Protein AF-A0A534K656-F1 (afdb_monomer)

Secondary structure (DSSP, 8-state):
--THHHHHHHHHHHHHHHHHHHHHHHHHHHHHHSPBPHHHHHH--PPPTT-EEEEEEEEEEEEEEEETTEEEEEEEETT--TT--SSTT---SEEE-TT----TT-EEEEEEE-EEEEETTEEEEEBTTB-TTTTHHHHHHHHHHHHHHHHHBEEEEEEEE-TTS-EEEEEEESS---B-GGG--EEEEEPPPSTTT-HHHHHHSSB-SHHHHHHHHHHHHHIIIIIGGGSPEEEEESSGGG-B-TTSSEEEE-SS-SSSB-BTBEEEE-PPP-SSTTEEEEEEEEEE-SSSSS-SS-EEEEEEEEETTEEE---GGG---S-SEEEEEEEEEESSSEEEEEEEEEE-SSS-EEGGGEEEEEEETTPSSPEEEEGGG-SEE-TTS-EEEEE-SS--SEE-TT-EEEEEEEPTT-EEEEEEEETTEEEEEEEEETTTBPPPSPPPPPEEEEE-SSSEEEEEE-SS--GGGBTTTS-EEEEEETTEEEEEEEEP-SEEEEEETTEEEEEE-SS-SSB--TT-EEEEE--TTSEEEEEEEETTTTEEEEEEEE-

Sequence (551 aa):
MDPGRWSNRKRAAVVLLAIALILASGWFAWELLRPRTIREVMQTDPWAAGATVDLEGEITGISRVNTSLGREVYLELDHYSTCGPIVPGAAWDVRADPNGTYRIGDRFRTTVHFVAHTFNGDPAVVAPELPCPFPVLPWAIGAVWDTVSAVAGFALLYRETDTNGWARYEVLTTSGDSYRPAVLPLTLRRSPAVLAQDPGLRARGSINSASAWEGAMALQYLLVSGNFRNAPIVDEMASLLDGTSRNGTVRYADADGNGWLDDGDWIDLRPSDPGTPTAYDTYMVQVGEAGGQMVAYAYGGAYALNGRGGPRDLPADSFVTSGLVHLRHVGDQIAAKVASTLEVTRVRWGVPQPLSELTFRLSVNQTFPEATGNLVDLPITLPSGVSLSFADSGAAGLFDAGDRFLVANLDNRTPVVLTVSGAQATLGEARWFAGYGHIIGRLPQLTLTATGSGPYLIDTGVPFWHPELEMNRTPRAALRENGITVLRDRPLVNGTIGTFANGSVTFVDADGDGFLSQGDAFVVQGAPAARYELEVSVVFGTVSQRVTFGA

Mean predicted aligned error: 10.52 Å

Solvent-accessible surface area (backbone atoms only — not comparable to full-atom values): 28912 Å² total; per-residue (Å²): 135,73,77,68,65,61,54,54,53,54,52,50,49,53,52,51,51,51,49,50,49,51,51,50,50,52,49,51,52,44,70,72,69,52,62,35,41,61,42,58,60,50,71,44,76,76,57,54,62,77,42,72,45,48,34,40,39,38,26,70,35,71,25,78,46,64,36,66,87,44,70,43,23,21,31,21,37,50,86,54,64,94,76,53,52,83,51,89,85,42,30,54,50,32,53,51,64,63,89,59,89,85,54,73,74,39,78,47,75,54,73,40,48,28,36,67,32,29,48,33,84,32,49,28,40,47,29,85,40,29,33,52,55,55,58,47,51,64,51,44,50,24,52,55,41,30,41,53,13,29,78,40,36,18,20,37,32,39,66,52,65,49,98,87,55,38,36,33,20,36,33,38,38,57,47,67,46,67,39,66,30,75,79,24,22,34,40,34,28,42,53,68,48,53,47,85,75,35,73,73,46,38,74,62,68,43,36,25,28,45,66,44,41,51,53,49,47,54,51,51,47,52,26,70,76,66,44,41,80,75,31,54,74,76,37,40,30,81,18,44,70,63,35,49,23,80,75,66,42,38,32,48,43,64,66,87,68,83,79,47,46,30,69,71,20,36,40,35,36,40,78,80,70,58,82,39,90,49,22,36,35,42,34,36,43,37,38,26,69,93,69,75,64,96,68,34,45,37,30,26,25,36,56,41,44,28,28,66,90,43,55,58,46,58,32,51,70,77,51,83,48,90,41,39,30,37,32,22,74,77,50,56,51,76,64,101,39,15,32,37,35,33,32,28,70,40,59,47,62,92,63,65,49,51,33,88,60,28,33,40,38,42,28,56,65,79,40,81,83,58,50,69,50,50,49,76,66,45,63,47,69,47,97,88,58,34,29,43,36,64,44,66,69,80,72,73,65,43,50,44,60,62,21,34,40,40,42,29,60,34,57,72,70,33,44,34,36,43,37,35,31,38,95,92,43,64,28,24,52,36,64,34,24,31,67,76,45,62,75,67,50,49,81,65,70,71,45,63,48,74,46,79,82,61,62,30,40,31,37,31,42,38,81,50,77,51,84,62,32,28,50,60,69,33,30,27,35,30,33,24,51,73,86,41,79,63,41,70,79,26,52,39,47,76,39,77,50,47,70,44,99,65,37,37,37,29,32,43,61,68,85,68,83,61,45,72,43,61,67,20,35,38,42,38,41,54,57,68,82,40,30,36,37,44,35,45,25,29,64,86,58,77,45,68,43,72,39,75,45,69,90

Structure (mmCIF, N/CA/C/O backbone):
data_AF-A0A534K656-F1
#
_entry.id   AF-A0A534K656-F1
#
loop_
_atom_site.group_PDB
_atom_site.id
_atom_site.type_symbol
_atom_site.label_atom_id
_atom_site.label_alt_id
_atom_site.label_comp_id
_atom_site.label_asym_id
_atom_site.label_entity_id
_atom_site.label_seq_id
_atom_site.pdbx_PDB_ins_code
_atom_site.Cartn_x
_atom_site.Cartn_y
_atom_site.Cartn_z
_atom_site.occupancy
_atom_site.B_iso_or_equiv
_atom_site.auth_seq_id
_atom_site.auth_comp_id
_atom_site.auth_asym_id
_atom_site.auth_atom_id
_atom_site.pdbx_PDB_model_num
ATOM 1 N N . MET A 1 1 ? 31.557 49.781 -72.753 1.00 46.06 1 MET A N 1
ATOM 2 C CA . MET A 1 1 ? 30.953 48.695 -71.949 1.00 46.06 1 MET A CA 1
ATOM 3 C C . MET A 1 1 ? 31.805 47.456 -72.163 1.00 46.06 1 MET A C 1
ATOM 5 O O . MET A 1 1 ? 31.836 46.957 -73.276 1.00 46.06 1 MET A O 1
ATOM 9 N N . ASP A 1 2 ? 32.574 47.045 -71.153 1.00 45.47 2 ASP A N 1
ATOM 10 C CA . ASP A 1 2 ? 33.600 46.001 -71.298 1.00 45.47 2 ASP A CA 1
ATOM 11 C C . ASP A 1 2 ? 33.009 44.575 -71.343 1.00 45.47 2 ASP A C 1
ATOM 13 O O . ASP A 1 2 ? 32.372 44.163 -70.364 1.00 45.47 2 ASP A O 1
ATOM 17 N N . PRO A 1 3 ? 33.272 43.772 -72.395 1.00 45.44 3 PRO A N 1
ATOM 18 C CA . PRO A 1 3 ? 32.767 42.398 -72.511 1.00 45.44 3 PRO A CA 1
ATOM 19 C C . PRO A 1 3 ? 33.442 41.405 -71.542 1.00 45.44 3 PRO A C 1
ATOM 21 O O . PRO A 1 3 ? 32.884 40.352 -71.234 1.00 45.44 3 PRO A O 1
ATOM 24 N N . GLY A 1 4 ? 34.630 41.730 -71.014 1.00 48.53 4 GLY A N 1
ATOM 25 C CA . GLY A 1 4 ? 35.413 40.839 -70.142 1.00 48.53 4 GLY A CA 1
ATOM 26 C C . GLY A 1 4 ? 34.914 40.745 -68.694 1.00 48.53 4 GLY A C 1
ATOM 27 O O . GLY A 1 4 ? 35.137 39.742 -68.013 1.00 48.53 4 GLY A O 1
ATOM 28 N N . ARG A 1 5 ? 34.175 41.752 -68.211 1.00 47.06 5 ARG A N 1
ATOM 29 C CA . ARG A 1 5 ? 33.704 41.814 -66.812 1.00 47.06 5 ARG A CA 1
ATOM 30 C C . ARG A 1 5 ? 32.484 40.921 -66.546 1.00 47.06 5 ARG A C 1
ATOM 32 O O . ARG A 1 5 ? 32.266 40.503 -65.410 1.00 47.06 5 ARG A O 1
ATOM 39 N N . TRP A 1 6 ? 31.714 40.593 -67.587 1.00 44.06 6 TRP A N 1
ATOM 40 C CA . TRP A 1 6 ? 30.537 39.713 -67.511 1.00 44.06 6 TRP A CA 1
ATOM 41 C C . TRP A 1 6 ? 30.907 38.215 -67.484 1.00 44.06 6 TRP A C 1
ATOM 43 O O . TRP A 1 6 ? 30.212 37.424 -66.849 1.00 44.06 6 TRP A O 1
ATOM 53 N N . SER A 1 7 ? 32.038 37.837 -68.095 1.00 58.22 7 SER A N 1
ATOM 54 C CA . SER A 1 7 ? 32.586 36.467 -68.093 1.00 58.22 7 SER A CA 1
ATOM 55 C C . SER A 1 7 ? 33.086 36.038 -66.705 1.00 58.22 7 SER A C 1
ATOM 57 O O . SER A 1 7 ? 32.709 34.978 -66.200 1.00 58.22 7 SER A O 1
ATOM 59 N N . ASN A 1 8 ? 33.848 36.905 -66.028 1.00 57.03 8 ASN A N 1
ATOM 60 C CA . ASN A 1 8 ? 34.391 36.606 -64.699 1.00 57.03 8 ASN A CA 1
ATOM 61 C C . ASN A 1 8 ? 33.312 36.561 -63.609 1.00 57.03 8 ASN A C 1
ATOM 63 O O . ASN A 1 8 ? 33.410 35.741 -62.704 1.00 57.03 8 ASN A O 1
ATOM 67 N N . ARG A 1 9 ? 32.248 37.373 -63.713 1.00 57.00 9 ARG A N 1
ATOM 68 C CA . ARG A 1 9 ? 31.108 37.318 -62.779 1.00 57.00 9 ARG A CA 1
ATOM 69 C C . ARG A 1 9 ? 30.318 36.014 -62.893 1.00 57.00 9 ARG A C 1
ATOM 71 O O . ARG A 1 9 ? 29.955 35.454 -61.867 1.00 57.00 9 ARG A O 1
ATOM 78 N N . LYS A 1 10 ? 30.096 35.500 -64.110 1.00 56.75 10 LYS A N 1
ATOM 79 C CA . LYS A 1 10 ? 29.439 34.197 -64.323 1.00 56.75 10 LYS A CA 1
ATOM 80 C C . LYS A 1 10 ? 30.300 33.036 -63.824 1.00 56.75 10 LYS A C 1
ATOM 82 O O . LYS A 1 10 ? 29.783 32.155 -63.151 1.00 56.75 10 LYS A O 1
ATOM 87 N N . ARG A 1 11 ? 31.614 33.060 -64.081 1.00 57.00 11 ARG A N 1
ATOM 88 C CA . ARG A 1 11 ? 32.555 32.058 -63.546 1.00 57.00 11 ARG A CA 1
ATOM 89 C C . ARG A 1 11 ? 32.628 32.095 -62.018 1.00 57.00 11 ARG A C 1
ATOM 91 O O . ARG A 1 11 ? 32.548 31.047 -61.394 1.00 57.00 11 ARG A O 1
ATOM 98 N N . ALA A 1 12 ? 32.696 33.284 -61.419 1.00 57.06 12 ALA A N 1
ATOM 99 C CA . ALA A 1 12 ? 32.665 33.448 -59.966 1.00 57.06 12 ALA A CA 1
ATOM 100 C C . ALA A 1 12 ? 31.338 32.966 -59.359 1.00 57.06 12 ALA A C 1
ATOM 102 O O . ALA A 1 12 ? 31.353 32.280 -58.346 1.00 57.06 12 ALA A O 1
ATOM 103 N N . ALA A 1 13 ? 30.201 33.256 -60.001 1.00 58.81 13 ALA A N 1
ATOM 104 C CA . ALA A 1 13 ? 28.896 32.768 -59.560 1.00 58.81 13 ALA A CA 1
ATOM 105 C C . ALA A 1 13 ? 28.798 31.234 -59.619 1.00 58.81 13 ALA A C 1
ATOM 107 O O . ALA A 1 13 ? 28.304 30.630 -58.677 1.00 58.81 13 ALA A O 1
ATOM 108 N N . VAL A 1 14 ? 29.318 30.597 -60.676 1.00 65.56 14 VAL A N 1
ATOM 109 C CA . VAL A 1 14 ? 29.363 29.127 -60.793 1.00 65.56 14 VAL A CA 1
ATOM 110 C C . VAL A 1 14 ? 30.264 28.507 -59.722 1.00 65.56 14 VAL A C 1
ATOM 112 O O . VAL A 1 14 ? 29.883 27.514 -59.113 1.00 65.56 14 VAL A O 1
ATOM 115 N N . VAL A 1 15 ? 31.425 29.107 -59.443 1.00 67.88 15 VAL A N 1
ATOM 116 C CA . VAL A 1 15 ? 32.332 28.642 -58.379 1.00 67.88 15 VAL A CA 1
ATOM 117 C C . VAL A 1 15 ? 31.696 28.801 -56.996 1.00 67.88 15 VAL A C 1
ATOM 119 O O . VAL A 1 15 ? 31.754 27.873 -56.198 1.00 67.88 15 VAL A O 1
ATOM 122 N N . LEU A 1 16 ? 31.033 29.926 -56.718 1.00 68.06 16 LEU A N 1
ATOM 123 C CA . LEU A 1 16 ? 30.318 30.139 -55.455 1.00 68.06 16 LEU A CA 1
ATOM 124 C C . LEU A 1 16 ? 29.144 29.169 -55.286 1.00 68.06 16 LEU A C 1
ATOM 126 O O . LEU A 1 16 ? 28.945 28.654 -54.191 1.00 68.06 16 LEU A O 1
ATOM 130 N N . LEU A 1 17 ? 28.406 28.875 -56.361 1.00 66.19 17 LEU A N 1
ATOM 131 C CA . LEU A 1 17 ? 27.325 27.889 -56.339 1.00 66.19 17 LEU A CA 1
ATOM 132 C C . LEU A 1 17 ? 27.865 26.474 -56.085 1.00 66.19 17 LEU A C 1
ATOM 134 O O . LEU A 1 17 ? 27.281 25.728 -55.307 1.00 66.19 17 LEU A O 1
ATOM 138 N N . ALA A 1 18 ? 28.997 26.119 -56.700 1.00 63.06 18 ALA A N 1
ATOM 139 C CA . ALA A 1 18 ? 29.664 24.840 -56.477 1.00 63.06 18 ALA A CA 1
ATOM 140 C C . ALA A 1 18 ? 30.188 24.710 -55.038 1.00 63.06 18 ALA A C 1
ATOM 142 O O . ALA A 1 18 ? 29.989 23.674 -54.414 1.00 63.06 18 ALA A O 1
ATOM 143 N N . ILE A 1 19 ? 30.787 25.767 -54.478 1.00 71.38 19 ILE A N 1
ATOM 144 C CA . ILE A 1 19 ? 31.216 25.802 -53.072 1.00 71.38 19 ILE A CA 1
ATOM 145 C C . ILE A 1 19 ? 30.005 25.680 -52.142 1.00 71.38 19 ILE A C 1
ATOM 147 O O . ILE A 1 19 ? 30.040 24.879 -51.216 1.00 71.38 19 ILE A O 1
ATOM 151 N N . ALA A 1 20 ? 28.921 26.415 -52.402 1.00 67.81 20 ALA A N 1
ATOM 152 C CA . ALA A 1 20 ? 27.696 26.324 -51.612 1.00 67.81 20 ALA A CA 1
ATOM 153 C C . ALA A 1 20 ? 27.085 24.916 -51.664 1.00 67.81 20 ALA A C 1
ATOM 155 O O . ALA A 1 20 ? 26.680 24.398 -50.630 1.00 67.81 20 ALA A O 1
ATOM 156 N N . LEU A 1 21 ? 27.077 24.271 -52.835 1.00 68.75 21 LEU A N 1
ATOM 157 C CA . LEU A 1 21 ? 2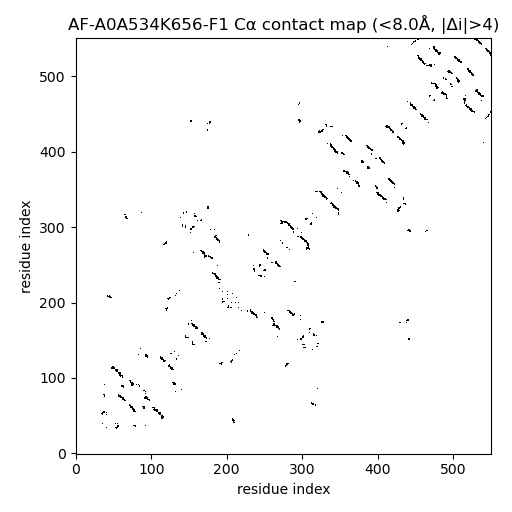6.632 22.886 -52.988 1.00 68.75 21 LEU A CA 1
ATOM 158 C C . LEU A 1 21 ? 27.534 21.913 -52.230 1.00 68.75 21 LEU A C 1
ATOM 160 O O . LEU A 1 21 ? 27.014 21.053 -51.532 1.00 68.75 21 LEU A O 1
ATOM 164 N N . ILE A 1 22 ? 28.859 22.052 -52.305 1.00 75.06 22 ILE A N 1
ATOM 165 C CA . ILE A 1 22 ? 29.802 21.197 -51.564 1.00 75.06 22 ILE A CA 1
ATOM 166 C C . ILE A 1 22 ? 29.630 21.383 -50.054 1.00 75.06 22 ILE A C 1
ATOM 168 O O . ILE A 1 22 ? 29.577 20.395 -49.328 1.00 75.06 22 ILE A O 1
ATOM 172 N N . LEU A 1 23 ? 29.490 22.623 -49.581 1.00 72.75 23 LEU A N 1
ATOM 173 C CA . LEU A 1 23 ? 29.261 22.919 -48.166 1.00 72.75 23 LEU A CA 1
ATOM 174 C C . LEU A 1 23 ? 27.902 22.397 -47.696 1.00 72.75 23 LEU A C 1
ATOM 176 O O . LEU A 1 23 ? 27.834 21.795 -46.633 1.00 72.75 23 LEU A O 1
ATOM 180 N N . ALA A 1 24 ? 26.843 22.551 -48.493 1.00 66.88 24 ALA A N 1
ATOM 181 C CA . ALA A 1 24 ? 25.527 21.996 -48.189 1.00 66.88 24 ALA A CA 1
ATOM 182 C C . ALA A 1 24 ? 25.541 20.460 -48.188 1.00 66.88 24 ALA A C 1
ATOM 184 O O . ALA A 1 24 ? 24.946 19.850 -47.310 1.00 66.88 24 ALA A O 1
ATOM 185 N N . SER A 1 25 ? 26.262 19.833 -49.123 1.00 69.44 25 SER A N 1
ATOM 186 C CA . SER A 1 25 ? 26.428 18.373 -49.194 1.00 69.44 25 SER A CA 1
ATOM 187 C C . SER A 1 25 ? 27.223 17.842 -48.006 1.00 69.44 25 SER A C 1
ATOM 189 O O . SER A 1 25 ? 26.844 16.843 -47.408 1.00 69.44 25 SER A O 1
ATOM 191 N N . GLY A 1 26 ? 28.319 18.520 -47.653 1.00 70.81 26 GLY A N 1
ATOM 192 C CA . GLY A 1 26 ? 29.161 18.175 -46.512 1.00 70.81 26 GLY A CA 1
ATOM 193 C C . GLY A 1 26 ? 28.432 18.377 -45.189 1.00 70.81 26 GLY A C 1
ATOM 194 O O . GLY A 1 26 ? 28.497 17.508 -44.329 1.00 70.81 26 GLY A O 1
ATOM 195 N N . TRP A 1 27 ? 27.676 19.468 -45.056 1.00 76.19 27 TRP A N 1
ATOM 196 C CA . TRP A 1 27 ? 26.791 19.703 -43.918 1.00 76.19 27 TRP A CA 1
ATOM 197 C C . TRP A 1 27 ? 25.708 18.629 -43.822 1.00 76.19 27 TRP A C 1
ATOM 199 O O . TRP A 1 27 ? 25.502 18.072 -42.755 1.00 76.19 27 TRP A O 1
ATOM 209 N N . PHE A 1 28 ? 25.055 18.286 -44.934 1.00 72.31 28 PHE A N 1
ATOM 210 C CA . PHE A 1 28 ? 24.020 17.254 -44.968 1.00 72.31 28 PHE A CA 1
ATOM 211 C C . PHE A 1 28 ? 24.579 15.869 -44.618 1.00 72.31 28 PHE A C 1
ATOM 213 O O . PHE A 1 28 ? 23.988 15.151 -43.819 1.00 72.31 28 PHE A O 1
ATOM 220 N N . ALA A 1 29 ? 25.750 15.512 -45.154 1.00 72.75 29 ALA A N 1
ATOM 221 C CA . ALA A 1 29 ? 26.442 14.272 -44.815 1.00 72.75 29 ALA A CA 1
ATOM 222 C C . ALA A 1 29 ? 26.880 14.243 -43.343 1.00 72.75 29 ALA A C 1
ATOM 224 O O . ALA A 1 29 ? 26.719 13.223 -42.679 1.00 72.75 29 ALA A O 1
ATOM 225 N N . TRP A 1 30 ? 27.391 15.358 -42.816 1.00 77.69 30 TRP A N 1
ATOM 226 C CA . TRP A 1 30 ? 27.737 15.483 -41.402 1.00 77.69 30 TRP A CA 1
ATOM 227 C C . TRP A 1 30 ? 26.500 15.366 -40.506 1.00 77.69 30 TRP A C 1
ATOM 229 O O . TRP A 1 30 ? 26.528 14.622 -39.535 1.00 77.69 30 TRP A O 1
ATOM 239 N N . GLU A 1 31 ? 25.393 16.013 -40.864 1.00 78.19 31 GLU A N 1
ATOM 240 C CA . GLU A 1 31 ? 24.140 15.952 -40.109 1.00 78.19 31 GLU A CA 1
ATOM 241 C C . GLU A 1 31 ? 23.540 14.537 -40.092 1.00 78.19 31 GLU A C 1
ATOM 243 O O . GLU A 1 31 ? 22.908 14.149 -39.115 1.00 78.19 31 GLU A O 1
ATOM 248 N N . LEU A 1 32 ? 23.759 13.744 -41.144 1.00 71.81 32 LEU A N 1
ATOM 249 C CA . LEU A 1 32 ? 23.344 12.339 -41.220 1.00 71.81 32 LEU A CA 1
ATOM 250 C C . LEU A 1 32 ? 24.240 11.385 -40.422 1.00 71.81 32 LEU A C 1
ATOM 252 O O . LEU A 1 32 ? 23.749 10.364 -39.949 1.00 71.81 32 LEU A O 1
ATOM 256 N N . LEU A 1 33 ? 25.535 11.688 -40.306 1.00 78.25 33 LEU A N 1
ATOM 257 C CA . LEU A 1 33 ? 26.541 10.78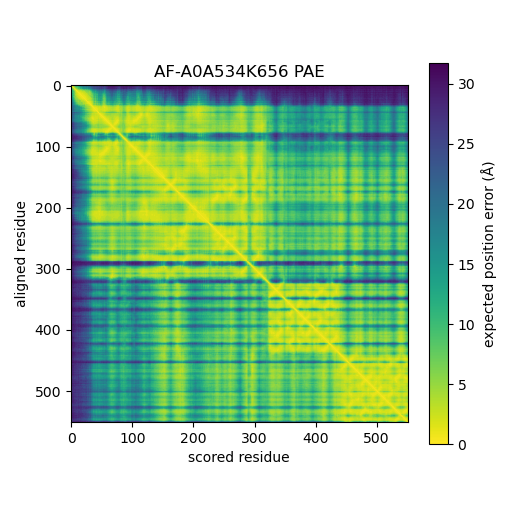2 -39.735 1.00 78.25 33 LEU A CA 1
ATOM 258 C C . LEU A 1 33 ? 26.994 11.171 -38.324 1.00 78.25 33 LEU A C 1
ATOM 260 O O . LEU A 1 33 ? 27.686 10.385 -37.674 1.00 78.25 33 LEU A O 1
ATOM 264 N N . ARG A 1 34 ? 26.671 12.380 -37.851 1.00 87.31 34 ARG A N 1
ATOM 265 C CA . ARG A 1 34 ? 27.060 12.811 -36.507 1.00 87.31 34 ARG A CA 1
ATOM 266 C C . ARG A 1 34 ? 26.299 12.011 -35.447 1.00 87.31 34 ARG A C 1
ATOM 268 O O . ARG A 1 34 ? 25.101 11.775 -35.620 1.00 87.31 34 ARG A O 1
ATOM 275 N N . PRO A 1 35 ? 26.958 11.662 -34.329 1.00 88.88 35 PRO A N 1
ATOM 276 C CA . PRO A 1 35 ? 26.254 11.176 -33.157 1.00 88.88 35 PRO A CA 1
ATOM 277 C C . PRO A 1 35 ? 25.190 12.183 -32.717 1.00 88.88 35 PRO A C 1
ATOM 279 O O . PRO A 1 35 ? 25.408 13.401 -32.742 1.00 88.88 35 PRO A O 1
ATOM 282 N N . ARG A 1 36 ? 24.023 11.662 -32.354 1.00 90.81 36 ARG A N 1
ATOM 283 C CA . ARG A 1 36 ? 22.898 12.429 -31.834 1.00 90.81 36 ARG A CA 1
ATOM 284 C C . ARG A 1 36 ? 23.032 12.583 -30.328 1.00 90.81 36 ARG A C 1
ATOM 286 O O . ARG A 1 36 ? 23.511 11.688 -29.636 1.00 90.81 36 ARG A O 1
ATOM 293 N N . THR A 1 37 ? 22.552 13.709 -29.824 1.00 90.00 37 THR A N 1
ATOM 294 C CA . THR A 1 37 ? 22.321 13.870 -28.384 1.00 90.00 37 THR A CA 1
ATOM 295 C C . THR A 1 37 ? 21.089 13.071 -27.969 1.00 90.00 37 THR A C 1
ATOM 297 O O . THR A 1 37 ? 20.174 12.859 -28.772 1.00 90.00 37 THR A O 1
ATOM 300 N N . ILE A 1 38 ? 21.010 12.682 -26.697 1.00 88.00 38 ILE A N 1
ATOM 301 C CA . ILE A 1 38 ? 19.833 11.989 -26.153 1.00 88.00 38 ILE A CA 1
ATOM 302 C C . ILE A 1 38 ? 18.536 12.796 -26.378 1.00 88.00 38 ILE A C 1
ATOM 304 O O . ILE A 1 38 ? 17.511 12.231 -26.754 1.00 88.00 38 ILE A O 1
ATOM 308 N N . ARG A 1 39 ? 18.594 14.134 -26.301 1.00 86.94 39 ARG A N 1
ATOM 309 C CA . ARG A 1 39 ? 17.458 15.017 -26.617 1.00 86.94 39 ARG A CA 1
ATOM 310 C C . ARG A 1 39 ? 16.947 14.845 -28.041 1.00 86.94 39 ARG A C 1
ATOM 312 O O . ARG A 1 39 ? 15.739 14.767 -28.240 1.00 86.94 39 ARG A O 1
ATOM 319 N N . GLU A 1 40 ? 17.844 14.812 -29.021 1.00 88.94 40 GLU A N 1
ATOM 320 C CA . GLU A 1 40 ? 17.471 14.647 -30.431 1.00 88.94 40 GLU A CA 1
ATOM 321 C C . GLU A 1 40 ? 16.835 13.274 -30.672 1.00 88.94 40 GLU A C 1
ATOM 323 O O . GLU A 1 40 ? 15.831 13.176 -31.378 1.00 88.94 40 GLU A O 1
ATOM 328 N N . VAL A 1 41 ? 17.373 12.224 -30.043 1.00 89.25 41 VAL A N 1
ATOM 329 C CA . VAL A 1 41 ? 16.810 10.870 -30.141 1.00 89.25 41 VAL A CA 1
ATOM 330 C C . VAL A 1 41 ? 15.393 10.824 -29.568 1.00 89.25 41 VAL A C 1
ATOM 332 O O . VAL A 1 41 ? 14.485 10.280 -30.194 1.00 89.25 41 VAL A O 1
ATOM 335 N N . MET A 1 42 ? 15.171 11.459 -28.420 1.00 86.25 42 MET A N 1
ATOM 336 C CA . MET A 1 42 ? 13.877 11.435 -27.738 1.00 86.25 42 MET A CA 1
ATOM 337 C C . MET A 1 42 ? 12.824 12.358 -28.370 1.00 86.25 42 MET A C 1
ATOM 339 O O . MET A 1 42 ? 11.630 12.100 -28.250 1.00 86.25 42 MET A O 1
ATOM 343 N N . GLN A 1 43 ? 13.243 13.417 -29.070 1.00 87.25 43 GLN A N 1
ATOM 344 C CA . GLN A 1 43 ? 12.349 14.294 -29.841 1.00 87.25 43 GLN A CA 1
ATOM 345 C C . GLN A 1 43 ? 12.011 13.745 -31.232 1.00 87.25 43 GLN A C 1
ATOM 347 O O . GLN A 1 43 ? 11.147 14.296 -31.916 1.00 87.25 43 GLN A O 1
ATOM 352 N N . THR A 1 44 ? 12.679 12.675 -31.663 1.00 87.44 44 THR A N 1
ATOM 353 C CA . THR A 1 44 ? 12.363 12.016 -32.928 1.00 87.44 44 THR A CA 1
ATOM 354 C C . THR A 1 44 ? 11.092 11.180 -32.777 1.00 87.44 44 THR A C 1
ATOM 356 O O . THR A 1 44 ? 10.972 10.348 -31.878 1.00 87.44 44 THR A O 1
ATOM 359 N N . ASP A 1 45 ? 10.135 11.405 -33.675 1.00 85.56 45 ASP A N 1
ATOM 360 C CA . ASP A 1 45 ? 8.834 10.740 -33.683 1.00 85.56 45 ASP A CA 1
ATOM 361 C C . ASP A 1 45 ? 8.367 10.538 -35.138 1.00 85.56 45 ASP A C 1
ATOM 363 O O . ASP A 1 45 ? 8.257 11.532 -35.866 1.00 85.56 45 ASP A O 1
ATOM 367 N N . PRO A 1 46 ? 8.068 9.305 -35.595 1.00 90.50 46 PRO A N 1
ATOM 368 C CA . PRO A 1 46 ? 8.183 8.011 -34.908 1.00 90.50 46 PRO A CA 1
ATOM 369 C C . PRO A 1 46 ? 9.505 7.267 -35.180 1.00 90.50 46 PRO A C 1
ATOM 371 O O . PRO A 1 46 ? 10.175 7.507 -36.186 1.00 90.50 46 PRO A O 1
ATOM 374 N N . TRP A 1 47 ? 9.823 6.272 -34.348 1.00 92.94 47 TRP A N 1
ATOM 375 C CA . TRP A 1 47 ? 10.873 5.286 -34.619 1.00 92.94 47 TRP A CA 1
ATOM 376 C C . TRP A 1 47 ? 10.333 4.044 -35.333 1.00 92.94 47 TRP A C 1
ATOM 378 O O . TRP A 1 47 ? 9.238 3.554 -35.054 1.00 92.94 47 TRP A O 1
ATOM 388 N N . ALA A 1 48 ? 11.137 3.499 -36.246 1.00 92.94 48 ALA A N 1
ATOM 389 C CA . ALA A 1 48 ? 10.874 2.222 -36.899 1.00 92.94 48 ALA A CA 1
ATOM 390 C C . ALA A 1 48 ? 11.708 1.107 -36.257 1.00 92.94 48 ALA A C 1
ATOM 392 O O . ALA A 1 48 ? 12.872 1.311 -35.911 1.00 92.94 48 ALA A O 1
ATOM 393 N N . ALA A 1 49 ? 11.137 -0.094 -36.151 1.00 93.88 49 ALA A N 1
ATOM 394 C CA . ALA A 1 49 ? 11.909 -1.271 -35.772 1.00 93.88 49 ALA A CA 1
ATOM 395 C C . ALA A 1 49 ? 13.021 -1.539 -36.804 1.00 93.88 49 ALA A C 1
ATOM 397 O O . ALA A 1 49 ? 12.791 -1.475 -38.012 1.00 93.88 49 ALA A O 1
ATOM 398 N N . GLY A 1 50 ? 14.223 -1.840 -36.320 1.00 94.31 50 GLY A N 1
ATOM 399 C CA . GLY A 1 50 ? 15.440 -1.983 -37.117 1.00 94.31 50 GLY A CA 1
ATOM 400 C C . GLY A 1 50 ? 16.208 -0.677 -37.340 1.00 94.31 50 GLY A C 1
ATOM 401 O O . GLY A 1 50 ? 17.292 -0.723 -37.916 1.00 94.31 50 GLY A O 1
ATOM 402 N N . ALA A 1 51 ? 15.690 0.475 -36.896 1.00 93.88 51 ALA A N 1
ATOM 403 C CA . ALA A 1 51 ? 16.443 1.725 -36.929 1.00 93.88 51 ALA A CA 1
ATOM 404 C C . ALA A 1 51 ? 17.597 1.704 -35.914 1.00 93.88 51 ALA A C 1
ATOM 406 O O . ALA A 1 51 ? 17.483 1.131 -34.829 1.00 93.88 51 ALA A O 1
ATOM 407 N N . THR A 1 52 ? 18.695 2.373 -36.261 1.00 94.44 52 THR A N 1
ATOM 408 C CA . THR A 1 52 ? 19.876 2.517 -35.403 1.00 94.44 52 THR A CA 1
ATOM 409 C C . THR A 1 52 ? 20.344 3.959 -35.374 1.00 94.44 52 THR A C 1
ATOM 411 O O . THR A 1 52 ? 20.344 4.622 -36.415 1.00 94.44 52 THR A O 1
ATOM 414 N N . VAL A 1 53 ? 20.785 4.430 -34.210 1.00 92.81 53 VAL A N 1
ATOM 415 C CA . VAL A 1 53 ? 21.311 5.788 -34.041 1.00 92.81 53 VAL A CA 1
ATOM 416 C C . VAL A 1 53 ? 22.542 5.765 -33.154 1.00 92.81 53 VAL A C 1
ATOM 418 O O . VAL A 1 53 ? 22.498 5.244 -32.044 1.00 92.81 53 VAL A O 1
ATOM 421 N N . ASP A 1 54 ? 23.627 6.375 -33.619 1.00 94.19 54 ASP A N 1
ATOM 422 C CA . ASP A 1 54 ? 24.771 6.657 -32.759 1.00 94.19 54 ASP A CA 1
ATOM 423 C C . ASP A 1 54 ? 24.414 7.787 -31.797 1.00 94.19 54 ASP A C 1
ATOM 425 O O . ASP A 1 54 ? 24.014 8.871 -32.224 1.00 94.19 54 ASP A O 1
ATOM 429 N N . LEU A 1 55 ? 24.581 7.533 -30.505 1.00 93.06 55 LEU A N 1
ATOM 430 C CA . LEU A 1 55 ? 24.295 8.458 -29.423 1.00 93.06 55 LEU A CA 1
ATOM 431 C C . LEU A 1 55 ? 25.584 8.824 -28.694 1.00 93.06 55 LEU A C 1
ATOM 433 O O . LEU A 1 55 ? 26.420 7.961 -28.417 1.00 93.06 55 LEU A O 1
ATOM 437 N N . GLU A 1 56 ? 25.734 10.101 -28.362 1.00 93.38 56 GLU A N 1
ATOM 438 C CA . GLU A 1 56 ? 26.885 10.611 -27.624 1.00 93.38 56 GLU A CA 1
ATOM 439 C C . GLU A 1 56 ? 26.491 11.758 -26.685 1.00 93.38 56 GLU A C 1
ATOM 441 O O . GLU A 1 56 ? 25.656 12.591 -27.041 1.00 93.38 56 GLU A O 1
ATOM 446 N N . GLY A 1 57 ? 27.112 11.799 -25.505 1.00 92.44 57 GLY A N 1
ATOM 447 C CA . GLY A 1 57 ? 26.915 12.839 -24.491 1.00 92.44 57 GLY A CA 1
ATOM 448 C C . GLY A 1 57 ? 27.956 12.769 -23.370 1.00 92.44 57 GLY A C 1
ATOM 449 O O . GLY A 1 57 ? 28.746 11.824 -23.299 1.00 92.44 57 GLY A O 1
ATOM 450 N N . GLU A 1 58 ? 27.983 13.778 -22.510 1.00 93.25 58 GLU A N 1
ATOM 451 C CA . GLU A 1 58 ? 28.782 13.821 -21.280 1.00 93.25 58 GLU A CA 1
ATOM 452 C C . GLU A 1 58 ? 27.986 13.229 -20.111 1.00 93.25 58 GLU A C 1
ATOM 454 O O . GLU A 1 58 ? 26.813 13.544 -19.938 1.00 93.25 58 GLU A O 1
ATOM 459 N N . ILE A 1 59 ? 28.611 12.376 -19.297 1.00 90.06 59 ILE A N 1
ATOM 460 C CA . ILE A 1 59 ? 27.966 11.764 -18.130 1.00 90.06 59 ILE A CA 1
ATOM 461 C C . ILE A 1 59 ? 27.785 12.817 -17.033 1.00 90.06 59 ILE A C 1
ATOM 463 O O . ILE A 1 59 ? 28.766 13.298 -16.466 1.00 90.06 59 ILE A O 1
ATOM 467 N N . THR A 1 60 ? 26.544 13.114 -16.665 1.00 86.62 60 THR A N 1
ATOM 468 C CA . THR A 1 60 ? 26.195 14.037 -15.569 1.00 86.62 60 THR A CA 1
ATOM 469 C C . THR A 1 60 ? 25.766 13.308 -14.296 1.00 86.62 60 THR A C 1
ATOM 471 O O . THR A 1 60 ? 25.887 13.861 -13.203 1.00 86.62 60 THR A O 1
ATOM 474 N N . GLY A 1 61 ? 25.351 12.045 -14.412 1.00 82.44 61 GLY A N 1
ATOM 475 C CA . GLY A 1 61 ? 24.879 11.219 -13.302 1.00 82.44 61 GLY A CA 1
ATOM 476 C C . GLY A 1 61 ? 25.099 9.729 -13.558 1.00 82.44 61 GLY A C 1
ATOM 477 O O . GLY A 1 61 ? 25.175 9.280 -14.701 1.00 82.44 61 GLY A O 1
ATOM 478 N N . ILE A 1 62 ? 25.240 8.948 -12.485 1.00 82.75 62 ILE A N 1
ATOM 479 C CA . ILE A 1 62 ? 25.459 7.497 -12.552 1.00 82.75 62 ILE A CA 1
ATOM 480 C C . ILE A 1 62 ? 24.584 6.833 -11.493 1.00 82.75 62 ILE A C 1
ATOM 482 O O . ILE A 1 62 ? 24.683 7.152 -10.309 1.00 82.75 62 ILE A O 1
ATOM 486 N N . SER A 1 63 ? 23.790 5.850 -11.902 1.00 81.00 63 SER A N 1
ATOM 487 C CA . SER A 1 63 ? 23.008 5.007 -11.003 1.00 81.00 63 SER A CA 1
ATOM 488 C C . SER A 1 63 ? 23.316 3.539 -11.214 1.00 81.00 63 SER A C 1
ATOM 490 O O . SER A 1 63 ? 23.492 3.065 -12.333 1.00 81.00 63 SER A O 1
ATOM 492 N N . ARG A 1 64 ? 23.413 2.809 -10.106 1.00 82.12 64 ARG A N 1
ATOM 493 C CA . ARG A 1 64 ? 23.656 1.369 -10.090 1.00 82.12 64 ARG A CA 1
ATOM 494 C C . ARG A 1 64 ? 22.531 0.737 -9.300 1.00 82.12 64 ARG A C 1
ATOM 496 O O . ARG A 1 64 ? 22.368 1.060 -8.128 1.00 82.12 64 ARG A O 1
ATOM 503 N N . VAL A 1 65 ? 21.768 -0.132 -9.944 1.00 77.06 65 VAL A N 1
ATOM 504 C CA . VAL A 1 65 ? 20.585 -0.746 -9.343 1.00 77.06 65 VAL A CA 1
ATOM 505 C C . VAL A 1 65 ? 20.631 -2.252 -9.527 1.00 77.06 65 VAL A C 1
ATOM 507 O O . VAL A 1 65 ? 21.140 -2.765 -10.527 1.00 77.06 65 VAL A O 1
ATOM 510 N N . ASN A 1 66 ? 20.100 -2.966 -8.545 1.00 80.25 66 ASN A N 1
ATOM 511 C CA . ASN A 1 66 ? 19.798 -4.377 -8.695 1.00 80.25 66 ASN A CA 1
ATOM 512 C C . ASN A 1 66 ? 18.331 -4.482 -9.107 1.00 80.25 66 ASN A C 1
ATOM 514 O O . ASN A 1 66 ? 17.479 -3.812 -8.537 1.00 80.25 66 ASN A O 1
ATOM 518 N N . THR A 1 67 ? 18.049 -5.301 -10.108 1.00 82.50 67 THR A N 1
ATOM 519 C CA . THR A 1 67 ? 16.690 -5.591 -10.567 1.00 82.50 67 THR A CA 1
ATOM 520 C C . THR A 1 67 ? 16.449 -7.088 -10.474 1.00 82.50 67 THR A C 1
ATOM 522 O O . THR A 1 67 ? 17.399 -7.871 -10.368 1.00 82.50 67 THR A O 1
ATOM 525 N N . SER A 1 68 ? 15.196 -7.506 -10.599 1.00 84.00 68 SER A N 1
ATOM 526 C CA . SER A 1 68 ? 14.835 -8.919 -10.751 1.00 84.00 68 SER A CA 1
ATOM 527 C C . SER A 1 68 ? 15.555 -9.625 -11.912 1.00 84.00 68 SER A C 1
ATOM 529 O O . SER A 1 68 ? 15.724 -10.840 -11.876 1.00 84.00 68 SER A O 1
ATOM 531 N N . LEU A 1 69 ? 16.014 -8.874 -12.921 1.00 84.00 69 LEU A N 1
ATOM 532 C CA . LEU A 1 69 ? 16.721 -9.387 -14.099 1.00 84.00 69 LEU A CA 1
ATOM 533 C C . LEU A 1 69 ? 18.252 -9.275 -13.988 1.00 84.00 69 LEU A C 1
ATOM 535 O O . LEU A 1 69 ? 18.965 -9.636 -14.925 1.00 84.00 69 LEU A O 1
ATOM 539 N N . GLY A 1 70 ? 18.770 -8.788 -12.857 1.00 86.06 70 GLY A N 1
ATOM 540 C CA . GLY A 1 70 ? 20.198 -8.635 -12.591 1.00 86.06 70 GLY A CA 1
ATOM 541 C C . GLY A 1 70 ? 20.631 -7.192 -12.330 1.00 86.06 70 GLY A C 1
ATOM 542 O O . GLY A 1 70 ? 19.815 -6.280 -12.176 1.00 86.06 70 GLY A O 1
ATOM 543 N N . ARG A 1 71 ? 21.951 -6.998 -12.239 1.00 86.50 71 ARG A N 1
ATOM 544 C CA . ARG A 1 71 ? 22.571 -5.692 -11.969 1.00 86.50 71 ARG A CA 1
ATOM 545 C C . ARG A 1 71 ? 22.547 -4.842 -13.230 1.00 86.50 71 ARG A C 1
ATOM 547 O O . ARG A 1 71 ? 22.975 -5.297 -14.289 1.00 86.50 71 ARG A O 1
ATOM 554 N N . GLU A 1 72 ? 22.117 -3.598 -13.097 1.00 86.69 72 GLU A N 1
ATOM 555 C CA . GLU A 1 72 ? 22.046 -2.645 -14.197 1.00 86.69 72 GLU A CA 1
ATOM 556 C C . GLU A 1 72 ? 22.732 -1.332 -13.800 1.00 86.69 72 GLU A C 1
ATOM 558 O O . GLU A 1 72 ? 22.754 -0.935 -12.631 1.00 86.69 72 GLU A O 1
ATOM 563 N N . VAL A 1 73 ? 23.341 -0.676 -14.787 1.00 87.06 73 VAL A N 1
ATOM 564 C CA . VAL A 1 73 ? 23.974 0.635 -14.628 1.00 87.06 73 VAL A CA 1
ATOM 565 C C . VAL A 1 73 ? 23.332 1.593 -15.605 1.00 87.06 73 VAL A C 1
ATOM 567 O O . VAL A 1 73 ? 23.153 1.268 -16.779 1.00 87.06 73 VAL A O 1
ATOM 570 N N . TYR A 1 74 ? 23.012 2.771 -15.101 1.00 87.44 74 TYR A N 1
ATOM 571 C CA . TYR A 1 74 ? 22.342 3.824 -15.829 1.00 87.44 74 TYR A CA 1
ATOM 572 C C . TYR A 1 74 ? 23.142 5.109 -15.745 1.00 87.44 74 TYR A C 1
ATOM 574 O O . TYR A 1 74 ? 23.691 5.442 -14.693 1.00 87.44 74 TYR A O 1
ATOM 582 N N . LEU A 1 75 ? 23.237 5.800 -16.871 1.00 86.81 75 LEU A N 1
ATOM 583 C CA . LEU A 1 75 ? 23.951 7.057 -17.013 1.00 86.81 75 LEU A CA 1
ATOM 584 C C . LEU A 1 75 ? 22.933 8.139 -17.353 1.00 86.81 75 LEU A C 1
ATOM 586 O O . LEU A 1 75 ? 22.096 7.931 -18.231 1.00 86.81 75 LEU A O 1
ATOM 590 N N . GLU A 1 76 ? 23.008 9.264 -16.651 1.00 87.50 76 GLU A N 1
ATOM 591 C CA . GLU A 1 76 ? 22.391 10.517 -17.086 1.00 87.50 76 GLU A CA 1
ATOM 592 C C . GLU A 1 76 ? 23.393 11.206 -17.997 1.00 87.50 76 GLU A C 1
ATOM 594 O O . GLU A 1 76 ? 24.588 11.268 -17.674 1.00 87.50 76 GLU A O 1
ATOM 599 N N . LEU A 1 77 ? 22.911 11.664 -19.145 1.00 88.25 77 LEU A N 1
ATOM 600 C CA . LEU A 1 77 ? 23.731 12.373 -20.109 1.00 88.25 77 LEU A CA 1
ATOM 601 C C . LEU A 1 77 ? 23.297 13.830 -20.186 1.00 88.25 77 LEU A C 1
ATOM 603 O O . LEU A 1 77 ? 22.132 14.180 -20.001 1.00 88.25 77 LEU A O 1
ATOM 607 N N . ASP A 1 78 ? 24.250 14.693 -20.501 1.00 85.38 78 ASP A N 1
ATOM 608 C CA . ASP A 1 78 ? 23.981 16.093 -20.750 1.00 85.38 78 ASP A CA 1
ATOM 609 C C . ASP A 1 78 ? 22.872 16.312 -21.798 1.00 85.38 78 ASP A C 1
ATOM 611 O O . ASP A 1 78 ? 22.564 15.501 -22.674 1.00 85.38 78 ASP A O 1
ATOM 615 N N . HIS A 1 79 ? 22.241 17.480 -21.695 1.00 71.88 79 HIS A N 1
ATOM 616 C CA . HIS A 1 79 ? 21.206 17.947 -22.613 1.00 71.88 79 HIS A CA 1
ATOM 617 C C . HIS A 1 79 ? 19.843 17.235 -22.557 1.00 71.88 79 HIS A C 1
ATOM 619 O O . HIS A 1 79 ? 18.957 17.645 -23.311 1.00 71.88 79 HIS A O 1
ATOM 625 N N . TYR A 1 80 ? 19.561 16.300 -21.650 1.00 67.38 80 TYR A N 1
ATOM 626 C CA . TYR A 1 80 ? 18.206 15.745 -21.500 1.00 67.38 80 TYR A CA 1
ATOM 627 C C . TYR A 1 80 ? 17.911 15.305 -20.064 1.00 67.38 80 TYR A C 1
ATOM 629 O O . TYR A 1 80 ? 18.821 14.938 -19.345 1.00 67.38 80 TYR A O 1
ATOM 637 N N . SER A 1 81 ? 16.655 15.429 -19.622 1.00 60.03 81 SER A N 1
ATOM 638 C CA . SER A 1 81 ? 16.275 15.118 -18.233 1.00 60.03 81 SER A CA 1
ATOM 639 C C . SER A 1 81 ? 14.782 14.821 -18.042 1.00 60.03 81 SER A C 1
ATOM 641 O O . SER A 1 81 ? 14.279 14.896 -16.921 1.00 60.03 81 SER A O 1
ATOM 643 N N . THR A 1 82 ? 14.026 14.527 -19.109 1.00 58.34 82 THR A N 1
ATOM 644 C CA . THR A 1 82 ? 12.547 14.425 -19.027 1.00 58.34 82 THR A CA 1
ATOM 645 C C . THR A 1 82 ? 12.065 13.346 -18.069 1.00 58.34 82 THR A C 1
ATOM 647 O O . THR A 1 82 ? 10.960 13.451 -17.547 1.00 58.34 82 THR A O 1
ATOM 650 N N . CYS A 1 83 ? 12.890 12.337 -17.813 1.00 59.91 83 CYS A N 1
ATOM 651 C CA . CYS A 1 83 ? 12.527 11.222 -16.956 1.00 59.91 83 CYS A CA 1
ATOM 652 C C . CYS A 1 83 ? 12.742 11.521 -15.475 1.00 59.91 83 CYS A C 1
ATOM 654 O O . CYS A 1 83 ? 12.076 10.894 -14.660 1.00 59.91 83 CYS A O 1
ATOM 656 N N . GLY A 1 84 ? 13.594 12.506 -15.150 1.00 51.62 84 GLY A N 1
ATOM 657 C CA . GLY A 1 84 ? 13.898 12.961 -13.794 1.00 51.62 84 GLY A CA 1
ATOM 658 C C . GLY A 1 84 ? 14.263 11.845 -12.797 1.00 51.62 84 GLY A C 1
ATOM 659 O O . GLY A 1 84 ? 14.182 10.650 -13.084 1.00 51.62 84 GLY A O 1
ATOM 660 N N . PRO A 1 85 ? 14.659 12.198 -11.570 1.00 50.22 85 PRO A N 1
ATOM 661 C CA . PRO A 1 85 ? 14.738 11.225 -10.495 1.00 50.22 85 PRO A CA 1
ATOM 662 C C . PRO A 1 85 ? 13.313 10.874 -10.038 1.00 50.22 85 PRO A C 1
ATOM 664 O O . PRO A 1 85 ? 12.745 11.537 -9.175 1.00 50.22 85 PRO A O 1
ATOM 667 N N . ILE A 1 86 ? 12.723 9.826 -10.621 1.00 52.78 86 ILE A N 1
ATOM 668 C CA . ILE A 1 86 ? 11.502 9.176 -10.095 1.00 52.78 86 ILE A CA 1
ATOM 669 C C . ILE A 1 86 ? 11.784 8.610 -8.693 1.00 52.78 86 ILE A C 1
ATOM 671 O O . ILE A 1 86 ? 10.933 8.629 -7.808 1.00 52.78 86 ILE A O 1
ATOM 675 N N . VAL A 1 87 ? 13.029 8.174 -8.490 1.00 52.38 87 VAL A N 1
ATOM 676 C CA . VAL A 1 87 ? 13.645 7.898 -7.194 1.00 52.38 87 VAL A CA 1
ATOM 677 C C . VAL A 1 87 ? 14.672 9.005 -6.934 1.00 52.38 87 VAL A C 1
ATOM 679 O O . VAL A 1 87 ? 15.512 9.228 -7.813 1.00 52.38 87 VAL A O 1
ATOM 682 N N . PRO A 1 88 ? 14.647 9.701 -5.778 1.00 45.16 88 PRO A N 1
ATOM 683 C CA . PRO A 1 88 ? 15.629 10.734 -5.461 1.00 45.16 88 PRO A CA 1
ATOM 684 C C . PRO A 1 88 ? 17.066 10.236 -5.673 1.00 45.16 88 PRO A C 1
ATOM 686 O O . PRO A 1 88 ? 17.477 9.244 -5.078 1.00 45.16 88 PRO A O 1
ATOM 689 N N . GLY A 1 89 ? 17.824 10.925 -6.533 1.00 49.38 89 GLY A N 1
ATOM 690 C CA . GLY A 1 89 ? 19.224 10.594 -6.825 1.00 49.38 89 GLY A CA 1
ATOM 691 C C . GLY A 1 89 ? 19.456 9.526 -7.903 1.00 49.38 89 GLY A C 1
ATOM 692 O O . GLY A 1 89 ? 20.594 9.082 -8.049 1.00 49.38 89 GLY A O 1
ATOM 693 N N . ALA A 1 90 ? 18.426 9.117 -8.655 1.00 59.81 90 ALA A N 1
ATOM 694 C CA . ALA A 1 90 ? 18.561 8.120 -9.715 1.00 59.81 90 ALA A CA 1
ATOM 695 C C . ALA A 1 90 ? 18.522 8.720 -11.142 1.00 59.81 90 ALA A C 1
ATOM 697 O O . ALA A 1 90 ? 17.630 9.495 -11.481 1.00 59.81 90 ALA A O 1
ATOM 698 N N . ALA A 1 91 ? 19.486 8.313 -11.967 1.00 68.69 91 ALA A N 1
ATOM 699 C CA . ALA A 1 91 ? 19.728 8.664 -13.363 1.00 68.69 91 ALA A CA 1
ATOM 700 C C . ALA A 1 91 ? 19.273 7.522 -14.287 1.00 68.69 91 ALA A C 1
ATOM 702 O O . ALA A 1 91 ? 19.625 6.373 -14.024 1.00 68.69 91 ALA A O 1
ATOM 703 N N . TRP A 1 92 ? 18.533 7.808 -15.370 1.00 76.69 92 TRP A N 1
ATOM 704 C CA . TRP A 1 92 ? 17.893 6.767 -16.198 1.00 76.69 92 TRP A CA 1
ATOM 705 C C . TRP A 1 92 ? 17.874 7.051 -17.713 1.00 76.69 92 TRP A C 1
ATOM 707 O O . TRP A 1 92 ? 16.958 6.600 -18.398 1.00 76.69 92 TRP A O 1
ATOM 717 N N . ASP A 1 93 ? 18.851 7.772 -18.271 1.00 85.00 93 ASP A N 1
ATOM 718 C CA . ASP A 1 93 ? 18.819 8.080 -19.713 1.00 85.00 93 ASP A CA 1
ATOM 719 C C . ASP A 1 93 ? 19.323 6.921 -20.573 1.00 85.00 93 ASP A C 1
ATOM 721 O O . ASP A 1 93 ? 18.675 6.544 -21.550 1.00 85.00 93 ASP A O 1
ATOM 725 N N . VAL A 1 94 ? 20.480 6.349 -20.221 1.00 90.00 94 VAL A N 1
ATOM 726 C CA . VAL A 1 94 ? 21.137 5.308 -21.022 1.00 90.00 94 VAL A CA 1
ATOM 727 C C . VAL A 1 94 ? 21.610 4.155 -20.151 1.00 90.00 94 VAL A C 1
ATOM 729 O O . VAL A 1 94 ? 22.220 4.351 -19.102 1.00 90.00 94 VAL A O 1
ATOM 732 N N . ARG A 1 95 ? 21.356 2.928 -20.602 1.00 90.88 95 ARG A N 1
ATOM 733 C CA . ARG A 1 95 ? 21.872 1.701 -19.994 1.00 90.88 95 ARG A CA 1
ATOM 734 C C . ARG A 1 95 ? 23.327 1.476 -20.401 1.00 90.88 95 ARG A C 1
ATOM 736 O O . ARG A 1 95 ? 23.652 1.438 -21.586 1.00 90.88 95 ARG A O 1
ATOM 743 N N . ALA A 1 96 ? 24.180 1.255 -19.411 1.00 91.62 96 ALA A N 1
ATOM 744 C CA . ALA A 1 96 ? 25.598 0.956 -19.570 1.00 91.62 96 ALA A CA 1
ATOM 745 C C . ALA A 1 96 ? 25.921 -0.505 -19.207 1.00 91.62 96 ALA A C 1
ATOM 747 O O . ALA A 1 96 ? 25.098 -1.218 -18.628 1.00 91.62 96 ALA A O 1
ATOM 748 N N . ASP A 1 97 ? 27.141 -0.946 -19.523 1.00 92.44 97 ASP A N 1
ATOM 749 C CA . ASP A 1 97 ? 27.659 -2.244 -19.083 1.00 92.44 97 ASP A CA 1
ATOM 750 C C . ASP A 1 97 ? 27.811 -2.240 -17.551 1.00 92.44 97 ASP A C 1
ATOM 752 O O . ASP A 1 97 ? 28.546 -1.408 -17.009 1.00 92.44 97 ASP A O 1
ATOM 756 N N . PRO A 1 98 ? 27.167 -3.164 -16.815 1.00 89.94 98 PRO A N 1
ATOM 757 C CA . PRO A 1 98 ? 27.266 -3.201 -15.363 1.00 89.94 98 PRO A CA 1
ATOM 758 C C . PRO A 1 98 ? 28.691 -3.401 -14.828 1.00 89.94 98 PRO A C 1
ATOM 760 O O . PRO A 1 98 ? 28.988 -2.965 -13.711 1.00 89.94 98 PRO A O 1
ATOM 763 N N . ASN A 1 99 ? 29.583 -4.000 -15.622 1.00 91.56 99 ASN A N 1
ATOM 764 C CA . ASN A 1 99 ? 30.990 -4.210 -15.274 1.00 91.56 99 ASN A CA 1
ATOM 765 C C . ASN A 1 99 ? 31.901 -3.050 -15.715 1.00 91.56 99 ASN A C 1
ATOM 767 O O . ASN A 1 99 ? 33.105 -3.069 -15.448 1.00 91.56 99 ASN A O 1
ATOM 771 N N . GLY A 1 100 ? 31.339 -2.030 -16.368 1.00 89.25 100 GLY A N 1
ATOM 772 C CA . GLY A 1 100 ? 32.054 -0.843 -16.809 1.00 89.25 100 GLY A CA 1
ATOM 773 C C . GLY A 1 100 ? 32.450 0.098 -15.665 1.00 89.25 100 GLY A C 1
ATOM 774 O O . GLY A 1 100 ? 31.790 0.208 -14.620 1.00 89.25 100 GLY A O 1
ATOM 775 N N . THR A 1 101 ? 33.545 0.826 -15.890 1.00 91.31 101 THR A N 1
ATOM 776 C CA . THR A 1 101 ? 33.977 1.941 -15.038 1.00 91.31 101 THR A CA 1
ATOM 777 C C . THR A 1 101 ? 33.568 3.251 -15.701 1.00 91.31 101 THR A C 1
ATOM 779 O O . THR A 1 101 ? 33.985 3.519 -16.822 1.00 91.31 101 THR A O 1
ATOM 782 N N . TYR A 1 102 ? 32.776 4.058 -14.996 1.00 89.44 102 TYR A N 1
ATOM 783 C CA . TYR A 1 102 ? 32.222 5.323 -15.484 1.00 89.44 102 TYR A CA 1
ATOM 784 C C . TYR A 1 102 ? 32.490 6.431 -14.472 1.00 89.44 102 TYR A C 1
ATOM 786 O O . TYR A 1 102 ? 32.466 6.166 -13.263 1.00 89.44 102 TYR A O 1
ATOM 794 N N . ARG A 1 103 ? 32.719 7.660 -14.943 1.00 89.12 103 ARG A N 1
ATOM 795 C CA . ARG A 1 103 ? 32.836 8.850 -14.093 1.00 89.12 103 ARG A CA 1
ATOM 796 C C . ARG A 1 103 ? 32.000 9.994 -14.650 1.00 89.12 103 ARG A C 1
ATOM 798 O O . ARG A 1 103 ? 31.846 10.133 -15.857 1.00 89.12 103 ARG A O 1
ATOM 805 N N . ILE A 1 104 ? 31.482 10.816 -13.743 1.00 86.25 104 ILE A N 1
ATOM 806 C CA . ILE A 1 104 ? 30.836 12.080 -14.101 1.00 86.25 104 ILE A CA 1
ATOM 807 C C . ILE A 1 104 ? 31.881 12.977 -14.781 1.00 86.25 104 ILE A C 1
ATOM 809 O O . ILE A 1 104 ? 33.013 13.075 -14.300 1.00 86.25 104 ILE A O 1
ATOM 813 N N . GLY A 1 105 ? 31.502 13.594 -15.898 1.00 86.75 105 GLY A N 1
ATOM 814 C CA . GLY A 1 105 ? 32.370 14.369 -16.785 1.00 86.75 105 GLY A CA 1
ATOM 815 C C . GLY A 1 105 ? 33.036 13.553 -17.899 1.00 86.75 105 GLY A C 1
ATOM 816 O O . GLY A 1 105 ? 33.628 14.138 -18.806 1.00 86.75 105 GLY A O 1
ATOM 817 N N . ASP A 1 106 ? 32.953 12.216 -17.873 1.00 90.56 106 ASP A N 1
ATOM 818 C CA . ASP A 1 106 ? 33.439 11.398 -18.987 1.00 90.56 106 ASP A CA 1
ATOM 819 C C . ASP A 1 106 ? 32.475 11.494 -20.178 1.00 90.56 106 ASP A C 1
ATOM 821 O O . ASP A 1 106 ? 31.255 11.565 -20.028 1.00 90.56 106 ASP A O 1
ATOM 825 N N . ARG A 1 107 ? 33.027 11.429 -21.392 1.00 94.06 107 ARG A N 1
ATOM 826 C CA . ARG A 1 107 ? 32.241 11.335 -22.626 1.00 94.06 107 ARG A CA 1
ATOM 827 C C . ARG A 1 107 ? 31.823 9.886 -22.865 1.00 94.06 107 ARG A C 1
ATOM 829 O O . ARG A 1 107 ? 32.673 8.995 -22.906 1.00 94.06 107 ARG A O 1
ATOM 836 N N . PHE A 1 108 ? 30.532 9.660 -23.070 1.00 93.75 108 PHE A N 1
ATOM 837 C CA . PHE A 1 108 ? 29.947 8.354 -23.346 1.00 93.75 108 PHE A CA 1
ATOM 838 C C . PHE A 1 108 ? 29.405 8.292 -24.773 1.00 93.75 108 PHE A C 1
ATOM 840 O O . PHE A 1 108 ? 28.765 9.230 -25.248 1.00 93.75 108 PHE A O 1
ATOM 847 N N . ARG A 1 109 ? 29.642 7.169 -25.458 1.00 94.06 109 ARG A N 1
ATOM 848 C CA . ARG A 1 109 ? 29.121 6.906 -26.801 1.00 94.06 109 ARG A CA 1
ATOM 849 C C . ARG A 1 109 ? 28.594 5.481 -26.889 1.00 94.06 109 ARG A C 1
ATOM 851 O O . ARG A 1 109 ? 29.259 4.549 -26.445 1.00 94.06 109 ARG A O 1
ATOM 858 N N . THR A 1 110 ? 27.429 5.322 -27.504 1.00 94.06 110 THR A N 1
ATOM 859 C CA . THR A 1 110 ? 26.814 4.020 -27.780 1.00 94.06 110 THR A CA 1
ATOM 860 C C . THR A 1 110 ? 26.018 4.066 -29.084 1.00 94.06 110 THR A C 1
ATOM 862 O O . THR A 1 110 ? 25.789 5.141 -29.636 1.00 94.06 110 THR A O 1
ATOM 865 N N . THR A 1 111 ? 25.581 2.911 -29.572 1.00 94.88 111 THR A N 1
ATOM 866 C CA . THR A 1 111 ? 24.614 2.812 -30.669 1.00 94.88 111 THR A CA 1
ATOM 867 C C . THR A 1 111 ? 23.298 2.310 -30.090 1.00 94.88 111 THR A C 1
ATOM 869 O O . THR A 1 111 ? 23.254 1.267 -29.442 1.00 94.88 111 THR A O 1
ATOM 872 N N . VAL A 1 112 ? 22.233 3.074 -30.304 1.00 94.06 112 VAL A N 1
ATOM 873 C CA . VAL A 1 112 ? 20.869 2.767 -29.874 1.00 94.06 112 VAL A CA 1
ATOM 874 C C . VAL A 1 112 ? 20.184 1.942 -30.956 1.00 94.06 112 VAL A C 1
ATOM 876 O O . VAL A 1 112 ? 20.168 2.356 -32.120 1.00 94.06 112 VAL A O 1
ATOM 879 N N . HIS A 1 113 ? 19.589 0.810 -30.578 1.00 95.56 113 HIS A N 1
ATOM 880 C CA . HIS A 1 113 ? 18.905 -0.094 -31.501 1.00 95.56 113 HIS A CA 1
ATOM 881 C C . HIS A 1 113 ? 17.409 -0.123 -31.207 1.00 95.56 113 HIS A C 1
ATOM 883 O O . HIS A 1 113 ? 16.971 -0.594 -30.160 1.00 95.56 113 HIS A O 1
ATOM 889 N N . PHE A 1 114 ? 16.601 0.321 -32.164 1.00 95.19 114 PHE A N 1
ATOM 890 C CA . PHE A 1 114 ? 15.150 0.282 -32.036 1.00 95.19 114 PHE A CA 1
ATOM 891 C C . PHE A 1 114 ? 14.623 -1.080 -32.477 1.00 95.19 114 PHE A C 1
ATOM 893 O O . PHE A 1 114 ? 14.780 -1.482 -33.630 1.00 95.19 114 PHE A O 1
ATOM 900 N N . VAL A 1 115 ? 13.976 -1.802 -31.567 1.00 95.12 115 VAL A N 1
ATOM 901 C CA . VAL A 1 115 ? 13.494 -3.169 -31.787 1.00 95.12 115 VAL A CA 1
ATOM 902 C C . VAL A 1 115 ? 11.980 -3.250 -31.661 1.00 95.12 115 VAL A C 1
ATOM 904 O O . VAL A 1 115 ? 11.362 -2.542 -30.865 1.00 95.12 115 VAL A O 1
ATOM 907 N N . ALA A 1 116 ? 11.378 -4.134 -32.459 1.00 94.88 116 ALA A N 1
ATOM 908 C CA . ALA A 1 116 ? 9.956 -4.431 -32.360 1.00 94.88 116 ALA A CA 1
ATOM 909 C C . ALA A 1 116 ? 9.641 -5.106 -31.018 1.00 94.88 116 ALA A C 1
ATOM 911 O O . ALA A 1 116 ? 10.353 -6.009 -30.568 1.00 94.88 116 ALA A O 1
ATOM 912 N N . HIS A 1 117 ? 8.548 -4.676 -30.404 1.00 93.88 117 HIS A N 1
ATOM 913 C CA . HIS A 1 117 ? 8.129 -5.088 -29.076 1.00 93.88 117 HIS A CA 1
ATOM 914 C C . HIS A 1 117 ? 6.604 -5.200 -28.997 1.00 93.88 117 HIS A C 1
ATOM 916 O O . HIS A 1 117 ? 5.890 -4.702 -29.868 1.00 93.88 117 HIS A O 1
ATOM 922 N N . THR A 1 118 ? 6.102 -5.860 -27.957 1.00 94.06 118 THR A N 1
ATOM 923 C CA . THR A 1 118 ? 4.672 -5.890 -27.631 1.00 94.06 118 THR A CA 1
ATOM 924 C C . THR A 1 118 ? 4.474 -5.502 -26.170 1.00 94.06 118 THR A C 1
ATOM 926 O O . THR A 1 118 ? 5.135 -6.051 -25.292 1.00 94.06 118 THR A O 1
ATOM 929 N N . PHE A 1 119 ? 3.561 -4.573 -25.902 1.00 93.75 119 PHE A N 1
ATOM 930 C CA . PHE A 1 119 ? 3.237 -4.113 -24.553 1.00 93.75 119 PHE A CA 1
ATOM 931 C C . PHE A 1 119 ? 1.734 -4.250 -24.313 1.00 93.75 119 PHE A C 1
ATOM 933 O O . PHE A 1 119 ? 0.944 -3.603 -24.996 1.00 93.75 119 PHE A O 1
ATOM 940 N N . ASN A 1 120 ? 1.323 -5.117 -23.385 1.00 92.31 120 ASN A N 1
ATOM 941 C CA . ASN A 1 120 ? -0.087 -5.460 -23.139 1.00 92.31 120 ASN A CA 1
ATOM 942 C C . ASN A 1 120 ? -0.845 -5.892 -24.409 1.00 92.31 120 ASN A C 1
ATOM 944 O O . ASN A 1 120 ? -2.024 -5.588 -24.589 1.00 92.31 120 ASN A O 1
ATOM 948 N N . GLY A 1 121 ? -0.151 -6.582 -25.319 1.00 91.00 121 GLY A N 1
ATOM 949 C CA . GLY A 1 121 ? -0.684 -6.996 -26.620 1.00 91.00 121 GLY A CA 1
ATOM 950 C C . GLY A 1 121 ? -0.614 -5.938 -27.730 1.00 91.00 121 GLY A C 1
ATOM 951 O O . GLY A 1 121 ? -0.833 -6.289 -28.888 1.00 91.00 121 GLY A O 1
ATOM 952 N N . ASP A 1 122 ? -0.266 -4.683 -27.425 1.00 94.56 122 ASP A N 1
ATOM 953 C CA . ASP A 1 122 ? -0.115 -3.632 -28.435 1.00 94.56 122 ASP A CA 1
ATOM 954 C C . ASP A 1 122 ? 1.281 -3.625 -29.070 1.00 94.56 122 ASP A C 1
ATOM 956 O O . ASP A 1 122 ? 2.280 -3.775 -28.360 1.00 94.56 122 ASP A O 1
ATOM 960 N N . PRO A 1 123 ? 1.391 -3.386 -30.390 1.00 95.19 123 PRO A N 1
ATOM 961 C CA . PRO A 1 123 ? 2.676 -3.217 -31.053 1.00 95.19 123 PRO A CA 1
ATOM 962 C C . PRO A 1 123 ? 3.406 -1.977 -30.530 1.00 95.19 123 PRO A C 1
ATOM 964 O O . PRO A 1 123 ? 2.855 -0.875 -30.459 1.00 95.19 123 PRO A O 1
ATOM 967 N N . ALA A 1 124 ? 4.684 -2.147 -30.221 1.00 95.56 124 ALA A N 1
ATOM 968 C CA . ALA A 1 124 ? 5.542 -1.096 -29.711 1.00 95.56 124 ALA A CA 1
ATOM 969 C C . ALA A 1 124 ? 6.954 -1.179 -30.304 1.00 95.56 124 ALA A C 1
ATOM 971 O O . ALA A 1 124 ? 7.359 -2.192 -30.877 1.00 95.56 124 ALA A O 1
ATOM 972 N N . VAL A 1 125 ? 7.713 -0.099 -30.160 1.00 95.00 125 VAL A N 1
ATOM 973 C CA . VAL A 1 125 ? 9.139 -0.036 -30.483 1.00 95.00 125 VAL A CA 1
ATOM 974 C C . VAL A 1 125 ? 9.870 0.476 -29.250 1.00 95.00 125 VAL A C 1
ATOM 976 O O . VAL A 1 125 ? 9.509 1.514 -28.691 1.00 95.00 125 VAL A O 1
ATOM 979 N N . VAL A 1 126 ? 10.883 -0.268 -28.816 1.00 93.31 126 VAL A N 1
ATOM 980 C CA . VAL A 1 126 ? 11.731 0.072 -27.664 1.00 93.31 126 VAL A CA 1
ATOM 981 C C . VAL A 1 126 ? 13.187 0.107 -28.089 1.00 93.31 126 VAL A C 1
ATOM 983 O O . VAL A 1 126 ? 13.549 -0.479 -29.107 1.00 93.31 126 VAL A O 1
ATOM 986 N N . ALA A 1 127 ? 14.021 0.746 -27.282 1.00 93.12 127 ALA A N 1
ATOM 987 C CA . ALA A 1 127 ? 15.464 0.652 -27.396 1.00 93.12 127 ALA A CA 1
ATOM 988 C C . ALA A 1 127 ? 16.023 0.071 -26.089 1.00 93.12 127 ALA A C 1
ATOM 990 O O . ALA A 1 127 ? 15.891 0.716 -25.053 1.00 93.12 127 ALA A O 1
ATOM 991 N N . PRO A 1 128 ? 16.623 -1.134 -26.083 1.00 90.25 128 PRO A N 1
ATOM 992 C CA . PRO A 1 128 ? 17.182 -1.733 -24.867 1.00 90.25 128 PRO A CA 1
ATOM 993 C C . PRO A 1 128 ? 18.250 -0.862 -24.189 1.00 90.25 128 PRO A C 1
ATOM 995 O O . PRO A 1 128 ? 18.433 -0.938 -22.972 1.00 90.25 128 PRO A O 1
ATOM 998 N N . GLU A 1 129 ? 18.943 -0.033 -24.971 1.00 93.06 129 GLU A N 1
ATOM 999 C CA . GLU A 1 129 ? 19.934 0.927 -24.492 1.00 93.06 129 GLU A CA 1
ATOM 1000 C C . GLU A 1 129 ? 19.298 2.157 -23.834 1.00 93.06 129 GLU A C 1
ATOM 1002 O O . GLU A 1 129 ? 19.966 2.818 -23.045 1.00 93.06 129 GLU A O 1
ATOM 1007 N N . LEU A 1 130 ? 18.026 2.456 -24.121 1.00 90.44 130 LEU A N 1
ATOM 1008 C CA . LEU A 1 130 ? 17.292 3.600 -23.578 1.00 90.44 130 LEU A CA 1
ATOM 1009 C C . LEU A 1 130 ? 16.165 3.110 -22.658 1.00 90.44 130 LEU A C 1
ATOM 1011 O O . LEU A 1 130 ? 15.055 2.837 -23.116 1.00 90.44 130 LEU A O 1
ATOM 1015 N N . PRO A 1 131 ? 16.426 2.988 -21.348 1.00 86.69 131 PRO A N 1
ATOM 1016 C CA . PRO A 1 131 ? 15.437 2.516 -20.382 1.00 86.69 131 PRO A CA 1
ATOM 1017 C C . PRO A 1 131 ? 14.317 3.535 -20.125 1.00 86.69 131 PRO A C 1
ATOM 1019 O O . PRO A 1 131 ? 13.305 3.191 -19.515 1.00 86.69 131 PRO A O 1
ATOM 1022 N N . CYS A 1 132 ? 14.477 4.786 -20.552 1.00 83.94 132 CYS A N 1
ATOM 1023 C CA . CYS A 1 132 ? 13.412 5.767 -20.514 1.00 83.94 132 CYS A CA 1
ATOM 1024 C C . CYS A 1 132 ? 12.934 6.077 -21.939 1.00 83.94 132 CYS A C 1
ATOM 1026 O O . CYS A 1 132 ? 13.756 6.389 -22.800 1.00 83.94 132 CYS A O 1
ATOM 1028 N N . PRO A 1 133 ? 11.622 5.981 -22.219 1.00 79.94 133 PRO A N 1
ATOM 1029 C CA . PRO A 1 133 ? 10.513 5.803 -21.268 1.00 79.94 133 PRO A CA 1
ATOM 1030 C C . PRO A 1 133 ? 10.254 4.358 -20.816 1.00 79.94 133 PRO A C 1
ATOM 1032 O O . PRO A 1 133 ? 9.578 4.154 -19.807 1.00 79.94 133 PRO A O 1
ATOM 1035 N N . PHE A 1 134 ? 10.785 3.356 -21.522 1.00 87.38 134 PHE A N 1
ATOM 1036 C CA . PHE A 1 134 ? 10.537 1.944 -21.229 1.00 87.38 134 PHE A CA 1
ATOM 1037 C C . PHE A 1 134 ? 11.808 1.212 -20.766 1.00 87.38 134 PHE A C 1
ATOM 1039 O O . PHE A 1 134 ? 12.775 1.162 -21.523 1.00 87.38 134 PHE A O 1
ATOM 1046 N N . PRO A 1 135 ? 11.823 0.582 -19.574 1.00 84.06 135 PRO A N 1
ATOM 1047 C CA . PRO A 1 135 ? 10.695 0.313 -18.670 1.00 84.06 135 PRO A CA 1
ATOM 1048 C C . PRO A 1 135 ? 10.517 1.342 -17.535 1.00 84.06 135 PRO A C 1
ATOM 1050 O O . PRO A 1 135 ? 9.780 1.060 -16.591 1.00 84.06 135 PRO A O 1
ATOM 1053 N N . VAL A 1 136 ? 11.261 2.451 -17.527 1.00 82.12 136 VAL A N 1
ATOM 1054 C CA . VAL A 1 136 ? 11.406 3.292 -16.323 1.00 82.12 136 VAL A CA 1
ATOM 1055 C C . VAL A 1 136 ? 10.071 3.873 -15.865 1.00 82.12 136 VAL A C 1
ATOM 1057 O O . VAL A 1 136 ? 9.779 3.865 -14.673 1.00 82.12 136 VAL A O 1
ATOM 1060 N N . LEU A 1 137 ? 9.217 4.305 -16.794 1.00 82.69 137 LEU A N 1
ATOM 1061 C CA . LEU A 1 137 ? 7.883 4.793 -16.450 1.00 82.69 137 LEU A CA 1
ATOM 1062 C C . LEU A 1 137 ? 6.971 3.691 -15.865 1.00 82.69 137 LEU A C 1
ATOM 1064 O O . LEU A 1 137 ? 6.340 3.947 -14.842 1.00 82.69 137 LEU A O 1
ATOM 1068 N N . PRO A 1 138 ? 6.903 2.459 -16.415 1.00 85.44 138 PRO A N 1
ATOM 1069 C CA . PRO A 1 138 ? 6.240 1.345 -15.732 1.00 85.44 138 PRO A CA 1
ATOM 1070 C C . PRO A 1 138 ? 6.735 1.094 -14.300 1.00 85.44 138 PRO A C 1
ATOM 1072 O O . PRO A 1 138 ? 5.918 0.889 -13.405 1.00 85.44 138 PRO A O 1
ATOM 1075 N N . TRP A 1 139 ? 8.048 1.130 -14.064 1.00 81.88 139 TRP A N 1
ATOM 1076 C CA . TRP A 1 139 ? 8.609 0.983 -12.717 1.00 81.88 139 TRP A CA 1
ATOM 1077 C C . TRP A 1 139 ? 8.193 2.109 -11.781 1.00 81.88 139 TRP A C 1
ATOM 1079 O O . TRP A 1 139 ? 7.862 1.855 -10.628 1.00 81.88 139 TRP A O 1
ATOM 1089 N N . ALA A 1 140 ? 8.141 3.339 -12.287 1.00 78.00 140 ALA A N 1
ATOM 1090 C CA . ALA A 1 140 ? 7.641 4.488 -11.545 1.00 78.00 140 ALA A CA 1
ATOM 1091 C C . ALA A 1 140 ? 6.217 4.276 -11.031 1.00 78.00 140 ALA A C 1
ATOM 1093 O O . ALA A 1 140 ? 5.914 4.613 -9.890 1.00 78.00 140 ALA A O 1
ATOM 1094 N N . ILE A 1 141 ? 5.351 3.704 -11.873 1.00 81.62 141 ILE A N 1
ATOM 1095 C CA . ILE A 1 141 ? 3.970 3.389 -11.502 1.00 81.62 141 ILE A CA 1
ATOM 1096 C C . ILE A 1 141 ? 3.958 2.374 -10.359 1.00 81.62 141 ILE A C 1
ATOM 1098 O O . ILE A 1 141 ? 3.256 2.604 -9.377 1.00 81.62 141 ILE A O 1
ATOM 1102 N N . GLY A 1 142 ? 4.763 1.309 -10.453 1.00 81.44 142 GLY A N 1
ATOM 1103 C CA . GLY A 1 142 ? 4.933 0.346 -9.361 1.00 81.44 142 GLY A CA 1
ATOM 1104 C C . GLY A 1 142 ? 5.405 1.009 -8.075 1.00 81.44 142 GLY A C 1
ATOM 1105 O O . GLY A 1 142 ? 4.793 0.824 -7.031 1.00 81.44 142 GLY A O 1
ATOM 1106 N N . ALA A 1 143 ? 6.376 1.914 -8.170 1.00 76.88 143 ALA A N 1
ATOM 1107 C CA . ALA A 1 143 ? 6.892 2.587 -6.995 1.00 76.88 143 ALA A CA 1
ATOM 1108 C C . ALA A 1 143 ? 5.866 3.507 -6.301 1.00 76.88 143 ALA A C 1
ATOM 1110 O O . ALA A 1 143 ? 5.687 3.507 -5.076 1.00 76.88 143 ALA A O 1
ATOM 1111 N N . VAL A 1 144 ? 5.139 4.298 -7.086 1.00 77.06 144 VAL A N 1
ATOM 1112 C CA . VAL A 1 144 ? 4.041 5.105 -6.545 1.00 77.06 144 VAL A CA 1
ATOM 1113 C C . VAL A 1 144 ? 2.991 4.196 -5.905 1.00 77.06 144 VAL A C 1
ATOM 1115 O O . VAL A 1 144 ? 2.473 4.510 -4.834 1.00 77.06 144 VAL A O 1
ATOM 1118 N N . TRP A 1 145 ? 2.708 3.054 -6.526 1.00 79.94 145 TRP A N 1
ATOM 1119 C CA . TRP A 1 145 ? 1.717 2.108 -6.042 1.00 79.94 145 TRP A CA 1
ATOM 1120 C C . TRP A 1 145 ? 2.095 1.426 -4.732 1.00 79.94 145 TRP A C 1
ATOM 1122 O O . TRP A 1 145 ? 1.252 1.333 -3.841 1.00 79.94 145 TRP A O 1
ATOM 1132 N N . ASP A 1 146 ? 3.347 1.015 -4.574 1.00 76.81 146 ASP A N 1
ATOM 1133 C CA . ASP A 1 146 ? 3.853 0.442 -3.328 1.00 76.81 146 ASP A CA 1
ATOM 1134 C C . ASP A 1 146 ? 3.752 1.463 -2.189 1.00 76.81 146 ASP A C 1
ATOM 1136 O O . ASP A 1 146 ? 3.344 1.132 -1.078 1.00 76.81 146 ASP A O 1
ATOM 1140 N N . THR A 1 147 ? 4.027 2.740 -2.481 1.00 73.06 147 THR A N 1
ATOM 1141 C CA . THR A 1 147 ? 3.873 3.840 -1.516 1.00 73.06 147 THR A CA 1
ATOM 1142 C C . THR A 1 147 ? 2.412 4.050 -1.118 1.00 73.06 147 THR A C 1
ATOM 1144 O O . THR A 1 147 ? 2.105 4.197 0.065 1.00 73.06 147 THR A O 1
ATOM 1147 N N . VAL A 1 148 ? 1.491 4.047 -2.086 1.00 75.88 148 VAL A N 1
ATOM 1148 C CA . VAL A 1 148 ? 0.046 4.157 -1.823 1.00 75.88 148 VAL A CA 1
ATOM 1149 C C . VAL A 1 148 ? -0.458 2.954 -1.023 1.00 75.88 148 VAL A C 1
ATOM 1151 O O . VAL A 1 148 ? -1.223 3.131 -0.078 1.00 75.88 148 VAL A O 1
ATOM 1154 N N . SER A 1 149 ? -0.003 1.751 -1.371 1.00 79.81 149 SER A N 1
ATOM 1155 C CA . SER A 1 149 ? -0.336 0.501 -0.683 1.00 79.81 149 SER A CA 1
ATOM 1156 C C . SER A 1 149 ? 0.151 0.526 0.766 1.00 79.81 149 SER A C 1
ATOM 1158 O O . SER A 1 149 ? -0.628 0.263 1.677 1.00 79.81 149 SER A O 1
ATOM 1160 N N . ALA A 1 150 ? 1.385 0.977 1.006 1.00 73.69 150 ALA A N 1
ATOM 1161 C CA . ALA A 1 150 ? 1.928 1.156 2.351 1.00 73.69 150 ALA A CA 1
ATOM 1162 C C . ALA A 1 150 ? 1.065 2.096 3.212 1.00 73.69 150 ALA A C 1
ATOM 1164 O O . ALA A 1 150 ? 0.769 1.775 4.357 1.00 73.69 150 ALA A O 1
ATOM 1165 N N . VAL A 1 151 ? 0.598 3.225 2.661 1.00 72.25 151 VAL A N 1
ATOM 1166 C CA . VAL A 1 151 ? -0.303 4.155 3.376 1.00 72.25 151 VAL A CA 1
ATOM 1167 C C . VAL A 1 151 ? -1.673 3.529 3.674 1.00 72.25 151 VAL A C 1
ATOM 1169 O O . VAL A 1 151 ? -2.334 3.922 4.635 1.00 72.25 151 VAL A O 1
ATOM 1172 N N . ALA A 1 152 ? -2.119 2.580 2.853 1.00 73.31 152 ALA A N 1
ATOM 1173 C CA . ALA A 1 152 ? -3.437 1.962 2.959 1.00 73.31 152 ALA A CA 1
ATOM 1174 C C . ALA A 1 152 ? -3.459 0.661 3.790 1.00 73.31 152 ALA A C 1
ATOM 1176 O O . ALA A 1 152 ? -4.537 0.147 4.095 1.00 73.31 152 ALA A O 1
ATOM 1177 N N . GLY A 1 153 ? -2.292 0.154 4.184 1.00 78.38 153 GLY A N 1
ATOM 1178 C CA . GLY A 1 153 ? -2.150 -0.916 5.165 1.00 78.38 153 GLY A CA 1
ATOM 1179 C C . GLY A 1 153 ? -0.809 -1.637 5.065 1.00 78.38 153 GLY A C 1
ATOM 1180 O O . GLY A 1 153 ? -0.105 -1.783 6.066 1.00 78.38 153 GLY A O 1
ATOM 1181 N N . PHE A 1 154 ? -0.447 -2.079 3.861 1.00 83.06 154 PHE A N 1
ATOM 1182 C CA . PHE A 1 154 ? 0.829 -2.743 3.597 1.00 83.06 154 PHE A CA 1
ATOM 1183 C C . PHE A 1 154 ? 1.205 -2.669 2.113 1.00 83.06 154 PHE A C 1
ATOM 1185 O O . PHE A 1 154 ? 0.351 -2.607 1.232 1.00 83.06 154 PHE A O 1
ATOM 1192 N N . ALA A 1 155 ? 2.501 -2.703 1.826 1.00 84.19 155 ALA A N 1
ATOM 1193 C CA . ALA A 1 155 ? 3.042 -2.870 0.485 1.00 84.19 155 ALA A CA 1
ATOM 1194 C C . ALA A 1 155 ? 3.352 -4.344 0.198 1.00 84.19 155 ALA A C 1
ATOM 1196 O O . ALA A 1 155 ? 3.574 -5.141 1.112 1.00 84.19 155 ALA A O 1
ATOM 1197 N N . LEU A 1 156 ? 3.396 -4.685 -1.087 1.00 88.12 156 LEU A N 1
ATOM 1198 C CA . LEU A 1 156 ? 3.845 -5.980 -1.581 1.00 88.12 156 LEU A CA 1
ATOM 1199 C C . LEU A 1 156 ? 5.117 -5.752 -2.388 1.00 88.12 156 LEU A C 1
ATOM 1201 O O . LEU A 1 156 ? 5.057 -5.208 -3.484 1.00 88.12 156 LEU A O 1
ATOM 1205 N N . LEU A 1 157 ? 6.270 -6.142 -1.854 1.00 86.12 157 LEU A N 1
ATOM 1206 C CA . LEU A 1 157 ? 7.557 -5.814 -2.468 1.00 86.12 157 LEU A CA 1
ATOM 1207 C C . LEU A 1 157 ? 8.228 -7.050 -3.053 1.00 86.12 157 LEU A C 1
ATOM 1209 O O . LEU A 1 157 ? 8.372 -8.068 -2.374 1.00 86.12 157 LEU A O 1
ATOM 1213 N N . TYR A 1 158 ? 8.692 -6.953 -4.297 1.00 88.12 158 TYR A N 1
ATOM 1214 C CA . TYR A 1 158 ? 9.369 -8.059 -4.966 1.00 88.12 158 TYR A CA 1
ATOM 1215 C C . TYR A 1 158 ? 10.627 -8.491 -4.197 1.00 88.12 158 TYR A C 1
ATOM 1217 O O . TYR A 1 158 ? 11.474 -7.673 -3.838 1.00 88.12 158 TYR A O 1
ATOM 1225 N N . ARG A 1 159 ? 10.782 -9.792 -3.956 1.00 86.88 159 ARG A N 1
ATOM 1226 C CA . ARG A 1 159 ? 11.976 -10.370 -3.324 1.00 86.88 159 ARG A CA 1
ATOM 1227 C C . ARG A 1 159 ? 12.817 -11.139 -4.319 1.00 86.88 159 ARG A C 1
ATOM 1229 O O . ARG A 1 159 ? 13.994 -10.839 -4.500 1.00 86.88 159 ARG A O 1
ATOM 1236 N N . GLU A 1 160 ? 12.216 -12.133 -4.948 1.00 88.94 160 GLU A N 1
ATOM 1237 C CA . GLU A 1 160 ? 12.914 -13.062 -5.823 1.00 88.94 160 GLU A CA 1
ATOM 1238 C C . GLU A 1 160 ? 11.937 -13.750 -6.773 1.00 88.94 160 GLU A C 1
ATOM 1240 O O . GLU A 1 160 ? 10.725 -13.720 -6.571 1.00 88.94 160 GLU A O 1
ATOM 1245 N N . THR A 1 161 ? 12.479 -14.390 -7.805 1.00 88.56 161 THR A N 1
ATOM 1246 C CA . THR A 1 161 ? 11.742 -15.345 -8.629 1.00 88.56 161 THR A CA 1
ATOM 1247 C C . THR A 1 161 ? 12.399 -16.700 -8.438 1.00 88.56 161 THR A C 1
ATOM 1249 O O . THR A 1 161 ? 13.603 -16.840 -8.667 1.00 88.56 161 THR A O 1
ATOM 1252 N N . ASP A 1 162 ? 11.630 -17.685 -7.985 1.00 87.25 162 ASP A N 1
ATOM 1253 C CA . ASP A 1 162 ? 12.140 -19.030 -7.753 1.00 87.25 162 ASP A CA 1
ATOM 1254 C C . ASP A 1 162 ? 12.433 -19.768 -9.074 1.00 87.25 162 ASP A C 1
ATOM 1256 O O . ASP A 1 162 ? 12.087 -19.338 -10.178 1.00 87.25 162 ASP A O 1
ATOM 1260 N N . THR A 1 163 ? 13.066 -20.936 -8.970 1.00 86.06 163 THR A N 1
ATOM 1261 C CA . THR A 1 163 ? 13.406 -21.763 -10.143 1.00 86.06 163 THR A CA 1
ATOM 1262 C C . THR A 1 163 ? 12.189 -22.325 -10.889 1.00 86.06 163 THR A C 1
ATOM 1264 O O . THR A 1 163 ? 12.328 -22.773 -12.026 1.00 86.06 163 THR A O 1
ATOM 1267 N N . ASN A 1 164 ? 11.000 -22.285 -10.282 1.00 86.06 164 ASN A N 1
ATOM 1268 C CA . ASN A 1 164 ? 9.736 -22.709 -10.879 1.00 86.06 164 ASN A CA 1
ATOM 1269 C C . ASN A 1 164 ? 8.952 -21.535 -11.500 1.00 86.06 164 ASN A C 1
ATOM 1271 O O . ASN A 1 164 ? 7.829 -21.740 -11.975 1.00 86.06 164 ASN A O 1
ATOM 1275 N N . GLY A 1 165 ? 9.525 -20.325 -11.501 1.00 86.75 165 GLY A N 1
ATOM 1276 C CA . GLY A 1 165 ? 8.932 -19.115 -12.066 1.00 86.75 165 GLY A CA 1
ATOM 1277 C C . GLY A 1 165 ? 7.920 -18.412 -11.158 1.00 86.75 165 GLY A C 1
ATOM 1278 O O . GLY A 1 165 ? 7.128 -17.617 -11.659 1.00 86.75 165 GLY A O 1
ATOM 1279 N N . TRP A 1 166 ? 7.900 -18.708 -9.857 1.00 91.69 166 TRP A N 1
ATOM 1280 C CA . TRP A 1 166 ? 7.106 -17.963 -8.879 1.00 91.69 166 TRP A CA 1
ATOM 1281 C C . TRP A 1 166 ? 7.850 -16.713 -8.441 1.00 91.69 166 TRP A C 1
ATOM 1283 O O . TRP A 1 166 ? 8.915 -16.798 -7.836 1.00 91.69 166 TRP A O 1
ATOM 1293 N N . ALA A 1 167 ? 7.268 -15.559 -8.734 1.00 92.31 167 ALA A N 1
ATOM 1294 C CA . ALA A 1 167 ? 7.700 -14.278 -8.217 1.00 92.31 167 ALA A CA 1
ATOM 1295 C C . ALA A 1 167 ? 7.150 -14.074 -6.808 1.00 92.31 167 ALA A C 1
ATOM 1297 O O . ALA A 1 167 ? 5.938 -13.973 -6.620 1.00 92.31 167 ALA A O 1
ATOM 1298 N N . ARG A 1 168 ? 8.041 -13.993 -5.830 1.00 93.00 168 ARG A N 1
ATOM 1299 C CA . ARG A 1 168 ? 7.701 -13.782 -4.430 1.00 93.00 168 ARG A CA 1
ATOM 1300 C C . ARG A 1 168 ? 7.635 -12.297 -4.117 1.00 93.00 168 ARG A C 1
ATOM 1302 O O . ARG A 1 168 ? 8.643 -11.599 -4.239 1.00 93.00 168 ARG A O 1
ATOM 1309 N N . TYR A 1 169 ? 6.475 -11.845 -3.663 1.00 92.50 169 TYR A N 1
ATOM 1310 C CA . TYR A 1 169 ? 6.270 -10.512 -3.112 1.00 92.50 169 TYR A CA 1
ATOM 1311 C C . TYR A 1 169 ? 6.107 -10.623 -1.601 1.00 92.50 169 TYR A C 1
ATOM 1313 O O . TYR A 1 169 ? 5.197 -11.289 -1.120 1.00 92.50 169 TYR A O 1
ATOM 1321 N N . GLU A 1 170 ? 6.997 -9.995 -0.846 1.00 90.06 170 GLU A N 1
ATOM 1322 C CA . GLU A 1 170 ? 6.903 -9.956 0.609 1.00 90.06 170 GLU A CA 1
ATOM 1323 C C . GLU A 1 170 ? 5.879 -8.909 1.048 1.00 90.06 170 GLU A C 1
ATOM 1325 O O . GLU A 1 170 ? 5.848 -7.792 0.522 1.00 90.06 170 GLU A O 1
ATOM 1330 N N . VAL A 1 171 ? 5.074 -9.281 2.036 1.00 89.25 171 VAL A N 1
ATOM 1331 C CA . VAL A 1 171 ? 4.134 -8.405 2.721 1.00 89.25 171 VAL A CA 1
ATOM 1332 C C . VAL A 1 171 ? 4.890 -7.519 3.688 1.00 89.25 171 VAL A C 1
ATOM 1334 O O . VAL A 1 171 ? 5.764 -7.955 4.442 1.00 89.25 171 VAL A O 1
ATOM 1337 N N . LEU A 1 172 ? 4.550 -6.240 3.635 1.00 82.50 172 LEU A N 1
ATOM 1338 C CA . LEU A 1 172 ? 5.249 -5.249 4.403 1.00 82.50 172 LEU A CA 1
ATOM 1339 C C . LEU A 1 172 ? 4.332 -4.150 4.910 1.00 82.50 172 LEU A C 1
ATOM 1341 O O . LEU A 1 172 ? 3.866 -3.289 4.168 1.00 82.50 172 LEU A O 1
ATOM 1345 N N . THR A 1 173 ? 4.180 -4.129 6.212 1.00 79.94 173 THR A N 1
ATOM 1346 C CA . THR A 1 173 ? 3.356 -3.197 6.957 1.00 79.94 173 THR A CA 1
ATOM 1347 C C . THR A 1 173 ? 4.185 -1.962 7.330 1.00 79.94 173 THR A C 1
ATOM 1349 O O . THR A 1 173 ? 5.419 -1.993 7.382 1.00 79.94 173 THR A O 1
ATOM 1352 N N . THR A 1 174 ? 3.526 -0.823 7.534 1.00 69.56 174 THR A N 1
ATOM 1353 C CA . THR A 1 174 ? 4.210 0.422 7.936 1.00 69.56 174 THR A CA 1
ATOM 1354 C C . THR A 1 174 ? 4.418 0.551 9.440 1.00 69.56 174 THR A C 1
ATOM 1356 O O . THR A 1 174 ? 5.237 1.365 9.864 1.00 69.56 174 THR A O 1
ATOM 1359 N N . SER A 1 175 ? 3.662 -0.207 10.231 1.00 67.81 175 SER A N 1
ATOM 1360 C CA . SER A 1 175 ? 3.605 -0.120 11.697 1.00 67.81 175 SER A CA 1
ATOM 1361 C C . SER A 1 175 ? 3.683 -1.479 12.401 1.00 67.81 175 SER A C 1
ATOM 1363 O O . SER A 1 175 ? 3.547 -1.544 13.623 1.00 67.81 175 SER A O 1
ATOM 1365 N N . GLY A 1 176 ? 3.927 -2.564 11.662 1.00 71.31 176 GLY A N 1
ATOM 1366 C CA . GLY A 1 176 ? 3.868 -3.930 12.181 1.00 71.31 176 GLY A CA 1
ATOM 1367 C C . GLY A 1 176 ? 2.439 -4.409 12.408 1.00 71.31 176 GLY A C 1
ATOM 1368 O O . GLY A 1 176 ? 2.210 -5.192 13.325 1.00 71.31 176 GLY A O 1
ATOM 1369 N N . ASP A 1 177 ? 1.487 -3.878 11.638 1.00 77.50 177 ASP A N 1
ATOM 1370 C CA . ASP A 1 177 ? 0.065 -4.200 11.746 1.00 77.50 177 ASP A CA 1
ATOM 1371 C C . ASP A 1 177 ? -0.204 -5.628 11.267 1.00 77.50 177 ASP A C 1
ATOM 1373 O O . ASP A 1 177 ? 0.163 -5.988 10.155 1.00 77.50 177 ASP A O 1
ATOM 1377 N N . SER A 1 178 ? -0.932 -6.410 12.061 1.00 83.56 178 SER A N 1
ATOM 1378 C CA . SER A 1 178 ? -1.350 -7.758 11.670 1.00 83.56 178 SER A CA 1
ATOM 1379 C C . SER A 1 178 ? -2.811 -7.783 11.240 1.00 83.56 178 SER A C 1
ATOM 1381 O O . SER A 1 178 ? -3.707 -7.359 11.978 1.00 83.56 178 SER A O 1
ATOM 1383 N N . TYR A 1 179 ? -3.074 -8.309 10.043 1.00 86.56 179 TYR A N 1
ATOM 1384 C CA . TYR A 1 179 ? -4.406 -8.316 9.440 1.00 86.56 179 TYR A CA 1
ATOM 1385 C C . TYR A 1 179 ? -5.030 -9.709 9.411 1.00 86.56 179 TYR A C 1
ATOM 1387 O O . TYR A 1 179 ? -4.344 -10.701 9.197 1.00 86.56 179 TYR A O 1
ATOM 1395 N N . ARG A 1 180 ? -6.354 -9.807 9.602 1.00 86.62 180 ARG A N 1
ATOM 1396 C CA . ARG A 1 180 ? -7.075 -11.093 9.510 1.00 86.62 180 ARG A CA 1
ATOM 1397 C C . ARG A 1 180 ? -7.133 -11.590 8.057 1.00 86.62 180 ARG A C 1
ATOM 1399 O O . ARG A 1 180 ? -7.877 -10.995 7.275 1.00 86.62 180 ARG A O 1
ATOM 1406 N N . PRO A 1 181 ? -6.502 -12.723 7.695 1.00 89.56 181 PRO A N 1
ATOM 1407 C CA . PRO A 1 181 ? -6.529 -13.218 6.314 1.00 89.56 181 PRO A CA 1
ATOM 1408 C C . PRO A 1 181 ? -7.945 -13.631 5.862 1.00 89.56 181 PRO A C 1
ATOM 1410 O O . PRO A 1 181 ? -8.300 -13.504 4.690 1.00 89.56 181 PRO A O 1
ATOM 1413 N N . ALA A 1 182 ? -8.792 -14.059 6.810 1.00 87.00 182 ALA A N 1
ATOM 1414 C CA . ALA A 1 182 ? -10.163 -14.538 6.583 1.00 87.00 182 ALA A CA 1
ATOM 1415 C C . ALA A 1 182 ? -11.088 -13.535 5.869 1.00 87.00 182 ALA A C 1
ATOM 1417 O O . ALA A 1 182 ? -12.040 -13.938 5.209 1.00 87.00 182 ALA A O 1
ATOM 1418 N N . VAL A 1 183 ? -10.827 -12.235 6.021 1.00 81.94 183 VAL A N 1
ATOM 1419 C CA . VAL A 1 183 ? -11.675 -11.150 5.491 1.00 81.94 183 VAL A CA 1
ATOM 1420 C C . VAL A 1 183 ? -11.000 -10.371 4.362 1.00 81.94 183 VAL A C 1
ATOM 1422 O O . VAL A 1 183 ? -11.540 -9.371 3.894 1.00 81.94 183 VAL A O 1
ATOM 1425 N N . LEU A 1 184 ? -9.808 -10.802 3.939 1.00 87.88 184 LEU A N 1
ATOM 1426 C CA . LEU A 1 184 ? -9.035 -10.155 2.888 1.00 87.88 184 LEU A CA 1
ATOM 1427 C C . LEU A 1 184 ? -9.125 -10.977 1.600 1.00 87.88 184 LEU A C 1
ATOM 1429 O O . LEU A 1 184 ? -8.463 -12.010 1.503 1.00 87.88 184 LEU A O 1
ATOM 1433 N N . PRO A 1 185 ? -9.922 -10.553 0.605 1.00 89.44 185 PRO A N 1
ATOM 1434 C CA . PRO A 1 185 ? -9.872 -11.158 -0.716 1.00 89.44 185 PRO A CA 1
ATOM 1435 C C . PRO A 1 185 ? -8.584 -10.754 -1.438 1.00 89.44 185 PRO A C 1
ATOM 1437 O O . PRO A 1 185 ? -7.927 -9.774 -1.079 1.00 89.44 185 PRO A O 1
ATOM 1440 N N . LEU A 1 186 ? -8.248 -11.490 -2.493 1.00 91.62 186 LEU A N 1
ATOM 1441 C CA . LEU A 1 186 ? -7.145 -11.163 -3.390 1.00 91.62 186 LEU A CA 1
ATOM 1442 C C . LEU A 1 186 ? -7.634 -11.214 -4.832 1.00 91.62 186 LEU A C 1
ATOM 1444 O O . LEU A 1 186 ? -8.304 -12.162 -5.232 1.00 91.62 186 LEU A O 1
ATOM 1448 N N . THR A 1 187 ? -7.243 -10.237 -5.645 1.00 90.38 187 THR A N 1
ATOM 1449 C CA . THR A 1 187 ? -7.456 -10.275 -7.097 1.00 90.38 187 THR A CA 1
ATOM 1450 C C . THR A 1 187 ? -6.143 -10.081 -7.843 1.00 90.38 187 THR A C 1
ATOM 1452 O O . THR A 1 187 ? -5.328 -9.232 -7.485 1.00 90.38 187 THR A O 1
ATOM 1455 N N . LEU A 1 188 ? -5.949 -10.866 -8.901 1.00 92.12 188 LEU A N 1
ATOM 1456 C CA . LEU A 1 188 ? -4.922 -10.657 -9.910 1.00 92.12 188 LEU A CA 1
ATOM 1457 C C . LEU A 1 188 ? -5.598 -10.156 -11.179 1.00 92.12 188 LEU A C 1
ATOM 1459 O O . LEU A 1 188 ? -6.480 -10.806 -11.748 1.00 92.12 188 LEU A O 1
ATOM 1463 N N . ARG A 1 189 ? -5.165 -8.993 -11.644 1.00 90.69 189 ARG A N 1
ATOM 1464 C CA . ARG A 1 189 ? -5.733 -8.315 -12.806 1.00 90.69 189 ARG A CA 1
ATOM 1465 C C . ARG A 1 189 ? -4.658 -8.070 -13.846 1.00 90.69 189 ARG A C 1
ATOM 1467 O O . ARG A 1 189 ? -3.525 -7.748 -13.497 1.00 90.69 189 ARG A O 1
ATOM 1474 N N . ARG A 1 190 ? -5.020 -8.196 -15.120 1.00 91.62 190 ARG A N 1
ATOM 1475 C CA . ARG A 1 190 ? -4.129 -7.903 -16.251 1.00 91.62 190 ARG A CA 1
ATOM 1476 C C . 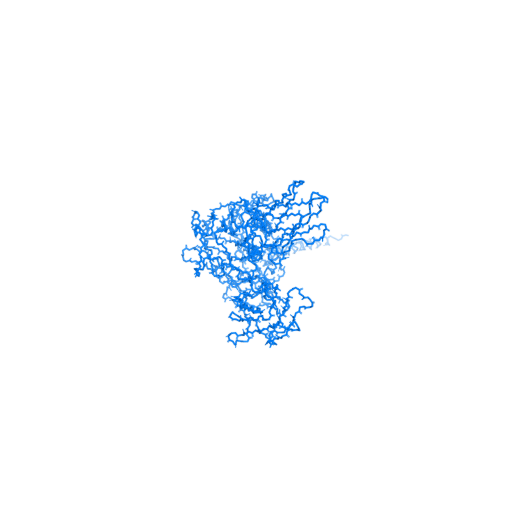ARG A 1 190 ? -4.568 -6.616 -16.927 1.00 91.62 190 ARG A C 1
ATOM 1478 O O . ARG A 1 190 ? -5.750 -6.452 -17.228 1.00 91.62 190 ARG A O 1
ATOM 1485 N N . SER A 1 191 ? -3.622 -5.725 -17.189 1.00 89.75 191 SER A N 1
ATOM 1486 C CA . SER A 1 191 ? -3.923 -4.472 -17.865 1.00 89.75 191 SER A CA 1
ATOM 1487 C C . SER A 1 191 ? -4.346 -4.714 -19.322 1.00 89.75 191 SER A C 1
ATOM 1489 O O . SER A 1 191 ? -3.721 -5.517 -20.023 1.00 89.75 191 SER A O 1
ATOM 1491 N N . PRO A 1 192 ? -5.411 -4.051 -19.801 1.00 89.19 192 PRO A N 1
ATOM 1492 C CA . PRO A 1 192 ? -5.811 -4.119 -21.200 1.00 89.19 192 PRO A CA 1
ATOM 1493 C C . PRO A 1 192 ? -4.849 -3.354 -22.127 1.00 89.19 192 PRO A C 1
ATOM 1495 O O . PRO A 1 192 ? -4.093 -2.479 -21.700 1.00 89.19 192 PRO A O 1
ATOM 1498 N N . ALA A 1 193 ? -4.952 -3.639 -23.428 1.00 90.44 193 ALA A N 1
ATOM 1499 C CA . ALA A 1 193 ? -4.302 -2.882 -24.497 1.00 90.44 193 ALA A CA 1
ATOM 1500 C C . ALA A 1 193 ? -4.635 -1.375 -24.412 1.00 90.44 193 ALA A C 1
ATOM 1502 O O . ALA A 1 193 ? -5.796 -0.988 -24.233 1.00 90.44 193 ALA A O 1
ATOM 1503 N N . VAL A 1 194 ? -3.623 -0.520 -24.552 1.00 89.38 194 VAL A N 1
ATOM 1504 C CA . VAL A 1 194 ? -3.694 0.945 -24.436 1.00 89.38 194 VAL A CA 1
ATOM 1505 C C . VAL A 1 194 ? -4.074 1.639 -25.744 1.00 89.38 194 VAL A C 1
ATOM 1507 O O . VAL A 1 194 ? -4.789 2.640 -25.706 1.00 89.38 194 VAL A O 1
ATOM 1510 N N . LEU A 1 195 ? -3.683 1.110 -26.910 1.00 90.38 195 LEU A N 1
ATOM 1511 C CA . LEU A 1 195 ? -4.028 1.709 -28.211 1.00 90.38 195 LEU A CA 1
ATOM 1512 C C . LEU A 1 195 ? -5.546 1.717 -28.428 1.00 90.38 195 LEU A C 1
ATOM 1514 O O . LEU A 1 195 ? -6.108 2.620 -29.046 1.00 90.38 195 LEU A O 1
ATOM 1518 N N . ALA A 1 196 ? -6.245 0.719 -27.888 1.00 85.56 196 ALA A N 1
ATOM 1519 C CA . ALA A 1 196 ? -7.698 0.657 -27.933 1.00 85.56 196 ALA A CA 1
ATOM 1520 C C . ALA A 1 196 ? -8.376 1.732 -27.067 1.00 85.56 196 ALA A C 1
ATOM 1522 O O . ALA A 1 196 ? -9.563 1.979 -27.264 1.00 85.56 196 ALA A O 1
ATOM 1523 N N . GLN A 1 197 ? -7.666 2.395 -26.155 1.00 84.12 197 GLN A N 1
ATOM 1524 C CA . GLN A 1 197 ? -8.246 3.340 -25.194 1.00 84.12 197 GLN A CA 1
ATOM 1525 C C . GLN A 1 197 ? -8.003 4.806 -25.562 1.00 84.12 197 GLN A C 1
ATOM 1527 O O . GLN A 1 197 ? -8.833 5.648 -25.228 1.00 84.12 197 GLN A O 1
ATOM 1532 N N . ASP A 1 198 ? -6.942 5.111 -26.312 1.00 87.06 198 ASP A N 1
ATOM 1533 C CA . ASP A 1 198 ? -6.608 6.482 -26.709 1.00 87.06 198 ASP A CA 1
ATOM 1534 C C . ASP A 1 198 ? -6.693 6.688 -28.230 1.00 87.06 198 ASP A C 1
ATOM 1536 O O . ASP A 1 198 ? -5.994 6.008 -28.983 1.00 87.06 198 ASP A O 1
ATOM 1540 N N . PRO A 1 199 ? -7.532 7.620 -28.725 1.00 87.50 199 PRO A N 1
ATOM 1541 C CA . PRO A 1 199 ? -7.675 7.868 -30.159 1.00 87.50 199 PRO A CA 1
ATOM 1542 C C . PRO A 1 199 ? -6.384 8.308 -30.865 1.00 87.50 199 PRO A C 1
ATOM 1544 O O . PRO A 1 199 ? -6.192 7.964 -32.032 1.00 87.50 199 PRO A O 1
ATOM 1547 N N . GLY A 1 200 ? -5.515 9.064 -30.188 1.00 86.00 200 GLY A N 1
ATOM 1548 C CA . GLY A 1 200 ? -4.259 9.565 -30.745 1.00 86.00 200 GLY A CA 1
ATOM 1549 C C . GLY A 1 200 ? -3.230 8.451 -30.924 1.00 86.00 200 GLY A C 1
ATOM 1550 O O . GLY A 1 200 ? -2.639 8.321 -31.996 1.00 86.00 200 GLY A O 1
ATOM 1551 N N . LEU A 1 201 ? -3.073 7.592 -29.918 1.00 88.00 201 LEU A N 1
ATOM 1552 C CA . LEU A 1 201 ? -2.263 6.380 -29.997 1.00 88.00 201 LEU A CA 1
ATOM 1553 C C . LEU A 1 201 ? -2.850 5.385 -31.002 1.00 88.00 201 LEU A C 1
ATOM 1555 O O . LEU A 1 201 ? -2.117 4.826 -31.818 1.00 88.00 201 LEU A O 1
ATOM 1559 N N . ARG A 1 202 ? -4.177 5.216 -31.030 1.00 90.25 202 ARG A N 1
ATOM 1560 C CA . ARG A 1 202 ? -4.853 4.350 -32.006 1.00 90.25 202 ARG A CA 1
ATOM 1561 C C . ARG A 1 202 ? -4.547 4.753 -33.443 1.00 90.25 202 ARG A C 1
ATOM 1563 O O . ARG A 1 202 ? -4.284 3.885 -34.268 1.00 90.25 202 ARG A O 1
ATOM 1570 N N . ALA A 1 203 ? -4.565 6.053 -33.740 1.00 89.62 203 ALA A N 1
ATOM 1571 C CA . ALA A 1 203 ? -4.254 6.570 -35.071 1.00 89.62 203 ALA A CA 1
ATOM 1572 C C . ALA A 1 203 ? -2.801 6.283 -35.495 1.00 89.62 203 ALA A C 1
ATOM 1574 O O . ALA A 1 203 ? -2.536 6.133 -36.686 1.00 89.62 203 ALA A O 1
ATOM 1575 N N . ARG A 1 204 ? -1.873 6.171 -34.534 1.00 88.06 204 ARG A N 1
ATOM 1576 C CA . ARG A 1 204 ? -0.472 5.784 -34.778 1.00 88.06 204 ARG A CA 1
ATOM 1577 C C . ARG A 1 204 ? -0.314 4.289 -35.054 1.00 88.06 204 ARG A C 1
ATOM 1579 O O . ARG A 1 204 ? 0.642 3.889 -35.712 1.00 88.06 204 ARG A O 1
ATOM 1586 N N . GLY A 1 205 ? -1.208 3.462 -34.515 1.00 90.62 205 GLY A N 1
ATOM 1587 C CA . GLY A 1 205 ? -1.180 2.006 -34.658 1.00 90.62 205 GLY A CA 1
ATOM 1588 C C . GLY A 1 205 ? -0.027 1.304 -33.931 1.00 90.62 205 GLY A C 1
ATOM 1589 O O . GLY A 1 205 ? 0.051 0.085 -34.011 1.00 90.62 205 GLY A O 1
ATOM 1590 N N . SER A 1 206 ? 0.857 2.038 -33.242 1.00 94.00 206 SER A N 1
ATOM 1591 C CA . SER A 1 206 ? 1.932 1.494 -32.401 1.00 94.00 206 SER A CA 1
ATOM 1592 C C . SER A 1 206 ? 2.464 2.527 -31.400 1.00 94.00 206 SER A C 1
ATOM 1594 O O . SER A 1 206 ? 2.323 3.735 -31.604 1.00 94.00 206 SER A O 1
ATOM 1596 N N . ILE A 1 207 ? 3.095 2.043 -30.327 1.00 95.44 207 ILE A N 1
ATOM 1597 C CA . ILE A 1 207 ? 3.790 2.853 -29.315 1.00 95.44 207 ILE A CA 1
ATOM 1598 C C . ILE A 1 207 ? 5.274 2.935 -29.699 1.00 95.44 207 ILE A C 1
ATOM 1600 O O . ILE A 1 207 ? 6.053 2.042 -29.377 1.00 95.44 207 ILE A O 1
ATOM 1604 N N . ASN A 1 208 ? 5.670 3.955 -30.460 1.00 93.25 208 ASN A N 1
ATOM 1605 C CA . ASN A 1 208 ? 6.961 3.960 -31.164 1.00 93.25 208 ASN A CA 1
ATOM 1606 C C . ASN A 1 208 ? 7.759 5.269 -31.057 1.00 93.25 208 ASN A C 1
ATOM 1608 O O . ASN A 1 208 ? 8.643 5.533 -31.868 1.00 93.25 208 ASN A O 1
ATOM 1612 N N . SER A 1 209 ? 7.464 6.093 -30.061 1.00 90.88 209 SER A N 1
ATOM 1613 C CA . SER A 1 209 ? 8.204 7.319 -29.761 1.00 90.88 209 SER A CA 1
ATOM 1614 C C . SER A 1 209 ? 8.155 7.602 -28.267 1.00 90.88 209 SER A C 1
ATOM 1616 O O . SER A 1 209 ? 7.325 7.025 -27.558 1.00 90.88 209 SER A O 1
ATOM 1618 N N . ALA A 1 210 ? 9.025 8.490 -27.780 1.00 87.81 210 ALA A N 1
ATOM 1619 C CA . ALA A 1 210 ? 9.025 8.863 -26.369 1.00 87.81 210 ALA A CA 1
ATOM 1620 C C . ALA A 1 210 ? 7.655 9.415 -25.934 1.00 87.81 210 ALA A C 1
ATOM 1622 O O . ALA A 1 210 ? 7.087 8.952 -24.950 1.00 87.81 210 ALA A O 1
ATOM 1623 N N . SER A 1 211 ? 7.065 10.300 -26.746 1.00 86.56 211 SER A N 1
ATOM 1624 C CA . SER A 1 211 ? 5.738 10.878 -26.501 1.00 86.56 211 SER A CA 1
ATOM 1625 C C . SER A 1 211 ? 4.608 9.842 -26.536 1.00 86.56 211 SER A C 1
ATOM 1627 O O . SER A 1 211 ? 3.667 9.922 -25.746 1.00 86.56 211 SER A O 1
ATOM 1629 N N . ALA A 1 212 ? 4.684 8.842 -27.422 1.00 91.38 212 ALA A N 1
ATOM 1630 C CA . ALA A 1 212 ? 3.698 7.764 -27.468 1.00 91.38 212 ALA A CA 1
ATOM 1631 C C . ALA A 1 212 ? 3.778 6.873 -26.219 1.00 91.38 212 ALA A C 1
ATOM 1633 O O . ALA A 1 212 ? 2.747 6.489 -25.669 1.00 91.38 212 ALA A O 1
ATOM 1634 N N . TRP A 1 213 ? 4.990 6.572 -25.753 1.00 91.19 213 TRP A N 1
ATOM 1635 C CA . TRP A 1 213 ? 5.209 5.844 -24.506 1.00 91.19 213 TRP A CA 1
ATOM 1636 C C . TRP A 1 213 ? 4.758 6.643 -23.283 1.00 91.19 213 TRP A C 1
ATOM 1638 O O . TRP A 1 213 ? 4.080 6.083 -22.430 1.00 91.19 213 TRP A O 1
ATOM 1648 N N . GLU A 1 214 ? 5.053 7.941 -23.205 1.00 87.50 214 GLU A N 1
ATOM 1649 C CA . GLU A 1 214 ? 4.536 8.822 -22.148 1.00 87.50 214 GLU A CA 1
ATOM 1650 C C . GLU A 1 214 ? 3.001 8.821 -22.124 1.00 87.50 214 GLU A C 1
ATOM 1652 O O . GLU A 1 214 ? 2.402 8.637 -21.065 1.00 87.50 214 GLU A O 1
ATOM 1657 N N . GLY A 1 215 ? 2.353 8.934 -23.289 1.00 87.81 215 GLY A N 1
ATOM 1658 C CA . GLY A 1 215 ? 0.896 8.833 -23.408 1.00 87.81 215 GLY A CA 1
ATOM 1659 C C . GLY A 1 215 ? 0.357 7.471 -22.958 1.00 87.81 215 GLY A C 1
ATOM 1660 O O . GLY A 1 215 ? -0.601 7.405 -22.186 1.00 87.81 215 GLY A O 1
ATOM 1661 N N . ALA A 1 216 ? 1.000 6.377 -23.373 1.00 91.12 216 ALA A N 1
ATOM 1662 C CA . ALA A 1 216 ? 0.647 5.029 -22.933 1.00 91.12 216 ALA A CA 1
ATOM 1663 C C . ALA A 1 216 ? 0.788 4.871 -21.410 1.00 91.12 216 ALA A C 1
ATOM 1665 O O . ALA A 1 216 ? -0.052 4.234 -20.774 1.00 91.12 216 ALA A O 1
ATOM 1666 N N . MET A 1 217 ? 1.823 5.466 -20.814 1.00 88.50 217 MET A N 1
ATOM 1667 C CA . MET A 1 217 ? 2.086 5.388 -19.377 1.00 88.50 217 MET A CA 1
ATOM 1668 C C . MET A 1 217 ? 1.163 6.278 -18.558 1.00 88.50 217 MET A C 1
ATOM 1670 O O . MET A 1 217 ? 0.721 5.858 -17.494 1.00 88.50 217 MET A O 1
ATOM 1674 N N . ALA A 1 218 ? 0.776 7.445 -19.072 1.00 85.25 218 ALA A N 1
ATOM 1675 C CA . ALA A 1 218 ? -0.270 8.261 -18.467 1.00 85.25 218 ALA A CA 1
ATOM 1676 C C . ALA A 1 218 ? -1.599 7.489 -18.388 1.00 85.25 218 ALA A C 1
ATOM 1678 O O . ALA A 1 218 ? -2.258 7.497 -17.349 1.00 85.25 218 ALA A O 1
ATOM 1679 N N . LEU A 1 219 ? -1.966 6.753 -19.444 1.00 87.06 219 LEU A N 1
ATOM 1680 C CA . LEU A 1 219 ? -3.148 5.884 -19.433 1.00 87.06 219 LEU A CA 1
ATOM 1681 C C . LEU A 1 219 ? -2.997 4.719 -18.452 1.00 87.06 219 LEU A C 1
ATOM 1683 O O . LEU A 1 219 ? -3.926 4.453 -17.696 1.00 87.06 219 LEU A O 1
ATOM 1687 N N . GLN A 1 220 ? -1.839 4.049 -18.422 1.00 86.94 220 GLN A N 1
ATOM 1688 C CA . GLN A 1 220 ? -1.575 2.989 -17.440 1.00 86.94 220 GLN A CA 1
ATOM 1689 C C . GLN A 1 220 ? -1.673 3.508 -16.003 1.00 86.94 220 GLN A C 1
ATOM 1691 O O . GLN A 1 220 ? -2.309 2.871 -15.168 1.00 86.94 220 GLN A O 1
ATOM 1696 N N . TYR A 1 221 ? -1.129 4.690 -15.718 1.00 83.12 221 TYR A N 1
ATOM 1697 C CA . TYR A 1 221 ? -1.232 5.317 -14.406 1.00 83.12 221 TYR A CA 1
ATOM 1698 C C . TYR A 1 221 ? -2.686 5.655 -14.040 1.00 83.12 221 TYR A C 1
ATOM 1700 O O . TYR A 1 221 ? -3.118 5.374 -12.923 1.00 83.12 221 TYR A O 1
ATOM 1708 N N . LEU A 1 222 ? -3.481 6.192 -14.975 1.00 80.50 222 LEU A N 1
ATOM 1709 C CA . LEU A 1 222 ? -4.920 6.435 -14.775 1.00 80.50 222 LEU A CA 1
ATOM 1710 C C . LEU A 1 222 ? -5.715 5.142 -14.557 1.00 80.50 222 LEU A C 1
ATOM 1712 O O . LEU A 1 222 ? -6.691 5.132 -13.802 1.00 80.50 222 LEU A O 1
ATOM 1716 N N . LEU A 1 223 ? -5.316 4.049 -15.215 1.00 80.00 223 LEU A N 1
ATOM 1717 C CA . LEU A 1 223 ? -5.845 2.725 -14.924 1.00 80.00 223 LEU A CA 1
ATOM 1718 C C . LEU A 1 223 ? -5.507 2.376 -13.475 1.00 80.00 223 LEU A C 1
ATOM 1720 O O . LEU A 1 223 ? -6.420 2.354 -12.659 1.00 80.00 223 LEU A O 1
ATOM 1724 N N . VAL A 1 224 ? -4.234 2.212 -13.118 1.00 77.81 224 VAL A N 1
ATOM 1725 C CA . VAL A 1 224 ? -3.793 1.786 -11.773 1.00 77.81 224 VAL A CA 1
ATOM 1726 C C . VAL A 1 224 ? -4.405 2.638 -10.648 1.00 77.81 224 VAL A C 1
ATOM 1728 O O . VAL A 1 224 ? -4.935 2.091 -9.687 1.00 77.81 224 VAL A O 1
ATOM 1731 N N . SER A 1 225 ? -4.439 3.963 -10.803 1.00 71.38 225 SER A N 1
ATOM 1732 C CA . SER A 1 225 ? -4.907 4.900 -9.767 1.00 71.38 225 SER A CA 1
ATOM 1733 C C . SER A 1 225 ? -6.427 4.987 -9.563 1.00 71.38 225 SER A C 1
ATOM 1735 O O . SER A 1 225 ? -6.861 5.521 -8.545 1.00 71.38 225 SER A O 1
ATOM 1737 N N . GLY A 1 226 ? -7.264 4.483 -10.479 1.00 64.38 226 GLY A N 1
ATOM 1738 C CA . GLY A 1 226 ? -8.722 4.612 -10.306 1.00 64.38 226 GLY A CA 1
ATOM 1739 C C . GLY A 1 226 ? -9.619 3.793 -11.234 1.00 64.38 226 GLY A C 1
ATOM 1740 O O . GLY A 1 226 ? -10.787 3.570 -10.910 1.00 64.38 226 GLY A O 1
ATOM 1741 N N . ASN A 1 227 ? -9.102 3.301 -12.362 1.00 62.06 227 ASN A N 1
ATOM 1742 C CA . ASN A 1 227 ? -9.870 2.517 -13.335 1.00 62.06 227 ASN A CA 1
ATOM 1743 C C . ASN A 1 227 ? -9.434 1.047 -13.445 1.00 62.06 227 ASN A C 1
ATOM 1745 O O . ASN A 1 227 ? -10.076 0.285 -14.164 1.00 62.06 227 ASN A O 1
ATOM 1749 N N . PHE A 1 228 ? -8.405 0.605 -12.720 1.00 68.94 228 PHE A N 1
ATOM 1750 C CA . PHE A 1 228 ? -7.860 -0.752 -12.820 1.00 68.94 228 PHE A CA 1
ATOM 1751 C C . PHE A 1 228 ? -8.850 -1.803 -12.325 1.00 68.94 228 PHE A C 1
ATOM 1753 O O . PHE A 1 228 ? -8.806 -2.949 -12.750 1.00 68.94 228 PHE A O 1
ATOM 1760 N N . ARG A 1 229 ? -9.824 -1.405 -11.501 1.00 64.62 229 ARG A N 1
ATOM 1761 C CA . ARG A 1 229 ? -10.976 -2.246 -11.144 1.00 64.62 229 ARG A CA 1
ATOM 1762 C C . ARG A 1 229 ? -11.796 -2.711 -12.355 1.00 64.62 229 ARG A C 1
ATOM 1764 O O . ARG A 1 229 ? -12.504 -3.710 -12.264 1.00 64.62 229 ARG A O 1
ATOM 1771 N N . ASN A 1 230 ? -11.701 -2.000 -13.479 1.00 73.31 230 ASN A N 1
ATOM 1772 C CA . ASN A 1 230 ? -12.338 -2.374 -14.738 1.00 73.31 230 ASN A CA 1
ATOM 1773 C C . ASN A 1 230 ? -11.427 -3.259 -15.603 1.00 73.31 230 ASN A C 1
ATOM 1775 O O . ASN A 1 230 ? -11.885 -3.800 -16.608 1.00 73.31 230 ASN A O 1
ATOM 1779 N N . ALA A 1 231 ? -10.147 -3.406 -15.240 1.00 83.44 231 ALA A N 1
ATOM 1780 C CA . ALA A 1 231 ? -9.255 -4.345 -15.898 1.00 83.44 231 ALA A CA 1
ATOM 1781 C C . ALA A 1 231 ? -9.706 -5.785 -15.587 1.00 83.44 231 ALA A C 1
ATOM 1783 O O . ALA A 1 231 ? -10.137 -6.053 -14.458 1.00 83.44 231 ALA A O 1
ATOM 1784 N N . PRO A 1 232 ? -9.615 -6.717 -16.551 1.00 87.88 232 PRO A N 1
ATOM 1785 C CA . PRO A 1 232 ? -10.041 -8.097 -16.352 1.00 87.88 232 PRO A CA 1
ATOM 1786 C C . PRO A 1 232 ? -9.357 -8.758 -15.149 1.00 87.88 232 PRO A C 1
ATOM 1788 O O . PRO A 1 232 ? -8.127 -8.751 -15.047 1.00 87.88 232 PRO A O 1
ATOM 1791 N N . ILE A 1 233 ? -10.161 -9.360 -14.267 1.00 90.31 233 ILE A N 1
ATOM 1792 C CA . ILE A 1 233 ? -9.673 -10.299 -13.251 1.00 90.31 233 ILE A CA 1
ATOM 1793 C C . ILE A 1 233 ? -9.288 -11.582 -13.983 1.00 90.31 233 ILE A C 1
ATOM 1795 O O . ILE A 1 233 ? -10.111 -12.180 -14.677 1.00 90.31 233 ILE A O 1
ATOM 1799 N N . VAL A 1 234 ? -8.024 -11.975 -13.857 1.00 92.38 234 VAL A N 1
ATOM 1800 C CA . VAL A 1 234 ? -7.488 -13.206 -14.451 1.00 92.38 234 VAL A CA 1
ATOM 1801 C C . VAL A 1 234 ? -7.365 -14.327 -13.421 1.00 92.38 234 VAL A C 1
ATOM 1803 O O . VAL A 1 234 ? -7.350 -15.499 -13.797 1.00 92.38 234 VAL A O 1
ATOM 1806 N N . ASP A 1 235 ? -7.316 -13.983 -12.132 1.00 93.81 235 ASP A N 1
ATOM 1807 C CA . ASP A 1 235 ? -7.383 -14.927 -11.020 1.00 93.81 235 ASP A CA 1
ATOM 1808 C C . ASP A 1 235 ? -7.798 -14.218 -9.722 1.00 93.81 235 ASP A C 1
ATOM 1810 O O . ASP A 1 235 ? -7.640 -13.002 -9.602 1.00 93.81 235 ASP A O 1
ATOM 1814 N N . GLU A 1 236 ? -8.318 -14.961 -8.749 1.00 92.69 236 GLU A N 1
ATOM 1815 C CA . GLU A 1 236 ? -8.775 -14.403 -7.472 1.00 92.69 236 GLU A CA 1
ATOM 1816 C C . GLU A 1 236 ? -8.818 -15.441 -6.340 1.00 92.69 236 GLU A C 1
ATOM 1818 O O . GLU A 1 236 ? -8.822 -16.656 -6.575 1.00 92.69 236 GLU A O 1
ATOM 1823 N N . MET A 1 237 ? -8.862 -14.931 -5.111 1.00 92.69 237 MET A N 1
ATOM 1824 C CA . MET A 1 237 ? -9.197 -15.635 -3.873 1.00 92.69 237 MET A CA 1
ATOM 1825 C C . MET A 1 237 ? -10.309 -14.856 -3.169 1.00 92.69 237 MET A C 1
ATOM 1827 O O . MET A 1 237 ? -10.254 -13.623 -3.102 1.00 92.69 237 MET A O 1
ATOM 1831 N N . ALA A 1 238 ? -11.296 -15.558 -2.614 1.00 89.38 238 ALA A N 1
ATOM 1832 C CA . ALA A 1 238 ? -12.336 -14.914 -1.813 1.00 89.38 238 ALA A CA 1
ATOM 1833 C C . ALA A 1 238 ? -11.788 -14.502 -0.439 1.00 89.38 238 ALA A C 1
ATOM 1835 O O . ALA A 1 238 ? -12.222 -13.504 0.133 1.00 89.38 238 ALA A O 1
ATOM 1836 N N . SER A 1 239 ? -10.805 -15.251 0.059 1.00 90.31 239 SER A N 1
ATOM 1837 C CA . SER A 1 239 ? -10.014 -14.929 1.240 1.00 90.31 239 SER A CA 1
ATOM 1838 C C . SER A 1 239 ? -8.585 -15.429 1.056 1.00 90.31 239 SER A C 1
ATOM 1840 O O . SER A 1 239 ? -8.361 -16.475 0.456 1.00 90.31 239 SER A O 1
ATOM 1842 N N . LEU A 1 240 ? -7.607 -14.746 1.648 1.00 93.31 240 LEU A N 1
ATOM 1843 C CA . LEU A 1 240 ? -6.238 -15.257 1.733 1.00 93.31 240 LEU A CA 1
ATOM 1844 C C . LEU A 1 240 ? -6.146 -16.637 2.411 1.00 93.31 240 LEU A C 1
ATOM 1846 O O . LEU A 1 240 ? -5.234 -17.396 2.093 1.00 93.31 240 LEU A O 1
ATOM 1850 N N . LEU A 1 241 ? -7.102 -17.017 3.272 1.00 91.81 241 LEU A N 1
ATOM 1851 C CA . LEU A 1 241 ? -7.156 -18.365 3.860 1.00 91.81 241 LEU A CA 1
ATOM 1852 C C . LEU A 1 241 ? -7.384 -19.481 2.833 1.00 91.81 241 LEU A C 1
ATOM 1854 O O . LEU A 1 241 ? -7.090 -20.637 3.132 1.00 91.81 241 LEU A O 1
ATOM 1858 N N . ASP A 1 242 ? -7.858 -19.156 1.626 1.00 92.81 242 ASP A N 1
ATOM 1859 C CA . ASP A 1 242 ? -7.922 -20.114 0.519 1.00 92.81 242 ASP A CA 1
ATOM 1860 C C . ASP A 1 242 ? -6.513 -20.639 0.168 1.00 92.81 242 ASP A C 1
ATOM 1862 O O . ASP A 1 242 ? -6.362 -21.739 -0.369 1.00 92.81 242 ASP A O 1
ATOM 1866 N N . GLY A 1 243 ? -5.466 -19.856 0.474 1.00 93.31 243 GLY A N 1
ATOM 1867 C CA . GLY A 1 243 ? -4.043 -20.170 0.322 1.00 93.31 243 GLY A CA 1
ATOM 1868 C C . GLY A 1 243 ? -3.560 -20.206 -1.129 1.00 93.31 243 GLY A C 1
ATOM 1869 O O . GLY A 1 243 ? -2.434 -19.825 -1.436 1.00 93.31 243 GLY A O 1
ATOM 1870 N N . THR A 1 244 ? -4.399 -20.641 -2.064 1.00 95.25 244 THR A N 1
ATOM 1871 C CA . THR A 1 244 ? -4.134 -20.661 -3.504 1.00 95.25 244 THR A CA 1
ATOM 1872 C C . THR A 1 244 ? -5.365 -20.172 -4.256 1.00 95.25 244 THR A C 1
ATOM 1874 O O . THR A 1 244 ? -6.492 -20.543 -3.939 1.00 95.25 244 THR A O 1
ATOM 1877 N N . SER A 1 245 ? -5.144 -19.339 -5.267 1.00 94.69 245 SER A N 1
ATOM 1878 C CA . SER A 1 245 ? -6.207 -18.782 -6.096 1.00 94.69 245 SER A CA 1
ATOM 1879 C C . SER A 1 245 ? -6.880 -19.839 -6.963 1.00 94.69 245 SER A C 1
ATOM 1881 O O . SER A 1 245 ? -6.331 -20.916 -7.219 1.00 94.69 245 SER A O 1
ATOM 1883 N N . ARG A 1 246 ? -8.069 -19.513 -7.474 1.00 88.88 246 ARG A N 1
ATOM 1884 C CA . ARG A 1 246 ? -8.896 -20.426 -8.274 1.00 88.88 246 ARG A CA 1
ATOM 1885 C C . ARG A 1 246 ? -8.153 -21.049 -9.462 1.00 88.88 246 ARG A C 1
ATOM 1887 O O . ARG A 1 246 ? -8.340 -22.236 -9.728 1.00 88.88 246 ARG A O 1
ATOM 1894 N N . ASN A 1 247 ? -7.326 -20.277 -10.169 1.00 91.50 247 ASN A N 1
ATOM 1895 C CA . ASN A 1 247 ? -6.546 -20.759 -11.316 1.00 91.50 247 ASN A CA 1
ATOM 1896 C C . ASN A 1 247 ? -5.104 -21.155 -10.943 1.00 91.50 247 ASN A C 1
ATOM 1898 O O . ASN A 1 247 ? -4.332 -21.555 -11.816 1.00 91.50 247 ASN A O 1
ATOM 1902 N N . GLY A 1 248 ? -4.725 -21.076 -9.662 1.00 91.81 248 GLY A N 1
ATOM 1903 C CA . GLY A 1 248 ? -3.410 -21.484 -9.169 1.00 91.81 248 GLY A CA 1
ATOM 1904 C C . GLY A 1 248 ? -2.249 -20.627 -9.679 1.00 91.81 248 GLY A C 1
ATOM 1905 O O . GLY A 1 248 ? -1.132 -21.140 -9.824 1.00 91.81 248 GLY A O 1
ATOM 1906 N N . THR A 1 249 ? -2.508 -19.352 -9.988 1.00 92.62 249 THR A N 1
ATOM 1907 C CA . THR A 1 249 ? -1.492 -18.363 -10.397 1.00 92.62 249 THR A CA 1
ATOM 1908 C C . THR A 1 249 ? -1.065 -17.429 -9.268 1.00 92.62 249 THR A C 1
ATOM 1910 O O . THR A 1 249 ? -0.066 -16.730 -9.414 1.00 92.62 249 THR A O 1
ATOM 1913 N N . VAL A 1 250 ? -1.769 -17.455 -8.134 1.00 94.81 250 VAL A N 1
ATOM 1914 C CA . VAL A 1 250 ? -1.425 -16.711 -6.922 1.00 94.81 250 VAL A CA 1
ATOM 1915 C C . VAL A 1 250 ? -1.476 -17.631 -5.710 1.00 94.81 250 VAL A C 1
ATOM 1917 O O . VAL A 1 250 ? -2.335 -18.514 -5.623 1.00 94.81 250 VAL A O 1
ATOM 1920 N N . ARG A 1 251 ? -0.556 -17.428 -4.768 1.00 95.56 251 ARG A N 1
ATOM 1921 C CA . ARG A 1 251 ? -0.519 -18.122 -3.480 1.00 95.56 251 ARG A CA 1
ATOM 1922 C C . ARG A 1 251 ? -0.227 -17.139 -2.366 1.00 95.56 251 ARG A C 1
ATOM 1924 O O . ARG A 1 251 ? 0.604 -16.258 -2.544 1.00 95.56 251 ARG A O 1
ATOM 1931 N N . TYR A 1 252 ? -0.883 -17.327 -1.235 1.00 95.88 252 TYR A N 1
ATOM 1932 C CA . TYR A 1 252 ? -0.527 -16.679 0.019 1.00 95.88 252 TYR A CA 1
ATOM 1933 C C . TYR A 1 252 ? 0.139 -17.711 0.922 1.00 95.88 252 TYR A C 1
ATOM 1935 O O . TYR A 1 252 ? -0.313 -18.858 0.988 1.00 95.88 252 TYR A O 1
ATOM 1943 N N . ALA A 1 253 ? 1.206 -17.308 1.601 1.00 94.25 253 ALA A N 1
ATOM 1944 C CA . ALA A 1 253 ? 1.780 -18.087 2.678 1.00 94.25 253 ALA A CA 1
ATOM 1945 C C . ALA A 1 253 ? 1.974 -17.208 3.910 1.00 94.25 253 ALA A C 1
ATOM 1947 O O . ALA A 1 253 ? 2.688 -16.206 3.858 1.00 94.25 253 ALA A O 1
ATOM 1948 N N . ASP A 1 254 ? 1.363 -17.668 4.994 1.00 93.25 254 ASP A N 1
ATOM 1949 C CA . ASP A 1 254 ? 1.717 -17.320 6.363 1.00 93.25 254 ASP A CA 1
ATOM 1950 C C . ASP A 1 254 ? 3.063 -17.995 6.669 1.00 93.25 254 ASP A C 1
ATOM 1952 O O . ASP A 1 254 ? 3.150 -19.222 6.814 1.00 93.25 254 ASP A O 1
ATOM 1956 N N . ALA A 1 255 ? 4.136 -17.214 6.602 1.00 89.00 255 ALA A N 1
ATOM 1957 C CA . ALA A 1 255 ? 5.499 -17.729 6.613 1.00 89.00 255 ALA A CA 1
ATOM 1958 C C . ALA A 1 255 ? 5.964 -18.116 8.018 1.00 89.00 255 ALA A C 1
ATOM 1960 O O . ALA A 1 255 ? 6.779 -19.034 8.171 1.00 89.00 255 ALA A O 1
ATOM 1961 N N . ASP A 1 256 ? 5.470 -17.410 9.032 1.00 86.88 256 ASP A N 1
ATOM 1962 C CA . ASP A 1 256 ? 5.831 -17.617 10.430 1.00 86.88 256 ASP A CA 1
ATOM 1963 C C . ASP A 1 256 ? 4.807 -18.483 11.195 1.00 86.88 256 ASP A C 1
ATOM 1965 O O . ASP A 1 256 ? 5.110 -18.982 12.284 1.00 86.88 256 ASP A O 1
ATOM 1969 N N . GLY A 1 257 ? 3.651 -18.763 10.585 1.00 88.31 257 GLY A N 1
ATOM 1970 C CA . GLY A 1 257 ? 2.604 -19.646 11.088 1.00 88.31 257 GLY A CA 1
ATOM 1971 C C . GLY A 1 257 ? 1.749 -19.014 12.184 1.00 88.31 257 GLY A C 1
ATOM 1972 O O . GLY A 1 257 ? 1.177 -19.747 13.002 1.00 88.31 257 GLY A O 1
ATOM 1973 N N . ASN A 1 258 ? 1.709 -17.683 12.267 1.00 86.00 258 ASN A N 1
ATOM 1974 C CA . ASN A 1 258 ? 1.035 -16.958 13.339 1.00 86.00 258 ASN A CA 1
ATOM 1975 C C . ASN A 1 258 ? -0.484 -16.774 13.100 1.00 86.00 258 ASN A C 1
ATOM 1977 O O . ASN A 1 258 ? -1.214 -16.408 14.030 1.00 86.00 258 ASN A O 1
ATOM 1981 N N . GLY A 1 259 ? -0.979 -17.096 11.900 1.00 88.25 259 GLY A N 1
ATOM 1982 C CA . GLY A 1 259 ? -2.382 -17.016 11.494 1.00 88.25 259 GLY A CA 1
ATOM 1983 C C . GLY A 1 259 ? -2.852 -15.625 11.050 1.00 88.25 259 GLY A C 1
ATOM 1984 O O . GLY A 1 259 ? -4.061 -15.426 10.870 1.00 88.25 259 GLY A O 1
ATOM 1985 N N . TRP A 1 260 ? -1.940 -14.672 10.887 1.00 89.62 260 TRP A N 1
ATOM 1986 C CA . TRP A 1 260 ? -2.185 -13.295 10.469 1.00 89.62 260 TRP A CA 1
ATOM 1987 C C . TRP A 1 260 ? -1.432 -12.972 9.186 1.00 89.62 260 TRP A C 1
ATOM 1989 O O . TRP A 1 260 ? -0.477 -13.642 8.843 1.00 89.62 260 TRP A O 1
ATOM 1999 N N . LEU A 1 261 ? -1.889 -11.935 8.484 1.00 90.94 261 LEU A N 1
ATOM 2000 C CA . LEU A 1 261 ? -1.150 -11.316 7.393 1.00 90.94 261 LEU A CA 1
ATOM 2001 C C . LEU A 1 261 ? -0.316 -10.166 7.961 1.00 90.94 261 LEU A C 1
ATOM 2003 O O . LEU A 1 261 ? -0.896 -9.134 8.316 1.00 90.94 261 LEU A O 1
ATOM 2007 N N . ASP A 1 262 ? 1.004 -10.322 8.024 1.00 86.25 262 ASP A N 1
ATOM 2008 C CA . ASP A 1 262 ? 1.927 -9.278 8.488 1.00 86.25 262 ASP A CA 1
ATOM 2009 C C . ASP A 1 262 ? 3.347 -9.381 7.893 1.00 86.25 262 ASP A C 1
ATOM 2011 O O . ASP A 1 262 ? 3.564 -9.940 6.817 1.00 86.25 262 ASP A O 1
ATOM 2015 N N . ASP A 1 263 ? 4.310 -8.699 8.517 1.00 83.56 263 ASP A N 1
ATOM 2016 C CA . ASP A 1 263 ? 5.680 -8.609 8.025 1.00 83.56 263 ASP A CA 1
ATOM 2017 C C . ASP A 1 263 ? 6.379 -9.971 7.985 1.00 83.56 263 ASP A C 1
ATOM 2019 O O . ASP A 1 263 ? 6.662 -10.573 9.018 1.00 83.56 263 ASP A O 1
ATOM 2023 N N . GLY A 1 264 ? 6.840 -10.358 6.798 1.00 79.62 264 GLY A N 1
ATOM 2024 C CA . GLY A 1 264 ? 7.566 -11.615 6.594 1.00 79.62 264 GLY A CA 1
ATOM 2025 C C . GLY A 1 264 ? 6.737 -12.683 5.894 1.00 79.62 264 GLY A C 1
ATOM 2026 O O . GLY A 1 264 ? 7.321 -13.621 5.351 1.00 79.62 264 GLY A O 1
ATOM 2027 N N . ASP A 1 265 ? 5.426 -12.477 5.797 1.00 92.31 265 ASP A N 1
ATOM 2028 C CA . ASP A 1 265 ? 4.564 -13.226 4.896 1.00 92.31 265 ASP A CA 1
ATOM 2029 C C . ASP A 1 265 ? 4.849 -12.904 3.436 1.00 92.31 265 ASP A C 1
ATOM 2031 O O . ASP A 1 265 ? 5.470 -11.890 3.086 1.00 92.31 265 ASP A O 1
ATOM 2035 N N . TRP A 1 266 ? 4.354 -13.759 2.545 1.00 93.00 266 TRP A N 1
ATOM 2036 C CA . TRP A 1 266 ? 4.486 -13.514 1.121 1.00 93.00 266 TRP A CA 1
ATOM 2037 C C . TRP A 1 266 ? 3.271 -13.905 0.298 1.00 93.00 266 TRP A C 1
ATOM 2039 O O . TRP A 1 266 ? 2.484 -14.802 0.612 1.00 93.00 266 TRP A O 1
ATOM 2049 N N . ILE A 1 267 ? 3.177 -13.214 -0.830 1.00 94.94 267 ILE A N 1
ATOM 2050 C CA . ILE A 1 267 ? 2.286 -13.513 -1.932 1.00 94.94 267 ILE A CA 1
ATOM 2051 C C . ILE A 1 267 ? 3.156 -13.924 -3.109 1.00 94.94 267 ILE A C 1
ATOM 2053 O O . ILE A 1 267 ? 3.910 -13.123 -3.662 1.00 94.94 267 ILE A O 1
ATOM 2057 N N . ASP A 1 268 ? 3.049 -15.186 -3.498 1.00 94.62 268 ASP A N 1
ATOM 2058 C CA . ASP A 1 268 ? 3.731 -15.698 -4.674 1.00 94.62 268 ASP A CA 1
ATOM 2059 C C . ASP A 1 268 ? 2.810 -15.524 -5.889 1.00 94.62 268 ASP A C 1
ATOM 2061 O O . ASP A 1 268 ? 1.655 -15.960 -5.895 1.00 94.62 268 ASP A O 1
ATOM 2065 N N . LEU A 1 269 ? 3.331 -14.905 -6.943 1.00 93.44 269 LEU A N 1
ATOM 2066 C CA . LEU A 1 269 ? 2.661 -14.697 -8.218 1.00 93.44 269 LEU A CA 1
ATOM 2067 C C . LEU A 1 269 ? 3.361 -15.494 -9.307 1.00 93.44 269 LEU A C 1
ATOM 2069 O O . LEU A 1 269 ? 4.582 -15.475 -9.433 1.00 93.44 269 LEU A O 1
ATOM 2073 N N . ARG A 1 270 ? 2.582 -16.129 -10.171 1.00 90.75 270 ARG A N 1
ATOM 2074 C CA . ARG A 1 270 ? 3.080 -16.714 -11.413 1.00 90.75 270 ARG A CA 1
ATOM 2075 C C . ARG A 1 270 ? 2.221 -16.225 -12.570 1.00 90.75 270 ARG A C 1
ATOM 2077 O O . ARG A 1 270 ? 1.299 -16.932 -12.990 1.00 90.75 270 ARG A O 1
ATOM 2084 N N . PRO A 1 271 ? 2.484 -15.001 -13.059 1.00 79.81 271 PRO A N 1
ATOM 2085 C CA . PRO A 1 271 ? 1.759 -14.454 -14.191 1.00 79.81 271 PRO A CA 1
ATOM 2086 C C . PRO A 1 271 ? 1.979 -15.314 -15.440 1.00 79.81 271 PRO A C 1
ATOM 2088 O O . PRO A 1 271 ? 2.961 -16.050 -15.552 1.00 79.81 271 PRO A O 1
ATOM 2091 N N . SER A 1 272 ? 1.057 -15.224 -16.396 1.00 81.81 272 SER A N 1
ATOM 2092 C CA . SER A 1 272 ? 1.185 -15.972 -17.651 1.00 81.81 272 SER A CA 1
ATOM 2093 C C . SER A 1 272 ? 2.387 -15.475 -18.458 1.00 81.81 272 SER A C 1
ATOM 2095 O O . SER A 1 272 ? 2.619 -14.266 -18.534 1.00 81.81 272 SER A O 1
ATOM 2097 N N . ASP A 1 273 ? 3.122 -16.400 -19.087 1.00 83.25 273 ASP A N 1
ATOM 2098 C CA . ASP A 1 273 ? 4.160 -16.047 -20.062 1.00 83.25 273 ASP A CA 1
ATOM 2099 C C . ASP A 1 273 ? 3.492 -15.287 -21.224 1.00 83.25 273 ASP A C 1
ATOM 2101 O O . ASP A 1 273 ? 2.555 -15.820 -21.833 1.00 83.25 273 ASP A O 1
ATOM 2105 N N . PRO A 1 274 ? 3.944 -14.062 -21.553 1.00 82.31 274 PRO A N 1
ATOM 2106 C CA . PRO A 1 274 ? 3.407 -13.301 -22.678 1.00 82.31 274 PRO A CA 1
ATOM 2107 C C . PRO A 1 274 ? 3.699 -13.957 -24.045 1.00 82.31 274 PRO A C 1
ATOM 2109 O O . PRO A 1 274 ? 3.253 -13.470 -25.084 1.00 82.31 274 PRO A O 1
ATOM 2112 N N . GLY A 1 275 ? 4.440 -15.070 -24.074 1.00 76.69 275 GLY A N 1
ATOM 2113 C CA . GLY A 1 275 ? 4.543 -15.996 -25.201 1.00 76.69 275 GLY A CA 1
ATOM 2114 C C . GLY A 1 275 ? 5.641 -15.650 -26.202 1.00 76.69 275 GLY A C 1
ATOM 2115 O O . GLY A 1 275 ? 5.979 -16.478 -27.050 1.00 76.69 275 GLY A O 1
ATOM 2116 N N . THR A 1 276 ? 6.242 -14.460 -26.105 1.00 79.81 276 THR A N 1
ATOM 2117 C CA . THR A 1 276 ? 7.396 -14.068 -26.925 1.00 79.81 276 THR A CA 1
ATOM 2118 C C . THR A 1 276 ? 8.488 -13.399 -26.082 1.00 79.81 276 THR A C 1
ATOM 2120 O O . THR A 1 276 ? 8.187 -12.754 -25.078 1.00 79.81 276 THR A O 1
ATOM 2123 N N . PRO A 1 277 ? 9.775 -13.498 -26.477 1.00 80.75 277 PRO A N 1
ATOM 2124 C CA . PRO A 1 277 ? 10.876 -12.851 -25.754 1.00 80.75 277 PRO A CA 1
ATOM 2125 C C . PRO A 1 277 ? 10.808 -11.317 -25.748 1.00 80.75 277 PRO A C 1
ATOM 2127 O O . PRO A 1 277 ? 11.501 -10.679 -24.964 1.00 80.75 277 PRO A O 1
ATOM 2130 N N . THR A 1 278 ? 10.008 -10.734 -26.640 1.00 85.50 278 THR A N 1
ATOM 2131 C CA . THR A 1 278 ? 9.852 -9.292 -26.842 1.00 85.50 278 THR A CA 1
ATOM 2132 C C . THR A 1 278 ? 8.434 -8.836 -26.498 1.00 85.50 278 THR A C 1
ATOM 2134 O O . THR A 1 278 ? 7.916 -7.911 -27.120 1.00 85.50 278 THR A O 1
ATOM 2137 N N . ALA A 1 279 ? 7.799 -9.474 -25.518 1.00 90.75 279 ALA A N 1
ATOM 2138 C CA . ALA A 1 279 ? 6.512 -9.044 -25.002 1.00 90.75 279 ALA A CA 1
ATOM 2139 C C . ALA A 1 279 ? 6.565 -8.848 -23.488 1.00 90.75 279 ALA A C 1
ATOM 2141 O O . ALA A 1 279 ? 7.199 -9.628 -22.774 1.00 90.75 279 ALA A O 1
ATOM 2142 N N . TYR A 1 280 ? 5.869 -7.812 -23.029 1.00 92.56 280 TYR A N 1
ATOM 2143 C CA . TYR A 1 280 ? 5.574 -7.590 -21.623 1.00 92.56 280 TYR A CA 1
ATOM 2144 C C . TYR A 1 280 ? 4.079 -7.384 -21.419 1.00 92.56 280 TYR A C 1
ATOM 2146 O O . TYR A 1 280 ? 3.422 -6.692 -22.198 1.00 92.56 280 TYR A O 1
ATOM 2154 N N . ASP A 1 281 ? 3.582 -7.949 -20.328 1.00 92.94 281 ASP A N 1
ATOM 2155 C CA . ASP A 1 281 ? 2.243 -7.730 -19.808 1.00 92.94 281 ASP A CA 1
ATOM 2156 C C . ASP A 1 281 ? 2.332 -7.114 -18.416 1.00 92.94 281 ASP A C 1
ATOM 2158 O O . ASP A 1 281 ? 3.178 -7.500 -17.610 1.00 92.94 281 ASP A O 1
ATOM 2162 N N . THR A 1 282 ? 1.443 -6.179 -18.112 1.00 92.31 282 THR A N 1
ATOM 2163 C CA . THR A 1 282 ? 1.367 -5.564 -16.793 1.00 92.31 282 THR A CA 1
ATOM 2164 C C . THR A 1 282 ? 0.230 -6.174 -15.993 1.00 92.31 282 THR A C 1
ATOM 2166 O O . THR A 1 282 ? -0.902 -6.322 -16.465 1.00 92.31 282 THR A O 1
ATOM 2169 N N . TYR A 1 283 ? 0.555 -6.554 -14.765 1.00 91.25 283 TYR A N 1
ATOM 2170 C CA . TYR A 1 283 ? -0.361 -7.162 -13.818 1.00 91.25 283 TYR A CA 1
ATOM 2171 C C . TYR A 1 283 ? -0.456 -6.302 -12.568 1.00 91.25 283 TYR A C 1
ATOM 2173 O O . TYR A 1 283 ? 0.496 -5.620 -12.201 1.00 91.25 283 TYR A O 1
ATOM 2181 N N . MET A 1 284 ? -1.597 -6.374 -11.896 1.00 89.88 284 MET A N 1
ATOM 2182 C CA . MET A 1 284 ? -1.755 -5.833 -10.557 1.00 89.88 284 MET A CA 1
ATOM 2183 C C . MET A 1 284 ? -2.311 -6.919 -9.658 1.00 89.88 284 MET A C 1
ATOM 2185 O O . MET A 1 284 ? -3.383 -7.465 -9.938 1.00 89.88 284 MET A O 1
ATOM 2189 N N . VAL A 1 285 ? -1.574 -7.230 -8.599 1.00 90.25 285 VAL A N 1
ATOM 2190 C CA . VAL A 1 285 ? -2.121 -7.965 -7.463 1.00 90.25 285 VAL A CA 1
ATOM 2191 C C . VAL A 1 285 ? -2.693 -6.948 -6.487 1.00 90.25 285 VAL A C 1
ATOM 2193 O O . VAL A 1 285 ? -2.080 -5.914 -6.223 1.00 90.25 285 VAL A O 1
ATOM 2196 N N . GLN A 1 286 ? -3.888 -7.222 -5.987 1.00 88.62 286 GLN A N 1
ATOM 2197 C CA . GLN A 1 286 ? -4.553 -6.416 -4.973 1.00 88.62 286 GLN A CA 1
ATOM 2198 C C . GLN A 1 286 ? -5.088 -7.341 -3.895 1.00 88.62 286 GLN A C 1
ATOM 2200 O O . GLN A 1 286 ? -5.771 -8.314 -4.208 1.00 88.62 286 GLN A O 1
ATOM 2205 N N . VAL A 1 287 ? -4.811 -7.006 -2.648 1.00 89.06 287 VAL A N 1
ATOM 2206 C CA . VAL A 1 287 ? -5.327 -7.655 -1.450 1.00 89.06 287 VAL A CA 1
ATOM 2207 C C . VAL A 1 287 ? -6.214 -6.657 -0.719 1.00 89.06 287 VAL A C 1
ATOM 2209 O O . VAL A 1 287 ? -5.856 -5.484 -0.591 1.00 89.06 287 VAL A O 1
ATOM 2212 N N . GLY A 1 288 ? -7.365 -7.116 -0.239 1.00 80.38 288 GLY A N 1
ATOM 2213 C CA . GLY A 1 288 ? -8.417 -6.246 0.280 1.00 80.38 288 GLY A CA 1
ATOM 2214 C C . GLY A 1 288 ? -9.404 -5.811 -0.811 1.00 80.38 288 GLY A C 1
ATOM 2215 O O . GLY A 1 288 ? -9.634 -6.537 -1.775 1.00 80.38 288 GLY A O 1
ATOM 2216 N N . GLU A 1 289 ? -10.046 -4.648 -0.644 1.00 67.94 289 GLU A N 1
ATOM 2217 C CA . GLU A 1 289 ? -11.233 -4.243 -1.424 1.00 67.94 289 GLU A CA 1
ATOM 2218 C C . GLU A 1 289 ? -11.070 -4.347 -2.954 1.00 67.94 289 GLU A C 1
ATOM 2220 O O . GLU A 1 289 ? -10.242 -3.686 -3.585 1.00 67.94 289 GLU A O 1
ATOM 2225 N N . ALA A 1 290 ? -11.991 -5.088 -3.574 1.00 46.91 290 ALA A N 1
ATOM 2226 C CA . ALA A 1 290 ? -12.213 -5.107 -5.013 1.00 46.91 290 ALA A CA 1
ATOM 2227 C C . ALA A 1 290 ? -13.154 -3.955 -5.434 1.00 46.91 290 ALA A C 1
ATOM 2229 O O . ALA A 1 290 ? -14.324 -4.184 -5.731 1.00 46.91 290 ALA A O 1
ATOM 2230 N N . GLY A 1 291 ? -12.679 -2.701 -5.449 1.00 4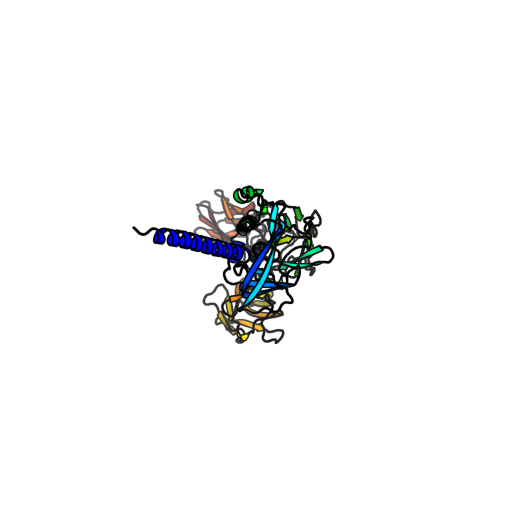5.41 291 GLY A N 1
ATOM 2231 C CA . GLY A 1 291 ? -13.586 -1.566 -5.718 1.00 45.41 291 GLY A CA 1
ATOM 2232 C C . GLY A 1 291 ? -12.980 -0.170 -5.885 1.00 45.41 291 GLY A C 1
ATOM 2233 O O . GLY A 1 291 ? -13.534 0.649 -6.630 1.00 45.41 291 GLY A O 1
ATOM 2234 N N . GLY A 1 292 ? -11.809 0.103 -5.305 1.00 41.53 292 GLY A N 1
ATOM 2235 C CA . GLY A 1 292 ? -11.050 1.336 -5.549 1.00 41.53 292 GLY A CA 1
ATOM 2236 C C . GLY A 1 292 ? -11.610 2.604 -4.891 1.00 41.53 292 GLY A C 1
ATOM 2237 O O . GLY A 1 292 ? -11.187 3.702 -5.247 1.00 41.53 292 GLY A O 1
ATOM 2238 N N . GLN A 1 293 ? -12.545 2.499 -3.947 1.00 48.12 293 GLN A N 1
ATOM 2239 C CA . GLN A 1 293 ? -12.612 3.490 -2.872 1.00 48.12 293 GLN A CA 1
ATOM 2240 C C . GLN A 1 293 ? -11.605 3.009 -1.812 1.00 48.12 293 GLN A C 1
ATOM 2242 O O . GLN A 1 293 ? -11.389 1.818 -1.674 1.00 48.12 293 GLN A O 1
ATOM 2247 N N . MET A 1 294 ? -10.896 3.880 -1.098 1.00 49.72 294 MET A N 1
ATOM 2248 C CA . MET A 1 294 ? -9.973 3.431 -0.036 1.00 49.72 294 MET A CA 1
ATOM 2249 C C . MET A 1 294 ? -10.748 2.999 1.225 1.00 49.72 294 MET A C 1
ATOM 2251 O O . MET A 1 294 ? -10.437 3.447 2.327 1.00 49.72 294 MET A O 1
ATOM 2255 N N . VAL A 1 295 ? -11.843 2.252 1.093 1.00 53.72 295 VAL A N 1
ATOM 2256 C CA . VAL A 1 295 ? -12.865 2.070 2.136 1.00 53.72 295 VAL A CA 1
ATOM 2257 C C . VAL A 1 295 ? -12.814 0.622 2.625 1.00 53.72 295 VAL A C 1
ATOM 2259 O O . VAL A 1 295 ? -13.822 -0.065 2.709 1.00 53.72 295 VAL A O 1
ATOM 2262 N N . ALA A 1 296 ? -11.607 0.173 2.968 1.00 65.62 296 ALA A N 1
ATOM 2263 C CA . ALA A 1 296 ? -11.335 -1.190 3.395 1.00 65.62 296 ALA A CA 1
ATOM 2264 C C . ALA A 1 296 ? -10.569 -1.225 4.718 1.00 65.62 296 ALA A C 1
ATOM 2266 O O . ALA A 1 296 ? -9.823 -0.299 5.039 1.00 65.62 296 ALA A O 1
ATOM 2267 N N . TYR A 1 297 ? -10.718 -2.340 5.435 1.00 75.00 297 TYR A N 1
ATOM 2268 C CA . TYR A 1 2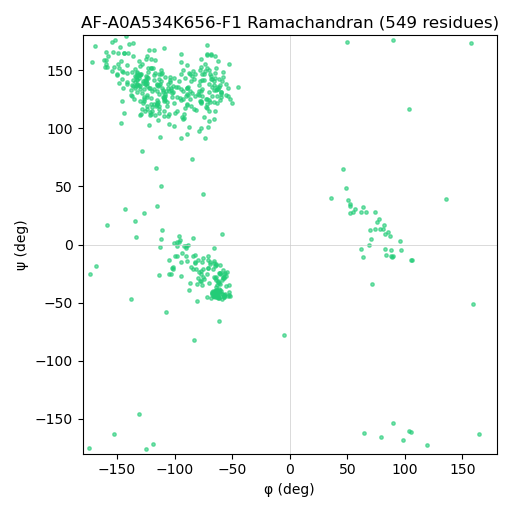97 ? -9.957 -2.675 6.642 1.00 75.00 297 TYR A CA 1
ATOM 2269 C C . TYR A 1 297 ? -8.444 -2.608 6.402 1.00 75.00 297 TYR A C 1
ATOM 2271 O O . TYR A 1 297 ? -7.717 -2.011 7.192 1.00 75.00 297 TYR A O 1
ATOM 2279 N N . ALA A 1 298 ? -7.995 -3.162 5.278 1.00 79.56 298 ALA A N 1
ATOM 2280 C CA . ALA A 1 298 ? -6.628 -3.066 4.802 1.00 79.56 298 ALA A CA 1
ATOM 2281 C C . ALA A 1 298 ? -6.614 -3.100 3.279 1.00 79.56 298 ALA A C 1
ATOM 2283 O O . ALA A 1 298 ? -7.520 -3.661 2.649 1.00 79.56 298 ALA A O 1
ATOM 2284 N N . TYR A 1 299 ? -5.566 -2.529 2.703 1.00 79.12 299 TYR A N 1
ATOM 2285 C CA . TYR A 1 299 ? -5.313 -2.609 1.281 1.00 79.12 299 TYR A CA 1
ATOM 2286 C C . TYR A 1 299 ? -3.816 -2.687 1.010 1.00 79.12 299 TYR A C 1
ATOM 2288 O O . TYR A 1 299 ? -3.044 -1.896 1.551 1.00 79.12 299 TYR A O 1
ATOM 2296 N N . GLY A 1 300 ? -3.435 -3.605 0.128 1.00 84.12 300 GLY A N 1
ATOM 2297 C CA . GLY A 1 300 ? -2.079 -3.691 -0.386 1.00 84.12 300 GLY A CA 1
ATOM 2298 C C . GLY A 1 300 ? -2.059 -4.249 -1.797 1.00 84.12 300 GLY A C 1
ATOM 2299 O O . GLY A 1 300 ? -2.884 -5.086 -2.162 1.00 84.12 300 GLY A O 1
ATOM 2300 N N . GLY A 1 301 ? -1.133 -3.783 -2.623 1.00 86.00 301 GLY A N 1
ATOM 2301 C CA . GLY A 1 301 ? -0.987 -4.279 -3.980 1.00 86.00 301 GLY A CA 1
ATOM 2302 C C . GLY A 1 301 ? 0.426 -4.113 -4.512 1.00 86.00 301 GLY A C 1
ATOM 2303 O O . GLY A 1 301 ? 1.215 -3.357 -3.960 1.00 86.00 301 GLY A O 1
ATOM 2304 N N . ALA A 1 302 ? 0.708 -4.807 -5.611 1.00 88.19 302 ALA A N 1
ATOM 2305 C CA . ALA A 1 302 ? 1.921 -4.633 -6.404 1.00 88.19 302 ALA A CA 1
ATOM 2306 C C . ALA A 1 302 ? 1.548 -4.532 -7.880 1.00 88.19 302 ALA A C 1
ATOM 2308 O O . ALA A 1 302 ? 0.640 -5.225 -8.355 1.00 88.19 302 ALA A O 1
ATOM 2309 N N . TYR A 1 303 ? 2.265 -3.677 -8.602 1.00 88.44 303 TYR A N 1
ATOM 2310 C CA . TYR A 1 303 ? 2.171 -3.551 -10.050 1.00 88.44 303 TYR A CA 1
ATOM 2311 C C . TYR A 1 303 ? 3.399 -4.203 -10.687 1.00 88.44 303 TYR A C 1
ATOM 2313 O O . TYR A 1 303 ? 4.516 -3.714 -10.551 1.00 88.44 303 TYR A O 1
ATOM 2321 N N . ALA A 1 304 ? 3.186 -5.306 -11.399 1.00 88.44 304 ALA A N 1
ATOM 2322 C CA . ALA A 1 304 ? 4.249 -6.128 -11.958 1.00 88.44 304 ALA A CA 1
ATOM 2323 C C . ALA A 1 304 ? 4.326 -5.977 -13.482 1.00 88.44 304 ALA A C 1
ATOM 2325 O O . ALA A 1 304 ? 3.357 -6.248 -14.196 1.00 88.44 304 ALA A O 1
ATOM 2326 N N . LEU A 1 305 ? 5.500 -5.608 -13.997 1.00 91.50 305 LEU A N 1
ATOM 2327 C CA . LEU A 1 305 ? 5.817 -5.633 -15.427 1.00 91.50 305 LEU A CA 1
ATOM 2328 C C . LEU A 1 305 ? 6.390 -7.012 -15.797 1.00 91.50 305 LEU A C 1
ATOM 2330 O O . LEU A 1 305 ? 7.584 -7.248 -15.643 1.00 91.50 305 LEU A O 1
ATOM 2334 N N . ASN A 1 306 ? 5.565 -7.939 -16.280 1.00 91.81 306 ASN A N 1
ATOM 2335 C CA . ASN A 1 306 ? 5.954 -9.330 -16.522 1.00 91.81 306 ASN A CA 1
ATOM 2336 C C . ASN A 1 306 ? 6.407 -9.590 -17.963 1.00 91.81 306 ASN A C 1
ATOM 2338 O O . ASN A 1 306 ? 5.652 -9.350 -18.902 1.00 91.81 306 ASN A O 1
ATOM 2342 N N . GLY A 1 307 ? 7.620 -10.119 -18.129 1.00 89.19 307 GLY A N 1
ATOM 2343 C CA . GLY A 1 307 ? 8.161 -10.575 -19.411 1.00 89.19 307 GLY A CA 1
ATOM 2344 C C . GLY A 1 307 ? 8.479 -12.071 -19.393 1.00 89.19 307 GLY A C 1
ATOM 2345 O O . GLY A 1 307 ? 8.205 -12.774 -18.424 1.00 89.19 307 GLY A O 1
ATOM 2346 N N . ARG A 1 308 ? 9.136 -12.572 -20.447 1.00 82.94 308 ARG A N 1
ATOM 2347 C CA . ARG A 1 308 ? 9.529 -13.995 -20.549 1.00 82.94 308 ARG A CA 1
ATOM 2348 C C . ARG A 1 308 ? 10.441 -14.478 -19.407 1.00 82.94 308 ARG A C 1
ATOM 2350 O O . ARG A 1 308 ? 10.427 -15.652 -19.063 1.00 82.94 308 ARG A O 1
ATOM 2357 N N . GLY A 1 309 ? 11.264 -13.588 -18.853 1.00 79.00 309 GLY A N 1
ATOM 2358 C CA . GLY A 1 309 ? 12.163 -13.888 -17.733 1.00 79.00 309 GLY A CA 1
ATOM 2359 C C . GLY A 1 309 ? 11.513 -13.784 -16.349 1.00 79.00 309 GLY A C 1
ATOM 2360 O O . GLY A 1 309 ? 12.234 -13.876 -15.362 1.00 79.00 309 GLY A O 1
ATOM 2361 N N . GLY A 1 310 ? 10.197 -13.559 -16.277 1.00 84.38 310 GLY A N 1
ATOM 2362 C CA . GLY A 1 310 ? 9.486 -13.209 -15.048 1.00 84.38 310 GLY A CA 1
ATOM 2363 C C . GLY A 1 310 ? 9.238 -11.700 -14.923 1.00 84.38 310 GLY A C 1
ATOM 2364 O O . GLY A 1 310 ? 9.405 -10.953 -15.903 1.00 84.38 310 GLY A O 1
ATOM 2365 N N . PRO A 1 311 ? 8.818 -11.227 -13.736 1.00 88.75 311 PRO A N 1
ATOM 2366 C CA . PRO A 1 311 ? 8.590 -9.813 -13.500 1.00 88.75 311 PRO A CA 1
ATOM 2367 C C . PRO A 1 311 ? 9.899 -9.048 -13.596 1.00 88.75 311 PRO A C 1
ATOM 2369 O O . PRO A 1 311 ? 10.962 -9.509 -13.182 1.00 88.75 311 PRO A O 1
ATOM 2372 N N . ARG A 1 312 ? 9.807 -7.847 -14.141 1.00 87.50 312 ARG A N 1
ATOM 2373 C CA . ARG A 1 312 ? 10.862 -6.856 -14.166 1.00 87.50 312 ARG A CA 1
ATOM 2374 C C . ARG A 1 312 ? 10.568 -5.848 -13.063 1.00 87.50 312 ARG A C 1
ATOM 2376 O O . ARG A 1 312 ? 9.720 -4.984 -13.258 1.00 87.50 312 ARG A O 1
ATOM 2383 N N . ASP A 1 313 ? 11.273 -5.955 -11.946 1.00 83.31 313 ASP A N 1
ATOM 2384 C CA . ASP A 1 313 ? 10.962 -5.232 -10.709 1.00 83.31 313 ASP A CA 1
ATOM 2385 C C . ASP A 1 313 ? 12.235 -4.813 -9.955 1.00 83.31 313 ASP A C 1
ATOM 2387 O O . ASP A 1 313 ? 13.334 -5.313 -10.242 1.00 83.31 313 ASP A O 1
ATOM 2391 N N . LEU A 1 314 ? 12.088 -3.900 -8.997 1.00 75.12 314 LEU A N 1
ATOM 2392 C CA . LEU A 1 314 ? 13.134 -3.543 -8.043 1.00 75.12 314 LEU A CA 1
ATOM 2393 C C . LEU A 1 314 ? 12.976 -4.412 -6.787 1.00 75.12 314 LEU A C 1
ATOM 2395 O O . LEU A 1 314 ? 11.867 -4.527 -6.268 1.00 75.12 314 LEU A O 1
ATOM 2399 N N . PRO A 1 315 ? 14.049 -5.039 -6.274 1.00 72.69 315 PRO A N 1
ATOM 2400 C CA . PRO A 1 315 ? 13.936 -5.812 -5.053 1.00 72.69 315 PRO A CA 1
ATOM 2401 C C . PRO A 1 315 ? 13.576 -4.916 -3.859 1.00 72.69 315 PRO A C 1
ATOM 2403 O O . PRO A 1 315 ? 13.899 -3.729 -3.824 1.00 72.69 315 PRO A O 1
ATOM 2406 N N . ALA A 1 316 ? 12.900 -5.493 -2.866 1.00 63.38 316 ALA A N 1
ATOM 2407 C CA . ALA A 1 316 ? 12.337 -4.791 -1.712 1.00 63.38 316 ALA A CA 1
ATOM 2408 C C . ALA A 1 316 ? 13.360 -3.961 -0.916 1.00 63.38 316 ALA A C 1
ATOM 2410 O O . ALA A 1 316 ? 13.005 -2.979 -0.265 1.00 63.38 316 ALA A O 1
ATOM 2411 N N . ASP A 1 317 ? 14.634 -4.354 -0.959 1.00 58.84 317 ASP A N 1
ATOM 2412 C CA . ASP A 1 317 ? 15.755 -3.639 -0.341 1.00 58.84 317 ASP A CA 1
ATOM 2413 C C . ASP A 1 317 ? 16.083 -2.302 -1.031 1.00 58.84 317 ASP A C 1
ATOM 2415 O O . ASP A 1 317 ? 16.745 -1.446 -0.446 1.00 58.84 317 ASP A O 1
ATOM 2419 N N . SER A 1 318 ? 15.589 -2.119 -2.253 1.00 54.59 318 SER A N 1
ATOM 2420 C CA . SER A 1 318 ? 15.805 -0.963 -3.118 1.00 54.59 318 SER A CA 1
ATOM 2421 C C . SER A 1 318 ? 14.652 0.052 -3.050 1.00 54.59 318 SER A C 1
ATOM 2423 O O . SER A 1 318 ? 14.709 1.082 -3.722 1.00 54.59 318 SER A O 1
ATOM 2425 N N . PHE A 1 319 ? 13.600 -0.227 -2.266 1.00 53.53 319 PHE A N 1
ATOM 2426 C CA . PHE A 1 319 ? 12.342 0.521 -2.289 1.00 53.53 319 PHE A CA 1
ATOM 2427 C C . PHE A 1 319 ? 12.244 1.657 -1.248 1.00 53.53 319 PHE A C 1
ATOM 2429 O O . PHE A 1 319 ? 12.759 1.568 -0.133 1.00 53.53 319 PHE A O 1
ATOM 2436 N N . VAL A 1 320 ? 11.542 2.737 -1.615 1.00 46.59 320 VAL A N 1
ATOM 2437 C CA . VAL A 1 320 ? 11.479 4.033 -0.911 1.00 46.59 320 VAL A CA 1
ATOM 2438 C C . VAL A 1 320 ? 10.061 4.315 -0.407 1.00 46.59 320 VAL A C 1
ATOM 2440 O O . VAL A 1 320 ? 9.397 5.242 -0.858 1.00 46.59 320 VAL A O 1
ATOM 2443 N N . THR A 1 321 ? 9.551 3.528 0.534 1.00 45.28 321 THR A N 1
ATOM 2444 C CA . THR A 1 321 ? 8.409 4.015 1.326 1.00 45.28 321 THR A CA 1
ATOM 2445 C C . THR A 1 321 ? 8.905 5.076 2.307 1.00 45.28 321 THR A C 1
ATOM 2447 O O . THR A 1 321 ? 10.035 4.992 2.780 1.00 45.28 321 THR A O 1
ATOM 2450 N N . SER A 1 322 ? 8.063 6.054 2.643 1.00 39.78 322 SER A N 1
ATOM 2451 C CA . SER A 1 322 ? 8.349 7.259 3.447 1.00 39.78 322 SER A CA 1
ATOM 2452 C C . SER A 1 322 ? 8.872 7.046 4.882 1.00 39.78 322 SER A C 1
ATOM 2454 O O . SER A 1 322 ? 8.963 8.006 5.642 1.00 39.78 322 SER A O 1
ATOM 2456 N N . GLY A 1 323 ? 9.212 5.816 5.263 1.00 50.34 323 GLY A N 1
ATOM 2457 C CA . GLY A 1 323 ? 10.016 5.501 6.434 1.00 50.34 323 GLY A CA 1
ATOM 2458 C C . GLY A 1 323 ? 11.256 4.725 5.999 1.00 50.34 323 GLY A C 1
ATOM 2459 O O . GLY A 1 323 ? 11.151 3.581 5.551 1.00 50.34 323 GLY A O 1
ATOM 2460 N N . LEU A 1 324 ? 12.429 5.340 6.171 1.00 56.25 324 LEU A N 1
ATOM 2461 C CA . LEU A 1 324 ? 13.724 4.657 6.114 1.00 56.25 324 LEU A CA 1
ATOM 2462 C C . LEU A 1 324 ? 13.829 3.570 7.198 1.00 56.25 324 LEU A C 1
ATOM 2464 O O . LEU A 1 324 ? 14.667 2.682 7.098 1.00 56.25 324 LEU A O 1
ATOM 2468 N N . VAL A 1 325 ? 12.978 3.611 8.227 1.00 70.69 325 VAL A N 1
ATOM 2469 C CA . VAL A 1 325 ? 13.004 2.710 9.377 1.00 70.69 325 VAL A CA 1
ATOM 2470 C C . VAL A 1 325 ? 11.598 2.265 9.765 1.00 70.69 325 VAL A C 1
ATOM 2472 O O . VAL A 1 325 ? 10.684 3.079 9.889 1.00 70.69 325 VAL A O 1
ATOM 2475 N N . HIS A 1 326 ? 11.442 0.961 9.990 1.00 77.94 326 HIS A N 1
ATOM 2476 C CA . HIS A 1 326 ? 10.201 0.356 10.456 1.00 77.94 326 HIS A CA 1
ATOM 2477 C C . HIS A 1 326 ? 10.189 0.244 11.988 1.00 77.94 326 HIS A C 1
ATOM 2479 O O . HIS A 1 326 ? 10.913 -0.578 12.558 1.00 77.94 326 HIS A O 1
ATOM 2485 N N . LEU A 1 327 ? 9.373 1.082 12.640 1.00 82.25 327 LEU A N 1
ATOM 2486 C CA . LEU A 1 327 ? 9.162 1.101 14.091 1.00 82.25 327 LEU A CA 1
ATOM 2487 C C . LEU A 1 327 ? 7.871 0.358 14.443 1.00 82.25 327 LEU A C 1
ATOM 2489 O O . LEU A 1 327 ? 6.783 0.842 14.146 1.00 82.25 327 LEU A O 1
ATOM 2493 N N . ARG A 1 328 ? 7.992 -0.784 15.123 1.00 84.00 328 ARG A N 1
ATOM 2494 C CA . ARG A 1 328 ? 6.858 -1.631 15.518 1.00 84.00 328 ARG A CA 1
ATOM 2495 C C . ARG A 1 328 ? 6.639 -1.591 17.024 1.00 84.00 328 ARG A C 1
ATOM 2497 O O . ARG A 1 328 ? 7.592 -1.798 17.772 1.00 84.00 328 ARG A O 1
ATOM 2504 N N . HIS A 1 329 ? 5.405 -1.403 17.495 1.00 87.94 329 HIS A N 1
ATOM 2505 C CA . HIS A 1 329 ? 5.068 -1.673 18.901 1.00 87.94 329 HIS A CA 1
ATOM 2506 C C . HIS A 1 329 ? 5.032 -3.172 19.156 1.00 87.94 329 HIS A C 1
ATOM 2508 O O . HIS A 1 329 ? 4.340 -3.920 18.474 1.00 87.94 329 HIS A O 1
ATOM 2514 N N . VAL A 1 330 ? 5.813 -3.608 20.139 1.00 85.50 330 VAL A N 1
ATOM 2515 C CA . VAL A 1 330 ? 5.993 -5.031 20.458 1.00 85.50 330 VAL A CA 1
ATOM 2516 C C . VAL A 1 330 ? 5.155 -5.439 21.667 1.00 85.50 330 VAL A C 1
ATOM 2518 O O . VAL A 1 330 ? 4.881 -6.619 21.871 1.00 85.50 330 VAL A O 1
ATOM 2521 N N . GLY A 1 331 ? 4.726 -4.475 22.482 1.00 88.56 331 GLY A N 1
ATOM 2522 C CA . GLY A 1 331 ? 3.818 -4.747 23.583 1.00 88.56 331 GLY A CA 1
ATOM 2523 C C . GLY A 1 331 ? 3.854 -3.717 24.698 1.00 88.56 331 GLY A C 1
ATOM 2524 O O . GLY A 1 331 ? 4.699 -2.818 24.749 1.00 88.56 331 GLY A O 1
ATOM 2525 N N . ASP A 1 332 ? 2.917 -3.906 25.623 1.00 93.12 332 ASP A N 1
ATOM 2526 C CA . ASP A 1 332 ? 2.720 -3.067 26.793 1.00 93.12 332 ASP A CA 1
ATOM 2527 C C . ASP A 1 332 ? 2.846 -3.879 28.083 1.00 93.12 332 ASP A C 1
ATOM 2529 O O . ASP A 1 332 ? 2.248 -4.944 28.241 1.00 93.12 332 ASP A O 1
ATOM 2533 N N . GLN A 1 333 ? 3.570 -3.330 29.053 1.00 94.75 333 GLN A N 1
ATOM 2534 C CA . GLN A 1 333 ? 3.508 -3.767 30.441 1.00 94.75 333 GLN A CA 1
ATOM 2535 C C . GLN A 1 333 ? 2.483 -2.903 31.174 1.00 94.75 333 GLN A C 1
ATOM 2537 O O . GLN A 1 333 ? 2.701 -1.709 31.395 1.00 94.75 333 GLN A O 1
ATOM 2542 N N . ILE A 1 334 ? 1.347 -3.505 31.530 1.00 91.31 334 ILE A N 1
ATOM 2543 C CA . ILE A 1 334 ? 0.221 -2.808 32.159 1.00 91.31 334 ILE A CA 1
ATOM 2544 C C . ILE A 1 334 ? 0.278 -3.002 33.678 1.00 91.31 334 ILE A C 1
ATOM 2546 O O . ILE A 1 334 ? 0.094 -4.108 34.186 1.00 91.31 334 ILE A O 1
ATOM 2550 N N . ALA A 1 335 ? 0.495 -1.907 34.405 1.00 90.69 335 ALA A N 1
ATOM 2551 C CA . ALA A 1 335 ? 0.367 -1.824 35.859 1.00 90.69 335 ALA A CA 1
ATOM 2552 C C . ALA A 1 335 ? -0.479 -0.589 36.230 1.00 90.69 335 ALA A C 1
ATOM 2554 O O . ALA A 1 335 ? -1.390 -0.212 35.495 1.00 90.69 335 ALA A O 1
ATOM 2555 N N . ALA A 1 336 ? -0.183 0.077 37.354 1.00 91.31 336 ALA A N 1
ATOM 2556 C CA . ALA A 1 336 ? -0.790 1.377 37.672 1.00 91.31 336 ALA A CA 1
ATOM 2557 C C . ALA A 1 336 ? -0.524 2.433 36.578 1.00 91.31 336 ALA A C 1
ATOM 2559 O O . ALA A 1 336 ? -1.325 3.341 36.371 1.00 91.31 336 ALA A O 1
ATOM 2560 N N . LYS A 1 337 ? 0.604 2.284 35.879 1.00 94.88 337 LYS A N 1
ATOM 2561 C CA . LYS A 1 337 ? 1.001 3.021 34.682 1.00 94.88 337 LYS A CA 1
ATOM 2562 C C . LYS A 1 337 ? 1.448 2.019 33.624 1.00 94.88 337 LYS A C 1
ATOM 2564 O O . LYS A 1 337 ? 1.811 0.890 33.960 1.00 94.88 337 LYS A O 1
ATOM 2569 N N . VAL A 1 338 ? 1.410 2.433 32.367 1.00 96.44 338 VAL A N 1
ATOM 2570 C CA . VAL A 1 338 ? 1.810 1.614 31.225 1.00 96.44 338 VAL A CA 1
ATOM 2571 C C . VAL A 1 338 ? 3.251 1.925 30.832 1.00 96.44 338 VAL A C 1
ATOM 2573 O O . VAL A 1 338 ? 3.671 3.087 30.836 1.00 96.44 338 VAL A O 1
ATOM 2576 N N . ALA A 1 339 ? 3.991 0.880 30.467 1.00 96.44 339 ALA A N 1
ATOM 2577 C CA . ALA A 1 339 ? 5.232 0.996 29.716 1.00 96.44 339 ALA A CA 1
ATOM 2578 C C . ALA A 1 339 ? 5.103 0.293 28.358 1.00 96.44 339 ALA A C 1
ATOM 2580 O O . ALA A 1 339 ? 4.829 -0.904 28.310 1.00 96.44 339 ALA A O 1
ATOM 2581 N N . SER A 1 340 ? 5.302 1.043 27.277 1.00 95.88 340 SER A N 1
ATOM 2582 C CA . SER A 1 340 ? 5.207 0.582 25.892 1.00 95.88 340 SER A CA 1
ATOM 2583 C C . SER A 1 340 ? 6.590 0.372 25.296 1.00 95.88 340 SER A C 1
ATOM 2585 O O . SER A 1 340 ? 7.459 1.234 25.439 1.00 95.88 340 SER A O 1
ATOM 2587 N N . THR A 1 341 ? 6.787 -0.746 24.600 1.00 94.94 341 THR A N 1
ATOM 2588 C CA . THR A 1 341 ? 8.043 -1.054 23.902 1.00 94.94 341 THR A CA 1
ATOM 2589 C C . THR A 1 341 ? 7.849 -0.953 22.396 1.00 94.94 341 THR A C 1
ATOM 2591 O O . THR A 1 341 ? 6.930 -1.565 21.852 1.00 94.94 341 THR A O 1
ATOM 2594 N N . LEU A 1 342 ? 8.736 -0.218 21.726 1.00 92.50 342 LEU A N 1
ATOM 2595 C CA . LEU A 1 342 ? 8.862 -0.224 20.271 1.00 92.50 342 LEU A CA 1
ATOM 2596 C C . LEU A 1 342 ? 10.192 -0.858 19.869 1.00 92.50 342 LEU A C 1
ATOM 2598 O O . LEU A 1 342 ? 11.196 -0.672 20.555 1.00 92.50 342 LEU A O 1
ATOM 2602 N N . GLU A 1 343 ? 10.213 -1.546 18.738 1.00 90.69 343 GLU A N 1
ATOM 2603 C CA . GLU A 1 343 ? 11.405 -2.147 18.149 1.00 90.69 343 GLU A CA 1
ATOM 2604 C C . GLU A 1 343 ? 11.602 -1.647 16.720 1.00 90.69 343 GLU A C 1
ATOM 2606 O O . GLU A 1 343 ? 10.657 -1.574 15.928 1.00 90.69 343 GLU A O 1
ATOM 2611 N N . VAL A 1 344 ? 12.847 -1.315 16.393 1.00 87.19 344 VAL A N 1
ATOM 2612 C CA . VAL A 1 344 ? 13.289 -1.137 15.017 1.00 87.19 344 VAL A CA 1
ATOM 2613 C C . VAL A 1 344 ? 13.406 -2.524 14.413 1.00 87.19 344 VAL A C 1
ATOM 2615 O O . VAL A 1 344 ? 14.280 -3.300 14.779 1.00 87.19 344 VAL A O 1
ATOM 2618 N N . THR A 1 345 ? 12.519 -2.867 13.492 1.00 76.94 345 THR A N 1
ATOM 2619 C CA . THR A 1 345 ? 12.537 -4.209 12.889 1.00 76.94 345 THR A CA 1
ATOM 2620 C C . THR A 1 345 ? 13.316 -4.232 11.581 1.00 76.94 345 THR A C 1
ATOM 2622 O O . THR A 1 345 ? 13.859 -5.272 11.214 1.00 76.94 345 THR A O 1
ATOM 2625 N N . ARG A 1 346 ? 13.387 -3.097 10.865 1.00 72.12 346 ARG A N 1
ATOM 2626 C CA . ARG A 1 346 ? 14.077 -2.965 9.571 1.00 72.12 346 ARG A CA 1
ATOM 2627 C C . ARG A 1 346 ? 14.538 -1.535 9.310 1.00 72.12 346 ARG A C 1
ATOM 2629 O O . ARG A 1 346 ? 13.839 -0.588 9.661 1.00 72.12 346 ARG A O 1
ATOM 2636 N N . VAL A 1 347 ? 15.647 -1.404 8.581 1.00 68.31 347 VAL A N 1
ATOM 2637 C CA . VAL A 1 347 ? 16.126 -0.144 7.993 1.00 68.31 347 VAL A CA 1
ATOM 2638 C C . VAL A 1 347 ? 16.200 -0.316 6.478 1.00 68.31 347 VAL A C 1
ATOM 2640 O O . VAL A 1 347 ? 16.986 -1.115 5.969 1.00 68.31 347 VAL A O 1
ATOM 2643 N N . ARG A 1 348 ? 15.340 0.390 5.748 1.00 57.41 348 ARG A N 1
ATOM 2644 C CA . ARG A 1 348 ? 15.293 0.400 4.286 1.00 57.41 348 ARG A CA 1
ATOM 2645 C C . ARG A 1 348 ? 16.168 1.540 3.797 1.00 57.41 348 ARG A C 1
ATOM 2647 O O . ARG A 1 348 ? 15.799 2.682 4.027 1.00 57.41 348 ARG A O 1
ATOM 2654 N N . TRP A 1 349 ? 17.279 1.186 3.142 1.00 48.50 349 TRP A N 1
ATOM 2655 C CA . TRP A 1 349 ? 18.232 2.005 2.352 1.00 48.50 349 TRP A CA 1
ATOM 2656 C C . TRP A 1 349 ? 19.706 1.678 2.644 1.00 48.50 349 TRP A C 1
ATOM 2658 O O . TRP A 1 349 ? 20.555 2.562 2.685 1.00 48.50 349 TRP A O 1
ATOM 2668 N N . GLY A 1 350 ? 20.043 0.399 2.833 1.00 48.00 350 GLY A N 1
ATOM 2669 C CA . GLY A 1 350 ? 21.420 -0.105 2.715 1.00 48.00 350 GLY A CA 1
ATOM 2670 C C . GLY A 1 350 ? 22.477 0.428 3.695 1.00 48.00 350 GLY A C 1
ATOM 2671 O O . GLY A 1 350 ? 23.560 -0.146 3.743 1.00 48.00 350 GLY A O 1
ATOM 2672 N N . VAL A 1 351 ? 22.204 1.471 4.487 1.00 56.69 351 VAL A N 1
ATOM 2673 C CA . VAL A 1 351 ? 23.129 2.032 5.474 1.00 56.69 351 VAL A CA 1
ATOM 2674 C C . VAL A 1 351 ? 22.340 2.556 6.684 1.00 56.69 351 VAL A C 1
ATOM 2676 O O . VAL A 1 351 ? 21.719 3.623 6.605 1.00 56.69 351 VAL A O 1
ATOM 2679 N N . PRO A 1 352 ? 22.359 1.821 7.811 1.00 70.50 352 PRO A N 1
ATOM 2680 C CA . PRO A 1 352 ? 21.970 2.340 9.119 1.00 70.50 352 PRO A CA 1
ATOM 2681 C C . PRO A 1 352 ? 22.573 3.722 9.394 1.00 70.50 352 PRO A C 1
ATOM 2683 O O . PRO A 1 352 ? 23.749 3.959 9.116 1.00 70.50 352 PRO A O 1
ATOM 2686 N N . GLN A 1 353 ? 21.770 4.647 9.917 1.00 78.69 353 GLN A N 1
ATOM 2687 C CA . GLN A 1 353 ? 22.225 6.013 10.191 1.00 78.69 353 GLN A CA 1
ATOM 2688 C C . GLN A 1 353 ? 22.952 6.075 11.542 1.00 78.69 353 GLN A C 1
ATOM 2690 O O . GLN A 1 353 ? 22.506 5.418 12.485 1.00 78.69 353 GLN A O 1
ATOM 2695 N N . PRO A 1 354 ? 24.031 6.866 11.689 1.00 87.50 354 PRO A N 1
ATOM 2696 C CA . PRO A 1 354 ? 24.674 7.059 12.985 1.00 87.50 354 PRO A CA 1
ATOM 2697 C C . PRO A 1 354 ? 23.700 7.659 14.001 1.00 87.50 354 PRO A C 1
ATOM 2699 O O . PRO A 1 354 ? 23.075 8.685 13.728 1.00 87.50 354 PRO A O 1
ATOM 2702 N N . LEU A 1 355 ? 23.616 7.082 15.204 1.00 88.94 355 LEU A N 1
ATOM 2703 C CA . LEU A 1 355 ? 22.707 7.563 16.259 1.00 88.94 355 LEU A CA 1
ATOM 2704 C C . LEU A 1 355 ? 22.943 9.038 16.623 1.00 88.94 355 LEU A C 1
ATOM 2706 O O . LEU A 1 355 ? 22.012 9.742 17.013 1.00 88.94 355 LEU A O 1
ATOM 2710 N N . SER A 1 356 ? 24.181 9.518 16.466 1.00 89.12 356 SER A N 1
ATOM 2711 C CA . SER A 1 356 ? 24.584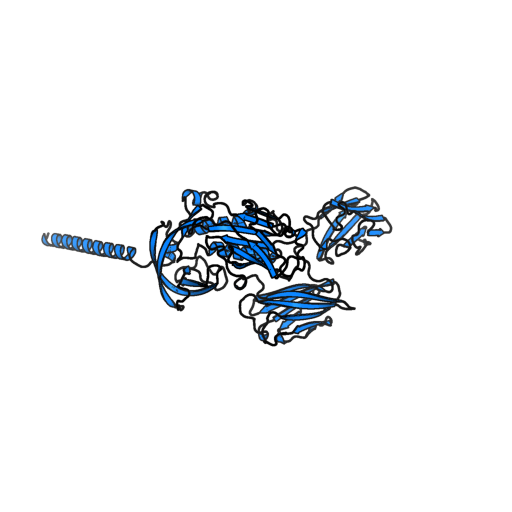 10.908 16.710 1.00 89.12 356 SER A CA 1
ATOM 2712 C C . SER A 1 356 ? 23.936 11.929 15.775 1.00 89.12 356 SER A C 1
ATOM 2714 O O . SER A 1 356 ? 23.950 13.118 16.079 1.00 89.12 356 SER A O 1
ATOM 2716 N N . GLU A 1 357 ? 23.398 11.491 14.639 1.00 88.38 357 GLU A N 1
ATOM 2717 C CA . GLU A 1 357 ? 22.765 12.358 13.638 1.00 88.38 357 GLU A CA 1
ATOM 2718 C C . GLU A 1 357 ? 21.234 12.345 13.735 1.00 88.38 357 GLU A C 1
ATOM 2720 O O . GLU A 1 357 ? 20.547 13.004 12.948 1.00 88.38 357 GLU A O 1
ATOM 2725 N N . LEU A 1 358 ? 20.690 11.595 14.700 1.00 91.44 358 LEU A N 1
ATOM 2726 C CA . LEU A 1 358 ? 19.261 11.360 14.823 1.00 91.44 358 LEU A CA 1
ATOM 2727 C C . LEU A 1 358 ? 18.629 12.179 15.939 1.00 91.44 358 LEU A C 1
ATOM 2729 O O . LEU A 1 358 ? 19.169 12.358 17.031 1.00 91.44 358 LEU A O 1
ATOM 2733 N N . THR A 1 359 ? 17.406 12.608 15.667 1.00 93.56 359 THR A N 1
ATOM 2734 C CA . THR A 1 359 ? 16.535 13.314 16.602 1.00 93.56 359 THR A CA 1
ATOM 2735 C C . THR A 1 359 ? 15.224 12.565 16.764 1.00 93.56 359 THR A C 1
ATOM 2737 O O . THR A 1 359 ? 14.783 11.861 15.853 1.00 93.56 359 THR A O 1
ATOM 2740 N N . PHE A 1 360 ? 14.593 12.709 17.925 1.00 93.81 360 PHE A N 1
ATOM 2741 C CA . PHE A 1 360 ? 13.264 12.176 18.183 1.00 93.81 360 PHE A CA 1
ATOM 2742 C C . PHE A 1 360 ? 12.271 13.299 18.458 1.00 93.81 360 PHE A C 1
ATOM 2744 O O . PHE A 1 360 ? 12.619 14.403 18.891 1.00 93.81 360 PHE A O 1
ATOM 2751 N N . ARG A 1 361 ? 11.003 12.959 18.264 1.00 93.56 361 ARG A N 1
ATOM 2752 C CA . ARG A 1 361 ? 9.841 13.721 18.692 1.00 93.56 361 ARG A CA 1
ATOM 2753 C C . ARG A 1 361 ? 8.839 12.761 19.316 1.00 93.56 361 ARG A C 1
ATOM 2755 O O . ARG A 1 361 ? 8.456 11.785 18.680 1.00 93.56 361 ARG A O 1
ATOM 2762 N N . LEU A 1 362 ? 8.425 13.040 20.545 1.00 94.38 362 LEU A N 1
ATOM 2763 C CA . LEU A 1 362 ? 7.448 12.257 21.292 1.00 94.38 362 LEU A CA 1
ATOM 2764 C C . LEU A 1 362 ? 6.241 13.134 21.632 1.00 94.38 362 LEU A C 1
ATOM 2766 O O . LEU A 1 362 ? 6.358 14.123 22.362 1.00 94.38 362 LEU A O 1
ATOM 2770 N N . SER A 1 363 ? 5.077 12.739 21.127 1.00 92.62 363 SER A N 1
ATOM 2771 C CA . SER A 1 363 ? 3.780 13.324 21.458 1.00 92.62 363 SER A CA 1
ATOM 2772 C C . SER A 1 363 ? 2.985 12.333 22.300 1.00 92.62 363 SER A C 1
ATOM 2774 O O . SER A 1 363 ? 2.802 11.184 21.906 1.00 92.62 363 SER A O 1
ATOM 2776 N N . VAL A 1 364 ? 2.511 12.767 23.466 1.00 91.19 364 VAL A N 1
ATOM 2777 C CA . VAL A 1 364 ? 1.646 11.975 24.353 1.00 91.19 364 VAL A CA 1
ATOM 2778 C C . VAL A 1 364 ? 0.342 12.732 24.505 1.00 91.19 364 VAL A C 1
ATOM 2780 O O . VAL A 1 364 ? 0.364 13.935 24.751 1.00 91.19 364 VAL A O 1
ATOM 2783 N N . ASN A 1 365 ? -0.789 12.052 24.343 1.00 86.06 365 ASN A N 1
ATOM 2784 C CA . ASN A 1 365 ? -2.133 12.627 24.372 1.00 86.06 365 ASN A CA 1
ATOM 2785 C C . ASN A 1 365 ? -2.350 13.788 23.379 1.00 86.06 365 ASN A C 1
ATOM 2787 O O . ASN A 1 365 ? -3.126 14.699 23.656 1.00 86.06 365 ASN A O 1
ATOM 2791 N N . GLN A 1 366 ? -1.612 13.791 22.259 1.00 75.56 366 GLN A N 1
ATOM 2792 C CA . GLN A 1 366 ? -1.588 14.898 21.286 1.00 75.56 366 GLN A CA 1
ATOM 2793 C C . GLN A 1 366 ? -1.295 16.266 21.935 1.00 75.56 366 GLN A C 1
ATOM 2795 O O . GLN A 1 366 ? -1.740 17.312 21.459 1.00 75.56 366 GLN A O 1
ATOM 2800 N N . THR A 1 367 ? -0.574 16.265 23.061 1.00 72.62 367 THR A N 1
ATOM 2801 C CA . THR A 1 367 ? -0.294 17.489 23.811 1.00 72.62 367 THR A CA 1
ATOM 2802 C C . THR A 1 367 ? 0.838 18.257 23.138 1.00 72.62 367 THR A C 1
ATOM 2804 O O . THR A 1 367 ? 1.891 17.692 22.851 1.00 72.62 367 THR A O 1
ATOM 2807 N N . PHE A 1 368 ? 0.638 19.560 22.936 1.00 66.75 368 PHE A N 1
ATOM 2808 C CA . PHE A 1 368 ? 1.680 20.484 22.492 1.00 66.75 368 PHE A CA 1
ATOM 2809 C C . PHE A 1 368 ? 2.170 21.334 23.680 1.00 66.75 368 PHE A C 1
ATOM 2811 O O . PHE A 1 368 ? 1.338 21.787 24.471 1.00 66.75 368 PHE A O 1
ATOM 2818 N N . PRO A 1 369 ? 3.483 21.605 23.812 1.00 73.88 369 PRO A N 1
ATOM 2819 C CA . PRO A 1 369 ? 4.560 21.218 22.898 1.00 73.88 369 PRO A CA 1
ATOM 2820 C C . PRO A 1 369 ? 4.958 19.739 23.023 1.00 73.88 369 PRO A C 1
ATOM 2822 O O . PRO A 1 369 ? 4.932 19.163 24.108 1.00 73.88 369 PRO A O 1
ATOM 2825 N N . GLU A 1 370 ? 5.351 19.151 21.894 1.00 84.50 370 GLU A N 1
ATOM 2826 C CA . GLU A 1 370 ? 5.916 17.801 21.832 1.00 84.50 370 GLU A CA 1
ATOM 2827 C C . GLU A 1 370 ? 7.318 17.786 22.454 1.00 84.50 370 GLU A C 1
ATOM 2829 O O . GLU A 1 370 ? 8.044 18.784 22.406 1.00 84.50 370 GLU A O 1
ATOM 2834 N N . ALA A 1 371 ? 7.724 16.652 23.022 1.00 88.88 371 ALA A N 1
ATOM 2835 C CA . ALA A 1 371 ? 9.085 16.492 23.511 1.00 88.88 371 ALA A CA 1
ATOM 2836 C C . ALA A 1 371 ? 10.028 16.188 22.348 1.00 88.88 371 ALA A C 1
ATOM 2838 O O . ALA A 1 371 ? 9.773 15.268 21.577 1.00 88.88 371 ALA A O 1
ATOM 2839 N N . THR A 1 372 ? 11.131 16.924 22.240 1.00 92.62 372 THR A N 1
ATOM 2840 C CA . THR A 1 372 ? 12.127 16.741 21.177 1.00 92.62 372 THR A CA 1
ATOM 2841 C C . THR A 1 372 ? 13.535 16.702 21.751 1.00 92.62 372 THR A C 1
ATOM 2843 O O . THR A 1 372 ? 13.828 17.434 22.696 1.00 92.62 372 THR A O 1
ATOM 2846 N N . GLY A 1 373 ? 14.420 15.910 21.153 1.00 93.12 373 GLY A N 1
ATOM 2847 C CA . GLY A 1 373 ? 15.824 15.812 21.555 1.00 93.12 373 GLY A CA 1
ATOM 2848 C C . GLY A 1 373 ? 16.625 14.926 20.607 1.00 93.12 373 GLY A C 1
ATOM 2849 O O . GLY A 1 373 ? 16.093 14.465 19.595 1.00 93.12 373 GLY A O 1
ATOM 2850 N N . ASN A 1 374 ? 17.896 14.681 20.924 1.00 94.31 374 ASN A N 1
ATOM 2851 C CA . ASN A 1 374 ? 18.724 13.769 20.138 1.00 94.31 374 ASN A CA 1
ATOM 2852 C C . ASN A 1 374 ? 18.568 12.318 20.619 1.00 94.31 374 ASN A C 1
ATOM 2854 O O . ASN A 1 374 ? 18.461 12.076 21.822 1.00 94.31 374 ASN A O 1
ATOM 2858 N N . LEU A 1 375 ? 18.655 11.378 19.667 1.00 93.62 375 LEU A N 1
ATOM 2859 C CA . LEU A 1 375 ? 19.229 10.034 19.824 1.00 93.62 375 LEU A CA 1
ATOM 2860 C C . LEU A 1 375 ? 19.892 9.710 21.163 1.00 93.62 375 LEU A C 1
ATOM 2862 O O . LEU A 1 375 ? 19.394 9.014 22.047 1.00 93.62 375 LEU A O 1
ATOM 2866 N N . VAL A 1 376 ? 21.097 10.264 21.219 1.00 93.25 376 VAL A N 1
ATOM 2867 C CA . VAL A 1 376 ? 22.178 9.984 22.154 1.00 93.25 376 VAL A CA 1
ATOM 2868 C C . VAL A 1 376 ? 21.954 10.568 23.545 1.00 93.25 376 VAL A C 1
ATOM 2870 O O . VAL A 1 376 ? 22.682 10.214 24.467 1.00 93.25 376 VAL A O 1
ATOM 2873 N N . ASP A 1 377 ? 20.957 11.441 23.704 1.00 94.44 377 ASP A N 1
ATOM 2874 C CA . ASP A 1 377 ? 20.633 12.076 24.984 1.00 94.44 377 ASP A CA 1
ATOM 2875 C C . ASP A 1 377 ? 19.608 11.257 25.795 1.00 94.44 377 ASP A C 1
ATOM 2877 O O . ASP A 1 377 ? 19.258 11.628 26.916 1.00 94.44 377 ASP A O 1
ATOM 2881 N N . LEU A 1 378 ? 19.100 10.149 25.242 1.00 95.12 378 LEU A N 1
ATOM 2882 C CA . LEU A 1 378 ? 18.205 9.230 25.941 1.00 95.12 378 LEU A CA 1
ATOM 2883 C C . LEU A 1 378 ? 18.986 8.375 26.966 1.00 95.12 378 LEU A C 1
ATOM 2885 O O . LEU A 1 378 ? 20.095 7.930 26.674 1.00 95.12 378 LEU A O 1
ATOM 2889 N N . PRO A 1 379 ? 18.418 8.091 28.157 1.00 96.62 379 PRO A N 1
ATOM 2890 C CA . PRO A 1 379 ? 17.027 8.307 28.551 1.00 96.62 379 PRO A CA 1
ATOM 2891 C C . PRO A 1 379 ? 16.718 9.722 29.059 1.00 96.62 379 PRO A C 1
ATOM 2893 O O . PRO A 1 379 ? 17.523 10.348 29.743 1.00 96.62 379 PRO A O 1
ATOM 2896 N N . ILE A 1 380 ? 15.482 10.172 28.834 1.00 95.38 380 ILE A N 1
ATOM 2897 C CA . ILE A 1 380 ? 14.948 11.418 29.400 1.00 95.38 380 ILE A CA 1
ATOM 2898 C C . ILE A 1 380 ? 13.652 11.179 30.179 1.00 95.38 380 ILE A C 1
ATOM 2900 O O . ILE A 1 380 ? 12.947 10.190 29.976 1.00 95.38 380 ILE A O 1
ATOM 2904 N N . THR A 1 381 ? 13.309 12.119 31.060 1.00 94.06 381 THR A N 1
ATOM 2905 C CA . THR A 1 381 ? 12.000 12.188 31.727 1.00 94.06 381 THR A CA 1
ATOM 2906 C C . THR A 1 381 ? 11.373 13.551 31.465 1.00 94.06 381 THR A C 1
ATOM 2908 O O . THR A 1 381 ? 11.998 14.586 31.691 1.00 94.06 381 THR A O 1
ATOM 2911 N N . LEU A 1 382 ? 10.141 13.548 30.968 1.00 89.56 382 LEU A N 1
ATOM 2912 C CA . LEU A 1 382 ? 9.366 14.742 30.662 1.00 89.56 382 LEU A CA 1
ATOM 2913 C C . LEU A 1 382 ? 8.801 15.372 31.942 1.00 89.56 382 LEU A C 1
ATOM 2915 O O . LEU A 1 382 ? 8.602 14.669 32.934 1.00 89.56 382 LEU A O 1
ATOM 2919 N N . PRO A 1 383 ? 8.433 16.666 31.926 1.00 86.38 383 PRO A N 1
ATOM 2920 C CA . PRO A 1 383 ? 7.756 17.305 33.058 1.00 86.38 383 PRO A CA 1
ATOM 2921 C C . PRO A 1 383 ? 6.446 16.620 33.477 1.00 86.38 383 PRO A C 1
ATOM 2923 O O . PRO A 1 383 ? 6.048 16.711 34.634 1.00 86.38 383 PRO A O 1
ATOM 2926 N N . SER A 1 384 ? 5.786 15.910 32.556 1.00 84.94 384 SER A N 1
ATOM 2927 C CA . SER A 1 384 ? 4.604 15.084 32.838 1.00 84.94 384 SER A CA 1
ATOM 2928 C C . SER A 1 384 ? 4.914 13.815 33.645 1.00 84.94 384 SER A C 1
ATOM 2930 O O . SER A 1 384 ? 3.993 13.130 34.084 1.00 84.94 384 SER A O 1
ATOM 2932 N N . GLY A 1 385 ? 6.193 13.478 33.827 1.00 90.44 385 GLY A N 1
ATOM 2933 C CA . GLY A 1 385 ? 6.667 12.238 34.436 1.00 90.44 385 GLY A CA 1
ATOM 2934 C C . GLY A 1 385 ? 6.839 11.080 33.451 1.00 90.44 385 GLY A C 1
ATOM 2935 O O . GLY A 1 385 ? 7.415 10.066 33.837 1.00 90.44 385 GLY A O 1
ATOM 2936 N N . VAL A 1 386 ? 6.377 11.205 32.201 1.00 94.44 386 VAL A N 1
ATOM 2937 C CA . VAL A 1 386 ? 6.619 10.203 31.146 1.00 94.44 386 VAL A CA 1
ATOM 2938 C C . VAL A 1 386 ? 8.115 10.114 30.865 1.00 94.44 386 VAL A C 1
ATOM 2940 O O . VAL A 1 386 ? 8.771 11.147 30.740 1.00 94.44 386 VAL A O 1
ATOM 2943 N N . SER A 1 387 ? 8.656 8.907 30.734 1.00 95.62 387 SER A N 1
ATOM 2944 C CA . SER A 1 387 ? 10.055 8.703 30.352 1.00 95.62 387 SER A CA 1
ATOM 2945 C C . SER A 1 387 ? 10.176 8.041 28.986 1.00 95.62 387 SER A C 1
ATOM 2947 O O . SER A 1 387 ? 9.335 7.233 28.594 1.00 95.62 387 SER A O 1
ATOM 2949 N N . LEU A 1 388 ? 11.233 8.405 28.264 1.00 97.56 388 LEU A N 1
ATOM 2950 C CA . LEU A 1 388 ? 11.631 7.797 26.999 1.00 97.56 388 LEU A CA 1
ATOM 2951 C C . LEU A 1 388 ? 13.071 7.317 27.145 1.00 97.56 388 LEU A C 1
ATOM 2953 O O . LEU A 1 388 ? 13.940 8.092 27.545 1.00 97.56 388 LEU A O 1
ATOM 2957 N N . SER A 1 389 ? 13.331 6.060 26.809 1.00 97.12 389 SER A N 1
ATOM 2958 C CA . SER A 1 389 ? 14.682 5.512 26.714 1.00 97.12 389 SER A CA 1
ATOM 2959 C C . SER A 1 389 ? 14.880 4.783 25.397 1.00 97.12 389 SER A C 1
ATOM 2961 O O . SER A 1 389 ? 13.923 4.257 24.831 1.00 97.12 389 SER A O 1
ATOM 2963 N N . PHE A 1 390 ? 16.129 4.721 24.952 1.00 96.56 390 PHE A N 1
ATOM 2964 C CA . PHE A 1 390 ? 16.546 3.995 23.762 1.00 96.56 390 PHE A CA 1
ATOM 2965 C C . PHE A 1 390 ? 17.659 3.010 24.122 1.00 96.56 390 PHE A C 1
ATOM 2967 O O . PHE A 1 390 ? 18.518 3.324 24.948 1.00 96.56 390 PHE A O 1
ATOM 2974 N N . ALA A 1 391 ? 17.616 1.822 23.533 1.00 94.69 391 ALA A N 1
ATOM 2975 C CA . ALA A 1 391 ? 18.621 0.784 23.676 1.00 94.69 391 ALA A CA 1
ATOM 2976 C C . ALA A 1 391 ? 19.138 0.390 22.288 1.00 94.69 391 ALA A C 1
ATOM 2978 O O . ALA A 1 391 ? 18.369 -0.130 21.480 1.00 94.69 391 ALA A O 1
ATOM 2979 N N . ASP A 1 392 ? 20.433 0.629 22.066 1.00 90.56 392 ASP A N 1
ATOM 2980 C CA . ASP A 1 392 ? 21.205 0.085 20.945 1.00 90.56 392 ASP A CA 1
ATOM 2981 C C . ASP A 1 392 ? 21.569 -1.363 21.292 1.00 90.56 392 ASP A C 1
ATOM 2983 O O . ASP A 1 392 ? 22.476 -1.619 22.094 1.00 90.56 392 ASP A O 1
ATOM 2987 N N . SER A 1 393 ? 20.790 -2.311 20.777 1.00 82.62 393 SER A N 1
ATOM 2988 C CA . SER A 1 393 ? 20.906 -3.724 21.163 1.00 82.62 393 SER A CA 1
ATOM 2989 C C . SER A 1 393 ? 22.174 -4.372 20.595 1.00 82.62 393 SER A C 1
ATOM 2991 O O . SER A 1 393 ? 22.676 -5.340 21.174 1.00 82.62 393 SER A O 1
ATOM 2993 N N . GLY A 1 394 ? 22.699 -3.848 19.483 1.00 78.06 394 GLY A N 1
ATOM 2994 C CA . GLY A 1 394 ? 23.931 -4.310 18.840 1.00 78.06 394 GLY A CA 1
ATOM 2995 C C . GLY A 1 394 ? 25.202 -3.627 19.354 1.00 78.06 394 GLY A C 1
ATOM 2996 O O . GLY A 1 394 ? 26.301 -4.118 19.088 1.00 78.06 394 GLY A O 1
ATOM 2997 N N . ALA A 1 395 ? 25.064 -2.521 20.093 1.00 78.50 395 ALA A N 1
ATOM 2998 C CA . ALA A 1 395 ? 26.139 -1.592 20.447 1.00 78.50 395 ALA A CA 1
ATOM 2999 C C . ALA A 1 395 ? 26.940 -1.113 19.219 1.00 78.50 395 ALA A C 1
ATOM 3001 O O . ALA A 1 395 ? 28.155 -0.902 19.296 1.00 78.50 395 ALA A O 1
ATOM 3002 N N . ALA A 1 396 ? 26.269 -0.979 18.073 1.00 80.56 396 ALA A N 1
ATOM 3003 C CA . ALA A 1 396 ? 26.892 -0.619 16.804 1.00 80.56 396 ALA A CA 1
ATOM 3004 C C . ALA A 1 396 ? 27.095 0.899 16.657 1.00 80.56 396 ALA A C 1
ATOM 3006 O O . ALA A 1 396 ? 27.856 1.336 15.791 1.00 80.56 396 ALA A O 1
ATOM 3007 N N . GLY A 1 397 ? 26.436 1.713 17.490 1.00 85.44 397 GLY A N 1
ATOM 3008 C CA . GLY A 1 397 ? 26.384 3.169 17.335 1.00 85.44 397 GLY A CA 1
ATOM 3009 C C . GLY A 1 397 ? 25.550 3.613 16.128 1.00 85.44 397 GLY A C 1
ATOM 3010 O O . GLY A 1 397 ? 25.603 4.779 15.723 1.00 85.44 397 GLY A O 1
ATOM 3011 N N . LEU A 1 398 ? 24.798 2.681 15.548 1.00 87.56 398 LEU A N 1
ATOM 3012 C CA . LEU A 1 398 ? 23.975 2.846 14.363 1.00 87.56 398 LEU A CA 1
ATOM 3013 C C . LEU A 1 398 ? 22.521 2.577 14.734 1.00 87.56 398 LEU A C 1
ATOM 3015 O O . LEU A 1 398 ? 22.253 1.834 15.665 1.00 87.56 398 LEU A O 1
ATOM 3019 N N . PHE A 1 399 ? 21.600 3.204 14.012 1.00 86.50 399 PHE A N 1
ATOM 3020 C CA . PHE A 1 399 ? 20.175 2.946 14.146 1.00 86.50 399 PHE A CA 1
ATOM 3021 C C . PHE A 1 399 ? 19.788 1.789 13.232 1.00 86.50 399 PHE A C 1
ATOM 3023 O O . PHE A 1 399 ? 19.691 1.991 12.016 1.00 86.50 399 PHE A O 1
ATOM 3030 N N . ASP A 1 400 ? 19.627 0.591 13.792 1.00 82.38 400 ASP A N 1
ATOM 3031 C CA . ASP A 1 400 ? 19.427 -0.649 13.044 1.00 82.38 400 ASP A CA 1
ATOM 3032 C C . ASP A 1 400 ? 18.432 -1.636 13.682 1.00 82.38 400 ASP A C 1
ATOM 3034 O O . ASP A 1 400 ? 17.739 -1.349 14.658 1.00 82.38 400 ASP A O 1
ATOM 3038 N N . ALA A 1 401 ? 18.234 -2.772 13.006 1.00 83.62 401 ALA A N 1
ATOM 3039 C CA . ALA A 1 401 ? 17.241 -3.760 13.401 1.00 83.62 401 ALA A CA 1
ATOM 3040 C C . ALA A 1 401 ? 17.618 -4.434 14.732 1.00 83.62 401 ALA A C 1
ATOM 3042 O O . ALA A 1 401 ? 18.695 -5.009 14.867 1.00 83.62 401 ALA A O 1
ATOM 3043 N N . GLY A 1 402 ? 16.683 -4.439 15.681 1.00 85.81 402 GLY A N 1
ATOM 3044 C CA . GLY A 1 402 ? 16.870 -4.928 17.048 1.00 85.81 402 GLY A CA 1
ATOM 3045 C C . GLY A 1 402 ? 16.977 -3.809 18.086 1.00 85.81 402 GLY A C 1
ATOM 3046 O O . GLY A 1 402 ? 16.826 -4.081 19.282 1.00 85.81 402 GLY A O 1
ATOM 3047 N N . ASP A 1 403 ? 17.172 -2.562 17.659 1.00 92.06 403 ASP A N 1
ATOM 3048 C CA . ASP A 1 403 ? 17.126 -1.397 18.539 1.00 92.06 403 ASP A CA 1
ATOM 3049 C C . ASP A 1 403 ? 15.734 -1.179 19.126 1.00 92.06 403 ASP A C 1
ATOM 3051 O O . ASP A 1 403 ? 14.713 -1.479 18.499 1.00 92.06 403 ASP A O 1
ATOM 3055 N N . ARG A 1 404 ? 15.667 -0.649 20.352 1.00 94.88 404 ARG A N 1
ATOM 3056 C CA . ARG A 1 404 ? 14.401 -0.546 21.092 1.00 94.88 404 ARG A CA 1
ATOM 3057 C C . ARG A 1 404 ? 14.189 0.798 21.755 1.00 94.88 404 ARG A C 1
ATOM 3059 O O . ARG A 1 404 ? 15.083 1.340 22.397 1.00 94.88 404 ARG A O 1
ATOM 3066 N N . PHE A 1 405 ? 12.950 1.272 21.697 1.00 96.19 405 PHE A N 1
ATOM 3067 C CA . PHE A 1 405 ? 12.463 2.364 22.530 1.00 96.19 405 PHE A CA 1
ATOM 3068 C C . PHE A 1 405 ? 11.575 1.817 23.642 1.00 96.19 405 PHE A C 1
ATOM 3070 O O . PHE A 1 405 ? 10.753 0.929 23.419 1.00 96.19 405 PHE A O 1
ATOM 3077 N N . LEU A 1 406 ? 11.692 2.401 24.829 1.00 96.81 406 LEU A N 1
ATOM 3078 C CA . LEU A 1 406 ? 10.766 2.185 25.934 1.00 96.81 406 LEU A CA 1
ATOM 3079 C C . LEU A 1 406 ? 10.160 3.531 26.323 1.00 96.81 406 LEU A C 1
ATOM 3081 O O . LEU A 1 406 ? 10.881 4.458 26.697 1.00 96.81 406 LEU A O 1
ATOM 3085 N N . VAL A 1 407 ? 8.835 3.623 26.242 1.00 96.50 407 VAL A N 1
ATOM 3086 C CA . VAL A 1 407 ? 8.062 4.780 26.702 1.00 96.50 407 VAL A CA 1
ATOM 3087 C C . VAL A 1 407 ? 7.302 4.370 27.951 1.00 96.50 407 VAL A C 1
ATOM 3089 O O . VAL A 1 407 ? 6.391 3.549 27.878 1.00 96.50 407 VAL A O 1
ATOM 3092 N N . ALA A 1 408 ? 7.681 4.903 29.107 1.00 96.38 408 ALA A N 1
ATOM 3093 C CA . ALA A 1 408 ? 7.144 4.470 30.392 1.00 96.38 408 ALA A CA 1
ATOM 3094 C C . ALA A 1 408 ? 6.405 5.586 31.133 1.00 96.38 408 ALA A C 1
ATOM 3096 O O . ALA A 1 408 ? 6.487 6.768 30.796 1.00 96.38 408 ALA A O 1
ATOM 3097 N N . ASN A 1 409 ? 5.678 5.178 32.176 1.00 95.88 409 ASN A N 1
ATOM 3098 C CA . ASN A 1 409 ? 4.845 6.045 33.007 1.00 95.88 409 ASN A CA 1
ATOM 3099 C C . ASN A 1 409 ? 3.669 6.695 32.242 1.00 95.88 409 ASN A C 1
ATOM 3101 O O . ASN A 1 409 ? 3.244 7.808 32.553 1.00 95.88 409 ASN A O 1
ATOM 3105 N N . LEU A 1 410 ? 3.128 5.987 31.246 1.00 95.19 410 LEU A N 1
ATOM 3106 C CA . LEU A 1 410 ? 1.963 6.411 30.469 1.00 95.19 410 LEU A CA 1
ATOM 3107 C C . LEU A 1 410 ? 0.657 6.085 31.209 1.00 95.19 410 LEU A C 1
ATOM 3109 O O . LEU A 1 410 ? 0.554 5.072 31.904 1.00 95.19 410 LEU A O 1
ATOM 3113 N N . ASP A 1 411 ? -0.361 6.925 31.039 1.00 93.06 411 ASP A N 1
ATOM 3114 C CA . ASP A 1 411 ? -1.727 6.580 31.437 1.00 93.06 411 ASP A CA 1
ATOM 3115 C C . ASP A 1 411 ? -2.345 5.607 30.429 1.00 93.06 411 ASP A C 1
ATOM 3117 O O . ASP A 1 411 ? -2.142 5.734 29.220 1.00 93.06 411 ASP A O 1
ATOM 3121 N N . ASN A 1 412 ? -3.111 4.632 30.920 1.00 91.25 412 ASN A N 1
ATOM 3122 C CA . ASN A 1 412 ? -3.767 3.645 30.065 1.00 91.25 412 ASN A CA 1
ATOM 3123 C C . ASN A 1 412 ? -4.713 4.321 29.053 1.00 91.25 412 ASN A C 1
ATOM 3125 O O . ASN A 1 412 ? -5.441 5.249 29.404 1.00 91.25 412 ASN A O 1
ATOM 3129 N N . ARG A 1 413 ? -4.730 3.812 27.818 1.00 88.62 413 ARG A N 1
ATOM 3130 C CA . ARG A 1 413 ? -5.495 4.289 26.653 1.00 88.62 413 ARG A CA 1
ATOM 3131 C C . ARG A 1 413 ? -5.146 5.712 26.213 1.00 88.62 413 ARG A C 1
ATOM 3133 O O . ARG A 1 413 ? -5.975 6.403 25.628 1.00 88.62 413 ARG A O 1
ATOM 3140 N N . THR A 1 414 ? -3.913 6.140 26.466 1.00 89.12 414 THR A N 1
ATOM 3141 C CA . THR A 1 414 ? -3.401 7.436 26.005 1.00 89.12 414 THR A CA 1
ATOM 3142 C C . THR A 1 414 ? -2.774 7.284 24.619 1.00 89.12 414 THR A C 1
ATOM 3144 O O . THR A 1 414 ? -1.932 6.396 24.466 1.00 89.12 414 THR A O 1
ATOM 3147 N N . PRO A 1 415 ? -3.129 8.117 23.618 1.00 90.50 415 PRO A N 1
ATOM 3148 C CA . PRO A 1 415 ? -2.477 8.066 22.316 1.00 90.50 415 PRO A CA 1
ATOM 3149 C C . PRO A 1 415 ? -1.040 8.580 22.415 1.00 90.50 415 PRO A C 1
ATOM 3151 O O . PRO A 1 415 ? -0.776 9.595 23.064 1.00 90.50 415 PRO A O 1
ATOM 3154 N N . VAL A 1 416 ? -0.117 7.898 21.749 1.00 91.81 416 VAL A N 1
ATOM 3155 C CA . VAL A 1 416 ? 1.307 8.222 21.714 1.00 91.81 416 VAL A CA 1
ATOM 3156 C C . VAL A 1 416 ? 1.802 8.170 20.275 1.00 91.81 416 VAL A C 1
ATOM 3158 O O . VAL A 1 416 ? 1.449 7.265 19.520 1.00 91.81 416 VAL A O 1
ATOM 3161 N N . VAL A 1 417 ? 2.622 9.148 1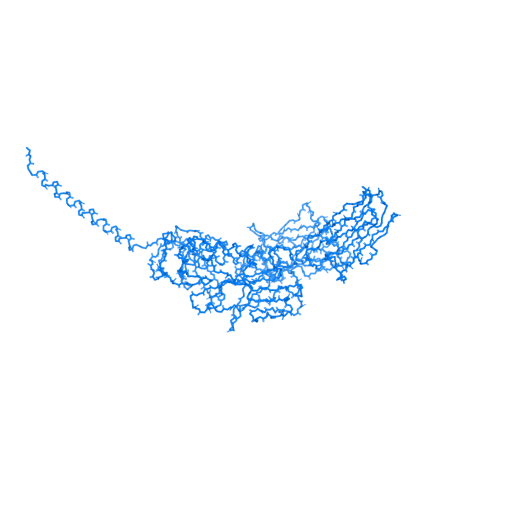9.901 1.00 91.81 417 VAL A N 1
ATOM 3162 C CA . VAL A 1 417 ? 3.329 9.187 18.620 1.00 91.81 417 VAL A CA 1
ATOM 3163 C C . VAL A 1 417 ? 4.811 9.381 18.891 1.00 91.81 417 VAL A C 1
ATOM 3165 O O . VAL A 1 417 ? 5.189 10.341 19.565 1.00 91.81 417 VAL A O 1
ATOM 3168 N N . LEU A 1 418 ? 5.642 8.486 18.361 1.00 92.62 418 LEU A N 1
ATOM 3169 C CA . LEU A 1 418 ? 7.092 8.641 18.334 1.00 92.62 418 LEU A CA 1
ATOM 3170 C C . LEU A 1 418 ? 7.548 8.764 16.884 1.00 92.62 418 LEU A C 1
ATOM 3172 O O . LEU A 1 418 ? 7.302 7.868 16.081 1.00 92.62 418 LEU A O 1
ATOM 3176 N N . THR A 1 419 ? 8.261 9.839 16.582 1.00 91.00 419 THR A N 1
ATOM 3177 C CA . THR A 1 419 ? 8.884 10.073 15.280 1.00 91.00 419 THR A CA 1
ATOM 3178 C C . THR A 1 419 ? 10.396 10.161 15.461 1.00 91.00 419 THR A C 1
ATOM 3180 O O . THR A 1 419 ? 10.873 10.873 16.345 1.00 91.00 419 THR A O 1
ATOM 3183 N N . VAL A 1 420 ? 11.156 9.479 14.606 1.00 90.12 420 VAL A N 1
ATOM 3184 C CA . VAL A 1 420 ? 12.621 9.575 14.511 1.00 90.12 420 VAL A CA 1
ATOM 3185 C C . VAL A 1 420 ? 12.976 10.257 13.196 1.00 90.12 420 VAL A C 1
ATOM 3187 O O . VAL A 1 420 ? 12.380 9.967 12.160 1.00 90.12 420 VAL A O 1
ATOM 3190 N N . SER A 1 421 ? 13.906 11.207 13.225 1.00 87.06 421 SER A N 1
ATOM 3191 C CA . SER A 1 421 ? 14.292 12.027 12.069 1.00 87.06 421 SER A CA 1
ATOM 3192 C C . SER A 1 421 ? 15.810 12.190 11.980 1.00 87.06 421 SER A C 1
ATOM 3194 O O . SER A 1 421 ? 16.482 12.254 13.008 1.00 87.06 421 SER A O 1
ATOM 3196 N N . GLY A 1 422 ? 16.339 12.311 10.763 1.00 81.25 422 GLY A N 1
ATOM 3197 C CA . GLY A 1 422 ? 17.755 12.562 10.475 1.00 81.25 422 GLY A CA 1
ATOM 3198 C C . GLY A 1 422 ? 17.895 13.524 9.296 1.00 81.25 422 GLY A C 1
ATOM 3199 O O . GLY A 1 422 ? 17.018 13.551 8.439 1.00 81.25 422 GLY A O 1
ATOM 3200 N N . ALA A 1 423 ? 18.940 14.359 9.287 1.00 69.19 423 ALA A N 1
ATOM 3201 C CA . ALA A 1 423 ? 19.329 15.257 8.184 1.00 69.19 423 ALA A CA 1
ATOM 3202 C C . ALA A 1 423 ? 18.175 15.896 7.359 1.00 69.19 423 ALA A C 1
ATOM 3204 O O . ALA A 1 423 ? 18.303 16.056 6.150 1.00 69.19 423 ALA A O 1
ATOM 3205 N N . GLN A 1 424 ? 17.084 16.319 8.026 1.00 60.06 424 GLN A N 1
ATOM 3206 C CA . GLN A 1 424 ? 15.864 16.962 7.481 1.00 60.06 424 GLN A CA 1
ATOM 3207 C C . GLN A 1 424 ? 14.717 16.054 6.984 1.00 60.06 424 GLN A C 1
ATOM 3209 O O . GLN A 1 424 ? 13.724 16.579 6.480 1.00 60.06 424 GLN A O 1
ATOM 3214 N N . ALA A 1 425 ? 14.779 14.737 7.177 1.00 69.62 425 ALA A N 1
ATOM 3215 C CA . ALA A 1 425 ? 13.692 13.816 6.841 1.00 69.62 425 ALA A CA 1
ATOM 3216 C C . ALA A 1 425 ? 13.238 12.984 8.048 1.00 69.62 425 ALA A C 1
ATOM 3218 O O . ALA A 1 425 ? 14.031 12.627 8.923 1.00 69.62 425 ALA A O 1
ATOM 3219 N N . THR A 1 426 ? 11.949 12.644 8.076 1.00 75.81 426 THR A N 1
ATOM 3220 C CA . THR A 1 426 ? 11.425 11.614 8.976 1.00 75.81 426 THR A CA 1
ATOM 3221 C C . THR A 1 426 ? 11.941 10.255 8.521 1.00 75.81 426 THR A C 1
ATOM 3223 O O . THR A 1 426 ? 11.736 9.858 7.378 1.00 75.81 426 THR A O 1
ATOM 3226 N N . LEU A 1 427 ? 12.629 9.554 9.421 1.00 77.56 427 LEU A N 1
ATOM 3227 C CA . LEU A 1 427 ? 13.145 8.210 9.177 1.00 77.56 427 LEU A CA 1
ATOM 3228 C C . LEU A 1 427 ? 12.112 7.148 9.529 1.00 77.56 427 LEU A C 1
ATOM 3230 O O . LEU A 1 427 ? 11.993 6.165 8.814 1.00 77.56 427 LEU A O 1
ATOM 3234 N N . GLY A 1 428 ? 11.365 7.332 10.613 1.00 79.44 428 GLY A N 1
ATOM 3235 C CA . GLY A 1 428 ? 10.354 6.379 11.053 1.00 79.44 428 GLY A CA 1
ATOM 3236 C C . GLY A 1 428 ? 9.358 7.028 11.999 1.00 79.44 428 GLY A C 1
ATOM 3237 O O . GLY A 1 428 ? 9.682 7.996 12.690 1.00 79.44 428 GLY A O 1
ATOM 3238 N N . GLU A 1 429 ? 8.144 6.496 12.027 1.00 84.75 429 GLU A N 1
ATOM 3239 C CA . GLU A 1 429 ? 7.072 6.952 12.904 1.00 84.75 429 GLU A CA 1
ATOM 3240 C C . GLU A 1 429 ? 6.269 5.754 13.413 1.00 84.75 429 GLU A C 1
ATOM 3242 O O . GLU A 1 429 ? 5.985 4.833 12.654 1.00 84.75 429 GLU A O 1
ATOM 3247 N N . ALA A 1 430 ? 5.883 5.785 14.687 1.00 86.56 430 ALA A N 1
ATOM 3248 C CA . ALA A 1 430 ? 4.974 4.821 15.297 1.00 86.56 430 ALA A CA 1
ATOM 3249 C C . ALA A 1 430 ? 3.864 5.553 16.064 1.00 86.56 430 ALA A C 1
ATOM 3251 O O . ALA A 1 430 ? 4.139 6.512 16.788 1.00 86.56 430 ALA A O 1
ATOM 3252 N N . ARG A 1 431 ? 2.613 5.086 15.931 1.00 87.56 431 ARG A N 1
ATOM 3253 C CA . ARG A 1 431 ? 1.421 5.671 16.578 1.00 87.56 431 ARG A CA 1
ATOM 3254 C C . ARG A 1 431 ? 0.572 4.629 17.297 1.00 87.56 431 ARG A C 1
ATOM 3256 O O . ARG A 1 431 ? -0.091 3.853 16.623 1.00 87.56 431 ARG A O 1
ATOM 3263 N N . TRP A 1 432 ? 0.505 4.634 18.622 1.00 89.69 432 TRP A N 1
ATOM 3264 C CA . TRP A 1 432 ? -0.213 3.603 19.388 1.00 89.69 432 TRP A CA 1
ATOM 3265 C C . TRP A 1 432 ? -0.985 4.190 20.572 1.00 89.69 432 TRP A C 1
ATOM 3267 O O . TRP A 1 432 ? -0.856 5.368 20.897 1.00 89.69 432 TRP A O 1
ATOM 3277 N N . PHE A 1 433 ? -1.784 3.361 21.238 1.00 90.81 433 PHE A N 1
ATOM 3278 C CA . PHE A 1 433 ? -2.428 3.669 22.511 1.00 90.81 433 PHE A CA 1
ATOM 3279 C C . PHE A 1 433 ? -1.781 2.849 23.620 1.00 90.81 433 PHE A C 1
ATOM 3281 O O . PHE A 1 433 ? -1.726 1.623 23.546 1.00 90.81 433 PHE A O 1
ATOM 3288 N N . ALA A 1 434 ? -1.312 3.513 24.671 1.00 92.00 434 ALA A N 1
ATOM 3289 C CA . ALA A 1 434 ? -0.687 2.836 25.801 1.00 92.00 434 ALA A CA 1
ATOM 3290 C C . ALA A 1 434 ? -1.669 1.852 26.465 1.00 92.00 434 ALA A C 1
ATOM 3292 O O . ALA A 1 434 ? -2.764 2.248 26.847 1.00 92.00 434 ALA A O 1
ATOM 3293 N N . GLY A 1 435 ? -1.290 0.588 26.636 1.00 89.50 435 GLY A N 1
ATOM 3294 C CA . GLY A 1 435 ? -2.098 -0.458 27.274 1.00 89.50 435 GLY A CA 1
ATOM 3295 C C . GLY A 1 435 ? -3.142 -1.062 26.335 1.00 89.50 435 GLY A C 1
ATOM 3296 O O . GLY A 1 435 ? -4.063 -1.743 26.790 1.00 89.50 435 GLY A O 1
ATOM 3297 N N . TYR A 1 436 ? -3.004 -0.785 25.039 1.00 87.31 436 TYR A N 1
ATOM 3298 C CA . TYR A 1 436 ? -3.878 -1.266 23.979 1.00 87.31 436 TYR A CA 1
ATOM 3299 C C . TYR A 1 436 ? -3.084 -1.710 22.743 1.00 87.31 436 TYR A C 1
ATOM 3301 O O . TYR A 1 436 ? -3.330 -2.800 22.239 1.00 87.31 436 TYR A O 1
ATOM 3309 N N . GLY A 1 437 ? -2.123 -0.901 22.287 1.00 86.25 437 GLY A N 1
ATOM 3310 C CA . GLY A 1 437 ? -1.361 -1.119 21.055 1.00 86.25 437 GLY A CA 1
ATOM 3311 C C . GLY A 1 437 ? -1.810 -0.218 19.902 1.00 86.25 437 GLY A C 1
ATOM 3312 O O . GLY A 1 437 ? -2.397 0.848 20.117 1.00 86.25 437 GLY A O 1
ATOM 3313 N N . HIS A 1 438 ? -1.481 -0.609 18.672 1.00 81.44 438 HIS A N 1
ATOM 3314 C CA . HIS A 1 438 ? -1.854 0.121 17.458 1.00 81.44 438 HIS A CA 1
ATOM 3315 C C . HIS A 1 438 ? -3.321 -0.099 17.073 1.00 81.44 438 HIS A C 1
ATOM 3317 O O . HIS A 1 438 ? -3.917 -1.133 17.370 1.00 81.44 438 HIS A O 1
ATOM 3323 N N . ILE A 1 439 ? -3.893 0.887 16.378 1.00 77.75 439 ILE A N 1
ATOM 3324 C CA . ILE A 1 439 ? -5.114 0.680 15.597 1.00 77.75 439 ILE A CA 1
ATOM 3325 C C . ILE A 1 439 ? -4.692 -0.034 14.325 1.00 77.75 439 ILE A C 1
ATOM 3327 O O . ILE A 1 439 ? -3.871 0.503 13.590 1.00 77.75 439 ILE A O 1
ATOM 3331 N N . ILE A 1 440 ? -5.271 -1.202 14.072 1.00 76.88 440 ILE A N 1
ATOM 3332 C CA . ILE A 1 440 ? -4.981 -1.962 12.858 1.00 76.88 440 ILE A CA 1
ATOM 3333 C C . ILE A 1 440 ? -5.731 -1.329 11.691 1.00 76.88 440 ILE A C 1
ATOM 3335 O O . ILE A 1 440 ? -6.961 -1.278 11.732 1.00 76.88 440 ILE A O 1
ATOM 3339 N N . GLY A 1 441 ? -5.014 -0.916 10.648 1.00 75.38 441 GLY A N 1
ATOM 3340 C CA . GLY A 1 441 ? -5.619 -0.477 9.392 1.00 75.38 441 GLY A CA 1
ATOM 3341 C C . GLY A 1 441 ? -6.488 0.784 9.489 1.00 75.38 441 GLY A C 1
ATOM 3342 O O . GLY A 1 441 ? -6.391 1.600 10.413 1.00 75.38 441 GLY A O 1
ATOM 3343 N N . ARG A 1 442 ? -7.337 0.990 8.475 1.00 76.44 442 ARG A N 1
ATOM 3344 C CA . ARG A 1 442 ? -8.164 2.199 8.365 1.00 76.44 442 ARG A CA 1
ATOM 3345 C C . ARG A 1 442 ? -9.503 2.011 9.074 1.00 76.44 442 ARG A C 1
ATOM 3347 O O . ARG A 1 442 ? -10.332 1.214 8.645 1.00 76.44 442 ARG A O 1
ATOM 3354 N N . LEU A 1 443 ? -9.774 2.848 10.078 1.00 80.44 443 LEU A N 1
ATOM 3355 C CA . LEU A 1 443 ? -11.085 2.872 10.732 1.00 80.44 443 LEU A CA 1
ATOM 3356 C C . LEU A 1 443 ? -12.205 3.289 9.756 1.00 80.44 443 LEU A C 1
ATOM 3358 O O . LEU A 1 443 ? -12.063 4.301 9.057 1.00 80.44 443 LEU A O 1
ATOM 3362 N N . PRO A 1 444 ? -13.343 2.571 9.734 1.00 82.25 444 PRO A N 1
ATOM 3363 C CA . PRO A 1 444 ? -14.492 2.942 8.920 1.00 82.25 444 PRO A CA 1
ATOM 3364 C C . PRO A 1 444 ? -15.147 4.228 9.429 1.00 82.25 444 PRO A C 1
ATOM 3366 O O . PRO A 1 444 ? -15.254 4.477 10.633 1.00 82.25 444 PRO A O 1
ATOM 3369 N N . GLN A 1 445 ? -15.652 5.041 8.498 1.00 84.00 445 GLN A N 1
ATOM 3370 C CA . GLN A 1 445 ? -16.507 6.164 8.859 1.00 84.00 445 GLN A CA 1
ATOM 3371 C C . GLN A 1 445 ? -17.874 5.633 9.293 1.00 84.00 445 GLN A C 1
ATOM 3373 O O . GLN A 1 445 ? -18.597 5.034 8.501 1.00 84.00 445 GLN A O 1
ATOM 3378 N N . LEU A 1 446 ? -18.234 5.902 10.543 1.00 89.00 446 LEU A N 1
ATOM 3379 C CA . LEU A 1 446 ? -19.548 5.580 11.082 1.00 89.00 446 LEU A CA 1
ATOM 3380 C C . LEU A 1 446 ? -20.579 6.607 10.602 1.00 89.00 446 LEU A C 1
ATOM 3382 O O . LEU A 1 446 ? -20.263 7.786 10.402 1.00 89.00 446 LEU A O 1
ATOM 3386 N N . THR A 1 447 ? -21.826 6.172 10.470 1.00 93.00 447 THR A N 1
ATOM 3387 C CA . THR A 1 447 ? -22.989 7.043 10.275 1.00 93.00 447 THR A CA 1
ATOM 3388 C C . THR A 1 447 ? -24.111 6.616 11.212 1.00 93.00 447 THR A C 1
ATOM 3390 O O . THR A 1 447 ? -24.266 5.431 11.499 1.00 93.00 447 THR A O 1
ATOM 3393 N N . LEU A 1 448 ? -24.864 7.594 11.716 1.00 95.81 448 LEU A N 1
ATOM 3394 C CA . LEU A 1 448 ? -26.006 7.388 12.603 1.00 95.81 448 LEU A CA 1
ATOM 3395 C C . LEU A 1 448 ? -27.209 8.115 12.010 1.00 95.81 448 LEU A C 1
ATOM 3397 O O . LEU A 1 448 ? -27.144 9.326 11.787 1.00 95.81 448 LEU A O 1
ATOM 3401 N N . THR A 1 449 ? -28.302 7.394 11.776 1.00 95.31 449 THR A N 1
ATOM 3402 C CA . THR A 1 449 ? -29.526 7.964 11.201 1.00 95.31 449 THR A CA 1
ATOM 3403 C C . THR A 1 449 ? -30.685 7.746 12.153 1.00 95.31 449 THR A C 1
ATOM 3405 O O . THR A 1 449 ? -31.114 6.619 12.362 1.00 95.31 449 THR A O 1
ATOM 3408 N N . ALA A 1 450 ? -31.195 8.828 12.739 1.00 94.00 450 ALA A N 1
ATOM 3409 C CA . ALA A 1 450 ? -32.326 8.755 13.654 1.00 94.00 450 ALA A CA 1
ATOM 3410 C C . ALA A 1 450 ? -33.665 8.860 12.912 1.00 94.00 450 ALA A C 1
ATOM 3412 O O . ALA A 1 450 ? -33.856 9.735 12.066 1.00 94.00 450 ALA A O 1
ATOM 3413 N N . THR A 1 451 ? -34.613 8.003 13.279 1.00 90.50 451 THR A N 1
ATOM 3414 C CA . THR A 1 451 ? -35.986 7.981 12.777 1.00 90.50 451 THR A CA 1
ATOM 3415 C C . THR A 1 451 ? -36.995 7.773 13.917 1.00 90.50 451 THR A C 1
ATOM 3417 O O . THR A 1 451 ? -36.660 7.353 15.028 1.00 90.50 451 THR A O 1
ATOM 3420 N N . GLY A 1 452 ? -38.263 8.096 13.641 1.00 81.94 452 GLY A N 1
ATOM 3421 C CA . GLY A 1 452 ? -39.377 7.915 14.576 1.00 81.94 452 GLY A CA 1
ATOM 3422 C C . GLY A 1 452 ? -39.655 9.112 15.494 1.00 81.94 452 GLY A C 1
ATOM 3423 O O . GLY A 1 452 ? -38.957 10.123 15.481 1.00 81.94 452 GLY A O 1
ATOM 3424 N N . SER A 1 453 ? -40.723 8.990 16.287 1.00 79.81 453 SER A N 1
ATOM 3425 C CA . SER A 1 453 ? -41.203 10.009 17.235 1.00 79.81 453 SER A CA 1
ATOM 3426 C C . SER A 1 453 ? -41.371 9.458 18.661 1.00 79.81 453 SER A C 1
ATOM 3428 O O . SER A 1 453 ? -42.216 9.939 19.414 1.00 79.81 453 SER A O 1
ATOM 3430 N N . GLY A 1 454 ? -40.603 8.418 19.011 1.00 75.00 454 GLY A N 1
ATOM 3431 C CA . GLY A 1 454 ? -40.665 7.725 20.302 1.00 75.00 454 GLY A CA 1
ATOM 3432 C C . GLY A 1 454 ? -41.385 6.363 20.226 1.00 75.00 454 GLY A C 1
ATOM 3433 O O . GLY A 1 454 ? -42.588 6.348 19.961 1.00 75.00 454 GLY A O 1
ATOM 3434 N N . PRO A 1 455 ? -40.702 5.226 20.494 1.00 86.12 455 PRO A N 1
ATOM 3435 C CA . PRO A 1 455 ? -39.251 5.098 20.674 1.00 86.12 455 PRO A CA 1
ATOM 3436 C C . PRO A 1 455 ? -38.489 5.598 19.440 1.00 86.12 455 PRO A C 1
ATOM 3438 O O . PRO A 1 455 ? -38.969 5.467 18.315 1.00 86.12 455 PRO A O 1
ATOM 3441 N N . TYR A 1 456 ? -37.331 6.218 19.658 1.00 93.44 456 TYR A N 1
ATOM 3442 C CA . TYR A 1 456 ? -36.458 6.651 18.568 1.00 93.44 456 TYR A CA 1
ATOM 3443 C C . TYR A 1 456 ? -35.583 5.479 18.146 1.00 93.44 456 TYR A C 1
ATOM 3445 O O . TYR A 1 456 ? -34.970 4.833 19.000 1.00 93.44 456 TYR A O 1
ATOM 3453 N N . LEU A 1 457 ? -35.541 5.217 16.845 1.00 95.00 457 LEU A N 1
ATOM 3454 C CA . LEU A 1 457 ? -34.661 4.227 16.242 1.00 95.00 457 LEU A CA 1
ATOM 3455 C C . LEU A 1 457 ? -33.485 4.965 15.609 1.00 95.00 457 LEU A C 1
ATOM 3457 O O . LEU A 1 457 ? -33.693 5.938 14.889 1.00 95.00 457 LEU A O 1
ATOM 3461 N N . ILE A 1 458 ? -32.262 4.540 15.898 1.00 96.56 458 ILE A N 1
ATOM 3462 C CA . ILE A 1 458 ? -31.051 5.104 15.313 1.00 96.56 458 ILE A CA 1
ATOM 3463 C C . ILE A 1 458 ? -30.303 3.983 14.613 1.00 96.56 458 ILE A C 1
ATOM 3465 O O . ILE A 1 458 ? -29.635 3.196 15.280 1.00 96.56 458 ILE A O 1
ATOM 3469 N N . ASP A 1 459 ? -30.399 3.946 13.291 1.00 96.31 459 ASP A N 1
ATOM 3470 C CA . ASP A 1 459 ? -29.714 2.959 12.464 1.00 96.31 459 ASP A CA 1
ATOM 3471 C C . ASP A 1 459 ? -28.236 3.328 12.305 1.00 96.31 459 ASP A C 1
ATOM 3473 O O . ASP A 1 459 ? -27.883 4.508 12.142 1.00 96.31 459 ASP A O 1
ATOM 3477 N N . THR A 1 460 ? -27.371 2.318 12.330 1.00 95.06 460 THR A N 1
ATOM 3478 C CA . THR A 1 460 ? -25.930 2.459 12.125 1.00 95.06 460 THR A CA 1
ATOM 3479 C C . THR A 1 460 ? -25.564 2.100 10.689 1.00 95.06 460 THR A C 1
ATOM 3481 O O . THR A 1 460 ? -26.018 1.108 10.115 1.00 95.06 460 THR A O 1
ATOM 3484 N N . GLY A 1 461 ? -24.715 2.923 10.082 1.00 91.38 461 GLY A N 1
ATOM 3485 C CA . GLY A 1 461 ? -24.096 2.619 8.797 1.00 91.38 461 GLY A CA 1
ATOM 3486 C C . GLY A 1 461 ? -22.590 2.502 8.958 1.00 91.38 461 GLY A C 1
ATOM 3487 O O . GLY A 1 461 ? -21.933 3.473 9.348 1.00 91.38 461 GLY A O 1
ATOM 3488 N N . VAL A 1 462 ? -22.065 1.321 8.633 1.00 88.50 462 VAL A N 1
ATOM 3489 C CA . VAL A 1 462 ? -20.643 0.9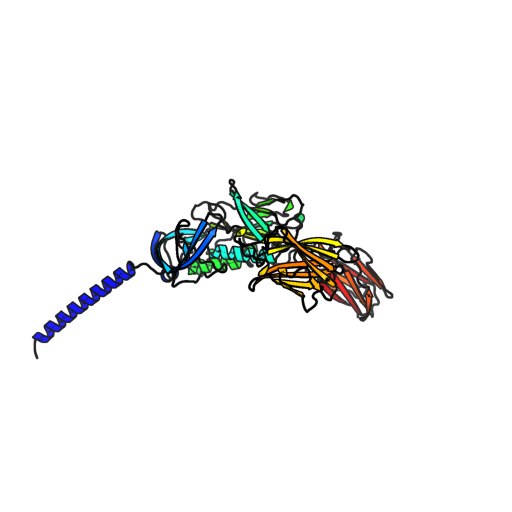80 8.686 1.00 88.50 462 VAL A CA 1
ATOM 3490 C C . VAL A 1 462 ? -20.249 0.390 7.329 1.00 88.50 462 VAL A C 1
ATOM 3492 O O . VAL A 1 462 ? -20.784 -0.645 6.949 1.00 88.50 462 VAL A O 1
ATOM 3495 N N . PRO A 1 463 ? -19.352 1.030 6.562 1.00 82.12 463 PRO A N 1
ATOM 3496 C CA . PRO A 1 463 ? -19.087 0.623 5.183 1.00 82.12 463 PRO A CA 1
ATOM 3497 C C . PRO A 1 463 ? -18.328 -0.707 5.040 1.00 82.12 463 PRO A C 1
ATOM 3499 O O . PRO A 1 463 ? -18.365 -1.300 3.966 1.00 82.12 463 PRO A O 1
ATOM 3502 N N . PHE A 1 464 ? -17.624 -1.163 6.080 1.00 79.81 464 PHE A N 1
ATOM 3503 C CA . PHE A 1 464 ? -16.895 -2.432 6.092 1.00 79.81 464 PHE A CA 1
ATOM 3504 C C . PHE A 1 464 ? -16.623 -2.902 7.524 1.00 79.81 464 PHE A C 1
ATOM 3506 O O . PHE A 1 464 ? -16.536 -2.097 8.452 1.00 79.81 464 PHE A O 1
ATOM 3513 N N . TRP A 1 465 ? -16.445 -4.213 7.684 1.00 85.25 465 TRP A N 1
ATOM 3514 C CA . TRP A 1 465 ? -16.071 -4.836 8.953 1.00 85.25 465 TRP A CA 1
ATOM 3515 C C . TRP A 1 465 ? -14.701 -4.346 9.453 1.00 85.25 465 TRP A C 1
ATOM 3517 O O . TRP A 1 465 ? -13.773 -4.185 8.663 1.00 85.25 465 TRP A O 1
ATOM 3527 N N . HIS A 1 466 ? -14.543 -4.158 10.768 1.00 86.44 466 HIS A N 1
ATOM 3528 C CA . HIS A 1 466 ? -13.270 -3.746 11.368 1.00 86.44 466 HIS A CA 1
ATOM 3529 C C . HIS A 1 466 ? -13.100 -4.322 12.787 1.00 86.44 466 HIS A C 1
ATOM 3531 O O . HIS A 1 466 ? -14.052 -4.275 13.569 1.00 86.44 466 HIS A O 1
ATOM 3537 N N . PRO A 1 467 ? -11.903 -4.796 13.195 1.00 85.00 467 PRO A N 1
ATOM 3538 C CA . PRO A 1 467 ? -11.702 -5.422 14.510 1.00 85.00 467 PRO A CA 1
ATOM 3539 C C . PRO A 1 467 ? -11.967 -4.469 15.682 1.00 85.00 467 PRO A C 1
ATOM 3541 O O . PRO A 1 467 ? -12.437 -4.879 16.737 1.00 85.00 467 PRO A O 1
ATOM 3544 N N . GLU A 1 468 ? -11.702 -3.178 15.492 1.00 88.62 468 GLU A N 1
ATOM 3545 C CA . GLU A 1 468 ? -11.974 -2.144 16.500 1.00 88.62 468 GLU A CA 1
ATOM 3546 C C . GLU A 1 468 ? -13.465 -1.938 16.786 1.00 88.62 468 GLU A C 1
ATOM 3548 O O . GLU A 1 468 ? -13.804 -1.339 17.805 1.00 88.62 468 GLU A O 1
ATOM 3553 N N . LEU A 1 469 ? -14.348 -2.437 15.915 1.00 91.50 469 LEU A N 1
ATOM 3554 C CA . LEU A 1 469 ? -15.798 -2.362 16.077 1.00 91.50 469 LEU A CA 1
ATOM 3555 C C . LEU A 1 469 ? -16.384 -3.529 16.867 1.00 91.50 469 LEU A C 1
ATOM 3557 O O . LEU A 1 469 ? -17.586 -3.539 17.111 1.00 91.50 469 LEU A O 1
ATOM 3561 N N . GLU A 1 470 ? -15.555 -4.475 17.308 1.00 92.00 470 GLU A N 1
ATOM 3562 C CA . GLU A 1 470 ? -15.981 -5.559 18.188 1.00 92.00 470 GLU A CA 1
ATOM 3563 C C . GLU A 1 470 ? -16.688 -4.989 19.426 1.00 92.00 470 GLU A C 1
ATOM 3565 O O . GLU A 1 470 ? -16.176 -4.090 20.113 1.00 92.00 470 GLU A O 1
ATOM 3570 N N . MET A 1 471 ? -17.887 -5.494 19.711 1.00 91.44 471 MET A N 1
ATOM 3571 C CA . MET A 1 471 ? -18.671 -5.052 20.858 1.00 91.44 471 MET A CA 1
ATOM 3572 C C . MET A 1 471 ? -17.885 -5.258 22.155 1.00 91.44 471 MET A C 1
ATOM 3574 O O . MET A 1 471 ? -17.055 -6.154 22.287 1.00 91.44 471 MET A O 1
ATOM 3578 N N . ASN A 1 472 ? -18.117 -4.390 23.139 1.00 88.19 472 ASN A N 1
ATOM 3579 C CA . ASN A 1 472 ? -17.423 -4.358 24.430 1.00 88.19 472 ASN A CA 1
ATOM 3580 C C . ASN A 1 472 ? -15.897 -4.106 24.367 1.00 88.19 472 ASN A C 1
ATOM 3582 O O . ASN A 1 472 ? -15.270 -3.906 25.409 1.00 88.19 472 ASN A O 1
ATOM 3586 N N . ARG A 1 473 ? -15.287 -4.020 23.178 1.00 88.88 473 ARG A N 1
ATOM 3587 C CA . ARG A 1 473 ? -13.856 -3.740 23.009 1.00 88.88 473 ARG A CA 1
ATOM 3588 C C . ARG A 1 473 ? -13.575 -2.243 23.071 1.00 88.88 473 ARG A C 1
ATOM 3590 O O . ARG A 1 473 ? -13.264 -1.724 24.146 1.00 88.88 473 ARG A O 1
ATOM 3597 N N . THR A 1 474 ? -13.772 -1.524 21.967 1.00 90.88 474 THR A N 1
ATOM 3598 C CA . THR A 1 474 ? -13.563 -0.066 21.885 1.00 90.88 474 THR A CA 1
ATOM 3599 C C . THR A 1 474 ? -14.815 0.786 21.665 1.00 90.88 474 THR A C 1
ATOM 3601 O O . THR A 1 474 ? -14.786 1.926 22.133 1.00 90.88 474 THR A O 1
ATOM 3604 N N . PRO A 1 475 ? -15.913 0.297 21.050 1.00 94.38 475 PRO A N 1
ATOM 3605 C CA . PRO A 1 475 ? -17.098 1.118 20.847 1.00 94.38 475 PRO A CA 1
ATOM 3606 C C . PRO A 1 475 ? -17.767 1.495 22.172 1.00 94.38 475 PRO A C 1
ATOM 3608 O O . PRO A 1 475 ? -17.971 0.652 23.058 1.00 94.38 475 PRO A O 1
ATOM 3611 N N . ARG A 1 476 ? -18.099 2.775 22.324 1.00 95.00 476 ARG A N 1
ATOM 3612 C CA . ARG A 1 476 ? -18.736 3.363 23.504 1.00 95.00 476 ARG A CA 1
ATOM 3613 C C . ARG A 1 476 ? -19.878 4.276 23.088 1.00 95.00 476 ARG A C 1
ATOM 3615 O O . ARG A 1 476 ? -19.781 4.982 22.093 1.00 95.00 476 ARG A O 1
ATOM 3622 N N . ALA A 1 477 ? -20.937 4.298 23.886 1.00 96.12 477 ALA A N 1
ATOM 3623 C CA . ALA A 1 477 ? -22.061 5.204 23.717 1.00 96.12 477 ALA A CA 1
ATOM 3624 C C . ALA A 1 477 ? -22.148 6.208 24.871 1.00 96.12 477 ALA A C 1
ATOM 3626 O O . ALA A 1 477 ? -21.946 5.875 26.046 1.00 96.12 477 ALA A O 1
ATOM 3627 N N . ALA A 1 478 ? -22.518 7.438 24.542 1.00 96.62 478 ALA A N 1
ATOM 3628 C CA . ALA A 1 478 ? -22.948 8.453 25.489 1.00 96.62 478 ALA A CA 1
ATOM 3629 C C . ALA A 1 478 ? -24.262 9.073 25.004 1.00 96.62 478 ALA A C 1
ATOM 3631 O O . ALA A 1 478 ? -24.487 9.217 23.807 1.00 96.62 478 ALA A O 1
ATOM 3632 N N . LEU A 1 479 ? -25.132 9.444 25.940 1.00 97.25 479 LEU A N 1
ATOM 3633 C CA . LEU A 1 479 ? -26.406 10.089 25.636 1.00 97.25 479 LEU A CA 1
ATOM 3634 C C . LEU A 1 479 ? -26.514 11.384 26.432 1.00 97.25 479 LEU A C 1
ATOM 3636 O O . LEU A 1 479 ? -26.272 11.401 27.646 1.00 97.25 479 LEU A O 1
ATOM 3640 N N . ARG A 1 480 ? -26.934 12.453 25.759 1.00 96.94 480 ARG A N 1
ATOM 3641 C CA . ARG A 1 480 ? -27.360 13.700 26.391 1.00 96.94 480 ARG A CA 1
ATOM 3642 C C . ARG A 1 480 ? -28.854 13.917 26.206 1.00 96.94 480 ARG A C 1
ATOM 3644 O O . ARG A 1 480 ? -29.385 13.672 25.130 1.00 96.94 480 ARG A O 1
ATOM 3651 N N . GLU A 1 481 ? -29.500 14.419 27.249 1.00 95.62 481 GLU A N 1
ATOM 3652 C CA . GLU A 1 481 ? -30.887 14.879 27.264 1.00 95.62 481 GLU A CA 1
ATOM 3653 C C . GLU A 1 481 ? -30.881 16.386 27.541 1.00 95.62 481 GLU A C 1
ATOM 3655 O O . GLU A 1 481 ? -30.356 16.831 28.561 1.00 95.62 481 GLU A O 1
ATOM 3660 N N . ASN A 1 482 ? -31.413 17.190 26.618 1.00 95.06 482 ASN A N 1
ATOM 3661 C CA . ASN A 1 482 ? -31.449 18.656 26.702 1.00 95.06 482 ASN A CA 1
ATOM 3662 C C . ASN A 1 482 ? -30.074 19.284 27.019 1.00 95.06 482 ASN A C 1
ATOM 3664 O O . ASN A 1 482 ? -29.965 20.241 27.784 1.00 95.06 482 ASN A O 1
ATOM 3668 N N . GLY A 1 483 ? -29.009 18.715 26.446 1.00 93.31 483 GLY A N 1
ATOM 3669 C CA . GLY A 1 483 ? -27.622 19.145 26.659 1.00 93.31 483 GLY A CA 1
ATOM 3670 C C . GLY A 1 483 ? -26.950 18.591 27.922 1.00 93.31 483 GLY A C 1
ATOM 3671 O O . GLY A 1 483 ? -25.753 18.802 28.107 1.00 93.31 483 GLY A O 1
ATOM 3672 N N . ILE A 1 484 ? -27.667 17.847 28.768 1.00 95.38 484 ILE A N 1
ATOM 3673 C CA . ILE A 1 484 ? -27.139 17.243 29.996 1.00 95.38 484 ILE A CA 1
ATOM 3674 C C . ILE A 1 484 ? -26.786 15.781 29.732 1.00 95.38 484 ILE A C 1
ATOM 3676 O O . ILE A 1 484 ? -27.620 15.013 29.266 1.00 95.38 484 ILE A O 1
ATOM 3680 N N . THR A 1 485 ? -25.560 15.366 30.052 1.00 9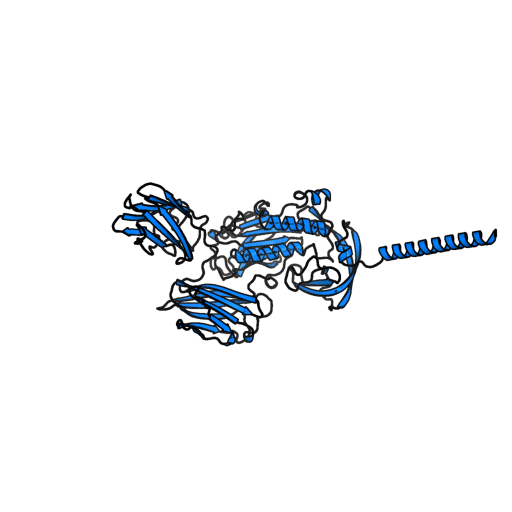6.00 485 THR A N 1
ATOM 3681 C CA . THR A 1 485 ? -25.144 13.958 29.944 1.00 96.00 485 THR A CA 1
ATOM 3682 C C . THR A 1 485 ? -25.937 13.085 30.914 1.00 96.00 485 THR A C 1
ATOM 3684 O O . THR A 1 485 ? -25.781 13.211 32.128 1.00 96.00 485 THR A O 1
ATOM 3687 N N . VAL A 1 486 ? -26.747 12.175 30.372 1.00 96.19 486 VAL A N 1
ATOM 3688 C CA . VAL A 1 486 ? -27.558 11.209 31.133 1.00 96.19 486 VAL A CA 1
ATOM 3689 C C . VAL A 1 486 ? -26.981 9.795 31.086 1.00 96.19 486 VAL A C 1
ATOM 3691 O O . VAL A 1 486 ? -27.179 9.024 32.019 1.00 96.19 486 VAL A O 1
ATOM 3694 N N . LEU A 1 487 ? -26.208 9.468 30.046 1.00 96.44 487 LEU A N 1
ATOM 3695 C CA . LEU A 1 487 ? -25.377 8.267 29.972 1.00 96.44 487 LEU A CA 1
ATOM 3696 C C . LEU A 1 487 ? -23.981 8.652 29.488 1.00 96.44 487 LEU A C 1
ATOM 3698 O O . LEU A 1 487 ? -23.839 9.448 28.561 1.00 96.44 487 LEU A O 1
ATOM 3702 N N . ARG A 1 488 ? -22.947 8.070 30.097 1.00 94.50 488 ARG A N 1
ATOM 3703 C CA . ARG A 1 488 ? -21.546 8.332 29.758 1.00 94.50 488 ARG A CA 1
ATOM 3704 C C . ARG A 1 488 ? -20.783 7.023 29.627 1.00 94.50 488 ARG A C 1
ATOM 3706 O O . ARG A 1 488 ? -20.928 6.163 30.492 1.00 94.50 488 ARG A O 1
ATOM 3713 N N . ASP A 1 489 ? -19.958 6.938 28.584 1.00 90.81 489 ASP A N 1
ATOM 3714 C CA . ASP A 1 489 ? -18.947 5.891 28.382 1.00 90.81 489 ASP A CA 1
ATOM 3715 C C . ASP A 1 489 ? -19.488 4.465 28.590 1.00 90.81 489 ASP A C 1
ATOM 3717 O O . ASP A 1 489 ? -18.952 3.657 29.348 1.00 90.81 489 ASP A O 1
ATOM 3721 N N . ARG A 1 490 ? -20.633 4.169 27.968 1.00 95.25 490 ARG A N 1
ATOM 3722 C CA . ARG A 1 490 ? -21.276 2.857 28.072 1.00 95.25 490 ARG A CA 1
ATOM 3723 C C . ARG A 1 490 ? -20.687 1.923 27.015 1.00 95.25 490 ARG A C 1
ATOM 3725 O O . ARG A 1 490 ? -20.720 2.296 25.846 1.00 95.25 490 ARG A O 1
ATOM 3732 N N . PRO A 1 491 ? -20.162 0.737 27.372 1.00 94.75 491 PRO A N 1
ATOM 3733 C CA . PRO A 1 491 ? -19.753 -0.245 26.373 1.00 94.75 491 PRO A CA 1
ATOM 3734 C C . PRO A 1 491 ? -20.952 -0.654 25.520 1.00 94.75 491 PRO A C 1
ATOM 3736 O O . PRO A 1 491 ? -22.044 -0.869 26.052 1.00 94.75 491 PRO A O 1
ATOM 3739 N N . LEU A 1 492 ? -20.748 -0.751 24.205 1.00 94.50 492 LEU A N 1
ATOM 3740 C CA . LEU A 1 492 ? -21.735 -1.378 23.332 1.00 94.50 492 LEU A CA 1
ATOM 3741 C C . LEU A 1 492 ? -21.757 -2.874 23.617 1.00 94.50 492 LEU A C 1
ATOM 3743 O O . LEU A 1 492 ? -20.728 -3.539 23.537 1.00 94.50 492 LEU A O 1
ATOM 3747 N N . VAL A 1 493 ? -22.938 -3.375 23.940 1.00 94.94 493 VAL A N 1
ATOM 3748 C CA . VAL A 1 493 ? -23.272 -4.791 24.056 1.00 94.94 493 VAL A CA 1
ATOM 3749 C C . VAL A 1 493 ? -24.703 -4.945 23.563 1.00 94.94 493 VAL A C 1
ATOM 3751 O O . VAL A 1 493 ? -25.501 -4.020 23.732 1.00 94.94 493 VAL A O 1
ATOM 3754 N N . ASN A 1 494 ? -25.038 -6.090 22.974 1.00 96.25 494 ASN A N 1
ATOM 3755 C CA . ASN A 1 494 ? -26.415 -6.356 22.578 1.00 96.25 494 ASN A CA 1
ATOM 3756 C C . ASN A 1 494 ? -27.342 -6.321 23.814 1.00 96.25 494 ASN A C 1
ATOM 3758 O O . ASN A 1 494 ? -27.059 -6.950 24.839 1.00 96.25 494 ASN A O 1
ATOM 3762 N N . GLY A 1 495 ? -28.436 -5.566 23.727 1.00 96.00 495 GLY A N 1
ATOM 3763 C CA . GLY A 1 495 ? -29.384 -5.316 24.810 1.00 96.00 495 GLY A CA 1
ATOM 3764 C C . GLY A 1 495 ? -29.278 -3.921 25.437 1.00 96.00 495 GLY A C 1
ATOM 3765 O O . GLY A 1 495 ? -28.787 -2.959 24.846 1.00 96.00 495 GLY A O 1
ATOM 3766 N N . THR A 1 496 ? -29.829 -3.772 26.645 1.00 96.81 496 THR A N 1
ATOM 3767 C CA . THR A 1 496 ? -29.897 -2.475 27.335 1.00 96.81 496 THR A CA 1
ATOM 3768 C C . THR A 1 496 ? -28.510 -2.029 27.790 1.00 96.81 496 THR A C 1
ATOM 3770 O O . THR A 1 496 ? -27.988 -2.515 28.795 1.00 96.81 496 THR A O 1
ATOM 3773 N N . ILE A 1 497 ? -27.934 -1.043 27.103 1.00 96.12 497 ILE A N 1
ATOM 3774 C CA . ILE A 1 497 ? -26.613 -0.499 27.441 1.00 96.12 497 ILE A CA 1
ATOM 3775 C C . ILE A 1 497 ? -26.680 0.523 28.582 1.00 96.12 497 ILE A C 1
ATOM 3777 O O . ILE A 1 497 ? -25.685 0.749 29.278 1.00 96.12 497 ILE A O 1
ATOM 3781 N N . GLY A 1 498 ? -27.845 1.126 28.838 1.00 95.69 498 GLY A N 1
ATOM 3782 C CA . GLY A 1 498 ? -28.032 2.035 29.967 1.00 95.69 498 GLY A CA 1
ATOM 3783 C C . GLY A 1 498 ? -29.475 2.470 30.206 1.00 95.69 498 GLY A C 1
ATOM 3784 O O . GLY A 1 498 ? -30.309 2.472 29.305 1.00 95.69 498 GLY A O 1
ATOM 3785 N N . THR A 1 499 ? -29.750 2.878 31.443 1.00 96.12 499 THR A N 1
ATOM 3786 C CA . THR A 1 499 ? -31.022 3.465 31.884 1.00 96.12 499 THR A CA 1
ATOM 3787 C C . THR A 1 499 ? -30.761 4.816 32.536 1.00 96.12 499 THR A C 1
ATOM 3789 O O . THR A 1 499 ? -29.756 4.983 33.227 1.00 96.12 499 THR A O 1
ATOM 3792 N N . PHE A 1 500 ? -31.672 5.762 32.356 1.00 94.50 500 PHE A N 1
ATOM 3793 C CA . PHE A 1 500 ? -31.631 7.093 32.957 1.00 94.50 500 PHE A CA 1
ATOM 3794 C C . PHE A 1 500 ? -33.024 7.467 33.478 1.00 94.50 500 PHE A C 1
ATOM 3796 O O . PHE A 1 500 ? -33.986 6.730 33.278 1.00 94.50 500 PHE A O 1
ATOM 3803 N N . ALA A 1 501 ? -33.140 8.598 34.179 1.00 90.38 501 ALA A N 1
ATOM 3804 C CA . ALA A 1 501 ? -34.364 8.964 34.902 1.00 90.38 501 ALA A CA 1
ATOM 3805 C C . ALA A 1 501 ? -35.640 8.928 34.037 1.00 90.38 501 ALA A C 1
ATOM 3807 O O . ALA A 1 501 ? -36.700 8.549 34.527 1.00 90.38 501 ALA A O 1
ATOM 3808 N N . ASN A 1 502 ? -35.516 9.281 32.756 1.00 86.12 502 ASN A N 1
ATOM 3809 C CA . ASN A 1 502 ? -36.636 9.430 31.832 1.00 86.12 502 ASN A CA 1
ATOM 3810 C C . ASN A 1 502 ? -36.669 8.357 30.733 1.00 86.12 502 ASN A C 1
ATOM 3812 O O . ASN A 1 502 ? -37.395 8.530 29.754 1.00 86.12 502 ASN A O 1
ATOM 3816 N N . GLY A 1 503 ? -35.885 7.277 30.850 1.00 93.81 503 GLY A N 1
ATOM 3817 C CA . GLY A 1 503 ? -35.808 6.312 29.761 1.00 93.81 503 GLY A CA 1
ATOM 3818 C C . GLY A 1 503 ? -34.649 5.321 29.777 1.00 93.81 503 GLY A C 1
ATOM 3819 O O . GLY A 1 503 ? -33.983 5.091 30.789 1.00 93.81 503 GLY A O 1
ATOM 3820 N N . SER A 1 504 ? -34.414 4.706 28.622 1.00 96.19 504 SER A N 1
ATOM 3821 C CA . SER A 1 504 ? -33.370 3.706 28.408 1.00 96.19 504 SER A CA 1
ATOM 3822 C C . SER A 1 504 ? -32.798 3.768 26.993 1.00 96.19 504 SER A C 1
ATOM 3824 O O . SER A 1 504 ? -33.423 4.276 26.060 1.00 96.19 504 SER A O 1
ATOM 3826 N N . VAL A 1 505 ? -31.585 3.239 26.847 1.00 97.25 505 VAL A N 1
ATOM 3827 C CA . VAL A 1 505 ? -30.934 3.009 25.558 1.00 97.25 505 VAL A CA 1
ATOM 3828 C C . VAL A 1 505 ? -30.633 1.526 25.436 1.00 97.25 505 VAL A C 1
ATOM 3830 O O . VAL A 1 505 ? -29.983 0.940 26.306 1.00 97.25 505 VAL A O 1
ATOM 3833 N N . THR A 1 506 ? -31.101 0.940 24.343 1.00 97.62 506 THR A N 1
ATOM 3834 C CA . THR A 1 506 ? -30.832 -0.443 23.945 1.00 97.62 506 THR A CA 1
ATOM 3835 C C . THR A 1 506 ? -30.035 -0.415 22.655 1.00 97.62 506 THR A C 1
ATOM 3837 O O . THR A 1 506 ? -30.351 0.383 21.778 1.00 97.62 506 THR A O 1
ATOM 3840 N N . PHE A 1 507 ? -29.017 -1.254 22.541 1.00 97.62 507 PHE A N 1
ATOM 3841 C CA . PHE A 1 507 ? -28.332 -1.512 21.283 1.00 97.62 507 PHE A CA 1
ATOM 3842 C C . PHE A 1 507 ? -28.752 -2.892 20.774 1.00 97.62 507 PHE A C 1
ATOM 3844 O O . PHE A 1 507 ? -28.854 -3.828 21.565 1.00 97.62 507 PHE A O 1
ATOM 3851 N N . VAL A 1 508 ? -29.062 -2.994 19.488 1.00 96.94 508 VAL A N 1
ATOM 3852 C CA . VAL A 1 508 ? -29.532 -4.213 18.833 1.00 96.94 508 VAL A CA 1
ATOM 3853 C C . VAL A 1 508 ? -28.500 -4.599 17.789 1.00 96.94 508 VAL A C 1
ATOM 3855 O O . VAL A 1 508 ? -28.352 -3.896 16.794 1.00 96.94 508 VAL A O 1
ATOM 3858 N N . ASP A 1 509 ? -27.832 -5.714 18.061 1.00 95.50 509 ASP A N 1
ATOM 3859 C CA . ASP A 1 509 ? -27.015 -6.457 17.103 1.00 95.50 509 ASP A CA 1
ATOM 3860 C C . ASP A 1 509 ? -27.965 -7.240 16.190 1.00 95.50 509 ASP A C 1
ATOM 3862 O O . ASP A 1 509 ? -28.582 -8.222 16.626 1.00 95.50 509 ASP A O 1
ATOM 3866 N N . ALA A 1 510 ? -28.212 -6.720 14.991 1.00 93.50 510 ALA A N 1
ATOM 3867 C CA . ALA A 1 510 ? -29.280 -7.221 14.131 1.00 93.50 510 ALA A CA 1
ATOM 3868 C C . ALA A 1 510 ? -28.865 -8.482 13.364 1.00 93.50 510 ALA A C 1
ATOM 3870 O O . ALA A 1 510 ? -29.705 -9.357 13.127 1.00 93.50 510 ALA A O 1
ATOM 3871 N N . ASP A 1 511 ? -27.594 -8.576 12.979 1.00 91.50 511 ASP A N 1
ATOM 3872 C CA . ASP A 1 511 ? -27.028 -9.714 12.254 1.00 91.50 511 ASP A CA 1
ATOM 3873 C C . ASP A 1 511 ? -26.378 -10.757 13.184 1.00 91.50 511 ASP A C 1
ATOM 3875 O O . ASP A 1 511 ? -26.213 -11.914 12.783 1.00 91.50 511 ASP A O 1
ATOM 3879 N N . GLY A 1 512 ? -26.125 -10.403 14.448 1.00 92.50 512 GLY A N 1
ATOM 3880 C CA . GLY A 1 512 ? -25.572 -11.285 15.468 1.00 92.50 512 GLY A CA 1
ATOM 3881 C C . GLY A 1 512 ? -24.073 -11.525 15.307 1.00 92.50 512 GLY A C 1
ATOM 3882 O O . GLY A 1 512 ? -23.578 -12.540 15.814 1.00 92.50 512 GLY A O 1
ATOM 3883 N N . ASP A 1 513 ? -23.362 -10.666 14.572 1.00 89.25 513 ASP A N 1
ATOM 3884 C CA . ASP A 1 513 ? -21.944 -10.851 14.268 1.00 89.25 513 ASP A CA 1
ATOM 3885 C C . ASP A 1 513 ? -21.016 -10.435 15.428 1.00 89.25 513 ASP A C 1
ATOM 3887 O O . ASP A 1 513 ? -19.847 -10.839 15.462 1.00 89.25 513 ASP A O 1
ATOM 3891 N N . GLY A 1 514 ? -21.544 -9.718 16.429 1.00 93.38 514 GLY A N 1
ATOM 3892 C CA . GLY A 1 514 ? -20.803 -9.248 17.599 1.00 93.38 514 GLY A CA 1
ATOM 3893 C C . GLY A 1 514 ? -19.936 -8.007 17.349 1.00 93.38 514 GLY A C 1
ATOM 3894 O O . GLY A 1 514 ? -19.101 -7.663 18.196 1.00 93.38 514 GLY A O 1
ATOM 3895 N N . PHE A 1 515 ? -20.121 -7.313 16.229 1.00 93.06 515 PHE A N 1
ATOM 3896 C CA . PHE A 1 515 ? -19.465 -6.064 15.856 1.00 93.06 515 PHE A CA 1
ATOM 3897 C C . PHE A 1 515 ? -20.507 -4.969 15.646 1.00 93.06 515 PHE A C 1
ATOM 3899 O O . PHE A 1 515 ? -21.637 -5.227 15.278 1.00 93.06 515 PHE A O 1
ATOM 3906 N N . LEU A 1 516 ? -20.128 -3.711 15.869 1.00 93.62 516 LEU A N 1
ATOM 3907 C CA . LEU A 1 516 ? -20.928 -2.591 15.384 1.00 93.62 516 LEU A CA 1
ATOM 3908 C C . LEU A 1 516 ? -20.896 -2.608 13.848 1.00 93.62 516 LEU A C 1
ATOM 3910 O O . LEU A 1 516 ? -19.861 -2.281 13.263 1.00 93.62 516 LEU A O 1
ATOM 3914 N N . SER A 1 517 ? -22.003 -2.966 13.207 1.00 91.44 517 SER A N 1
ATOM 3915 C CA . SER A 1 517 ? -22.072 -3.233 11.771 1.00 91.44 517 SER A CA 1
ATOM 3916 C C . SER A 1 517 ? -23.141 -2.378 11.066 1.00 91.44 517 SER A C 1
ATOM 3918 O O . SER A 1 517 ? -23.724 -1.438 11.628 1.00 91.44 517 SER A O 1
ATOM 3920 N N . GLN A 1 518 ? -23.328 -2.620 9.767 1.00 90.81 518 GLN A N 1
ATOM 3921 C CA . GLN A 1 518 ? -24.386 -1.985 8.990 1.00 90.81 518 GLN A CA 1
ATOM 3922 C C . GLN A 1 518 ? -25.730 -2.658 9.282 1.00 90.81 518 GLN A C 1
ATOM 3924 O O . GLN A 1 518 ? -25.906 -3.835 8.990 1.00 90.81 518 GLN A O 1
ATOM 3929 N N . GLY A 1 519 ? -26.717 -1.871 9.713 1.00 88.94 519 GLY A N 1
ATOM 3930 C CA . GLY A 1 519 ? -28.064 -2.374 9.998 1.00 88.94 519 GLY A CA 1
ATOM 3931 C C . GLY A 1 519 ? -28.315 -2.692 11.471 1.00 88.94 519 GLY A C 1
ATOM 3932 O O . GLY A 1 519 ? -29.464 -2.961 11.825 1.00 88.94 519 GLY A O 1
ATOM 3933 N N . ASP A 1 520 ? -27.296 -2.578 12.326 1.00 96.12 520 ASP A N 1
ATOM 3934 C CA . ASP A 1 520 ? -27.508 -2.476 13.767 1.00 96.12 520 ASP A CA 1
ATOM 3935 C C . ASP A 1 520 ? -28.247 -1.186 14.119 1.00 96.12 520 ASP A C 1
ATOM 3937 O O . ASP A 1 520 ? -28.313 -0.220 13.346 1.00 96.12 520 ASP A O 1
ATOM 3941 N N . ALA A 1 521 ? -28.814 -1.154 15.323 1.00 96.62 521 ALA A N 1
ATOM 3942 C CA . ALA A 1 521 ? -29.568 0.009 15.746 1.00 96.62 521 ALA A CA 1
ATOM 3943 C C . ALA A 1 521 ? -29.510 0.279 17.243 1.00 96.62 521 ALA A C 1
ATOM 3945 O O . ALA A 1 521 ? -29.440 -0.620 18.081 1.00 96.62 521 ALA A O 1
ATOM 3946 N N . PHE A 1 522 ? -29.648 1.554 17.593 1.00 97.25 522 PHE A N 1
ATOM 3947 C CA . PHE A 1 522 ? -30.000 1.964 18.942 1.00 97.25 522 PHE A CA 1
ATOM 3948 C C . PHE A 1 522 ? -31.498 2.228 19.028 1.00 97.25 522 PHE A C 1
ATOM 3950 O O . PHE A 1 522 ? -32.074 2.928 18.198 1.00 97.25 522 PHE A O 1
ATOM 3957 N N . VAL A 1 523 ? -32.119 1.729 20.089 1.00 96.62 523 VAL A N 1
ATOM 3958 C CA . VAL A 1 523 ? -33.487 2.069 20.467 1.00 96.62 523 VAL A CA 1
ATOM 3959 C C . VAL A 1 523 ? -33.428 2.927 21.718 1.00 96.62 523 VAL A C 1
ATOM 3961 O O . VAL A 1 523 ? -33.019 2.466 22.788 1.00 96.62 523 VAL A O 1
ATOM 3964 N N . VAL A 1 524 ? -33.848 4.183 21.586 1.00 95.75 524 VAL A N 1
ATOM 3965 C CA . VAL A 1 524 ? -33.923 5.134 22.696 1.00 95.75 524 VAL A CA 1
ATOM 3966 C C . VAL A 1 524 ? -35.380 5.318 23.085 1.00 95.75 524 VAL A C 1
ATOM 3968 O O . VAL A 1 524 ? -36.185 5.899 22.353 1.00 95.75 524 VAL A O 1
ATOM 3971 N N . GLN A 1 525 ? -35.717 4.818 24.268 1.00 94.12 525 GLN A N 1
ATOM 3972 C CA . GLN A 1 525 ? -36.977 5.119 24.931 1.00 94.12 525 GLN A CA 1
ATOM 3973 C C . GLN A 1 525 ? -36.737 6.333 25.814 1.00 94.12 525 GLN A C 1
ATOM 3975 O O . GLN A 1 525 ? -35.914 6.268 26.718 1.00 94.12 525 GLN A O 1
ATOM 3980 N N . GLY A 1 526 ? -37.417 7.441 25.540 1.00 89.00 526 GLY A N 1
ATOM 3981 C CA . GLY A 1 526 ? -37.234 8.700 26.255 1.00 89.00 526 GLY A CA 1
ATOM 3982 C C . GLY A 1 526 ? -38.505 9.541 26.255 1.00 89.00 526 GLY A C 1
ATOM 3983 O O . GLY A 1 526 ? -39.502 9.190 25.619 1.00 89.00 526 GLY A O 1
ATOM 3984 N N . ALA A 1 527 ? -38.468 10.666 26.959 1.00 87.62 527 ALA A N 1
ATOM 3985 C CA . ALA A 1 527 ? -39.549 11.636 26.977 1.00 87.62 527 ALA A CA 1
ATOM 3986 C C . ALA A 1 527 ? -39.770 12.231 25.565 1.00 87.62 527 ALA A C 1
ATOM 3988 O O . ALA A 1 527 ? -38.830 12.763 24.975 1.00 87.62 527 ALA A O 1
ATOM 3989 N N . PRO A 1 528 ? -41.006 12.230 25.026 1.00 82.06 528 PRO A N 1
ATOM 3990 C CA . PRO A 1 528 ? -41.284 12.747 23.679 1.00 82.06 528 PRO A CA 1
ATOM 3991 C C . PRO A 1 528 ? -40.954 14.235 23.490 1.00 82.06 528 PRO A C 1
ATOM 3993 O O . PRO A 1 528 ? -40.730 14.680 22.372 1.00 82.06 528 PRO A O 1
ATOM 3996 N N . ALA A 1 529 ? -40.941 15.009 24.579 1.00 86.50 529 ALA A N 1
ATOM 3997 C CA . ALA A 1 529 ? -40.682 16.449 24.568 1.00 86.50 529 ALA A CA 1
ATOM 3998 C C . ALA A 1 529 ? -39.203 16.820 24.777 1.00 86.50 529 ALA A C 1
ATOM 4000 O O . ALA A 1 529 ? -38.876 18.004 24.826 1.00 86.50 529 ALA A O 1
ATOM 4001 N N . ALA A 1 530 ? -38.322 15.837 24.971 1.00 90.94 530 ALA A N 1
ATOM 4002 C CA . ALA A 1 530 ? -36.904 16.085 25.176 1.00 90.94 530 ALA A CA 1
ATOM 4003 C C . ALA A 1 530 ? -36.131 16.021 23.855 1.00 90.94 530 ALA A C 1
ATOM 4005 O O . ALA A 1 530 ? -36.473 15.259 22.945 1.00 90.94 530 ALA A O 1
ATOM 4006 N N . ARG A 1 531 ? -35.051 16.800 23.792 1.00 93.88 531 ARG A N 1
ATOM 4007 C CA . ARG A 1 531 ? -34.055 16.732 22.728 1.00 93.88 531 ARG A CA 1
ATOM 4008 C C . ARG A 1 531 ? -32.907 15.838 23.168 1.00 93.88 531 ARG A C 1
ATOM 4010 O O . ARG A 1 531 ? -32.294 16.084 24.209 1.00 93.88 531 ARG A O 1
ATOM 4017 N N . TYR A 1 532 ? -32.584 14.842 22.360 1.00 95.88 532 TYR A N 1
ATOM 4018 C CA . TYR A 1 532 ? -31.527 13.879 22.633 1.00 95.88 532 TYR A CA 1
ATOM 4019 C C . TYR A 1 532 ? -30.349 14.050 21.677 1.00 95.88 532 TYR A C 1
ATOM 4021 O O . TYR A 1 532 ? -30.521 14.406 20.513 1.00 95.88 532 TYR A O 1
ATOM 4029 N N . GLU A 1 533 ? -29.146 13.773 22.174 1.00 96.88 533 GLU A N 1
ATOM 4030 C CA . GLU A 1 533 ? -27.928 13.627 21.375 1.00 96.88 533 GLU A CA 1
ATOM 4031 C C . GLU A 1 533 ? -27.266 12.303 21.761 1.00 96.88 533 GLU A C 1
ATOM 4033 O O . GLU A 1 533 ? -26.808 12.148 22.897 1.00 96.88 533 GLU A O 1
ATOM 4038 N N . LEU A 1 534 ? -27.256 11.344 20.833 1.00 97.00 534 LEU A N 1
ATOM 4039 C CA . LEU A 1 534 ? -26.517 10.092 20.974 1.00 97.00 534 LEU A CA 1
ATOM 4040 C C . LEU A 1 534 ? -25.144 10.274 20.336 1.00 97.00 534 LEU A C 1
ATOM 4042 O O . LEU A 1 534 ? -25.054 10.635 19.164 1.00 97.00 534 LEU A O 1
ATOM 4046 N N . GLU A 1 535 ? -24.098 10.000 21.104 1.00 96.88 535 GLU A N 1
ATOM 4047 C CA . GLU A 1 535 ? -22.719 9.926 20.641 1.00 96.88 535 GLU A CA 1
ATOM 4048 C C . GLU A 1 535 ? -22.246 8.472 20.682 1.00 96.88 535 GLU A C 1
ATOM 4050 O O . GLU A 1 535 ? -22.320 7.832 21.732 1.00 96.88 535 GLU A O 1
ATOM 4055 N N . VAL A 1 536 ? -21.732 7.972 19.561 1.00 95.69 536 VAL A N 1
ATOM 4056 C CA . VAL A 1 536 ? -21.036 6.685 19.473 1.00 95.69 536 VAL A CA 1
ATOM 4057 C C . VAL A 1 536 ? -19.582 6.964 19.140 1.00 95.69 536 VAL A C 1
ATOM 4059 O O . VAL A 1 536 ? -19.287 7.546 18.097 1.00 95.69 536 VAL A O 1
ATOM 4062 N N . SER A 1 537 ? -18.679 6.557 20.023 1.00 92.88 537 SER A N 1
ATOM 4063 C CA . SER A 1 537 ? -17.242 6.713 19.851 1.00 92.88 537 SER A CA 1
ATOM 4064 C C . SER A 1 537 ? -16.530 5.368 19.777 1.00 92.88 537 SER A C 1
ATOM 4066 O O . SER A 1 537 ? -16.953 4.388 20.382 1.00 92.88 537 SER A O 1
ATOM 4068 N N . VAL A 1 538 ? -15.445 5.315 19.011 1.00 89.88 538 VAL A N 1
ATOM 4069 C CA . VAL A 1 538 ? -14.621 4.127 18.759 1.00 89.88 538 VAL A CA 1
ATOM 4070 C C . VAL A 1 538 ? -13.157 4.511 18.950 1.00 89.88 538 VAL A C 1
ATOM 4072 O O . VAL A 1 538 ? -12.772 5.670 18.759 1.00 89.88 538 VAL A O 1
ATOM 4075 N N . VAL A 1 539 ? -12.356 3.549 19.409 1.00 86.69 539 VAL A N 1
ATOM 4076 C CA . VAL A 1 539 ? -10.960 3.730 19.830 1.00 86.69 539 VAL A CA 1
ATOM 4077 C C . VAL A 1 539 ? -10.777 4.948 20.733 1.00 86.69 539 VAL A C 1
ATOM 4079 O O . VAL A 1 539 ? -10.148 5.945 20.376 1.00 86.69 539 VAL A O 1
ATOM 4082 N N . PHE A 1 540 ? -11.390 4.881 21.915 1.00 85.69 540 PHE A N 1
ATOM 4083 C CA . PHE A 1 540 ? -11.189 5.856 22.994 1.00 85.69 540 PHE A CA 1
ATOM 4084 C C . PHE A 1 540 ? -11.489 7.314 22.597 1.00 85.69 540 PHE A C 1
ATOM 4086 O O . PHE A 1 540 ? -10.904 8.244 23.145 1.00 85.69 540 PHE A O 1
ATOM 4093 N N . GLY A 1 541 ? -12.422 7.517 21.659 1.00 75.94 541 GLY A N 1
ATOM 4094 C CA . GLY A 1 541 ? -12.832 8.848 21.203 1.00 75.94 541 GLY A CA 1
ATOM 4095 C C . GLY A 1 541 ? -12.139 9.342 19.934 1.00 75.94 541 GLY A C 1
ATOM 4096 O O . GLY A 1 541 ? -12.423 10.460 19.514 1.00 75.94 541 GLY A O 1
ATOM 4097 N N . THR A 1 542 ? -11.275 8.534 19.311 1.00 77.88 542 THR A N 1
ATOM 4098 C CA . THR A 1 542 ? -10.571 8.901 18.066 1.00 77.88 542 THR A CA 1
ATOM 4099 C C . THR A 1 542 ? -11.542 9.106 16.909 1.00 77.88 542 THR A C 1
ATOM 4101 O O . THR A 1 542 ? -11.431 10.071 16.157 1.00 77.88 542 THR A O 1
ATOM 4104 N N . VAL A 1 543 ? -12.522 8.209 16.789 1.00 82.12 543 VAL A N 1
ATOM 4105 C CA . VAL A 1 543 ? -13.656 8.360 15.879 1.00 82.12 543 VAL A CA 1
ATOM 4106 C C . VAL A 1 543 ? -14.895 8.522 16.737 1.00 82.12 543 VAL A C 1
ATOM 4108 O O . VAL A 1 543 ? -15.120 7.740 17.657 1.00 82.12 543 VAL A O 1
ATOM 4111 N N . SER A 1 544 ? -15.694 9.543 16.460 1.00 89.06 544 SER A N 1
ATOM 4112 C CA . SER A 1 544 ? -16.957 9.766 17.149 1.00 89.06 544 SER A CA 1
ATOM 4113 C C . SER A 1 544 ? -17.994 10.267 16.163 1.00 89.06 544 SER A C 1
ATOM 4115 O O . SER A 1 544 ? -17.694 11.102 15.307 1.00 89.06 544 SER A O 1
ATOM 4117 N N . GLN A 1 545 ? -19.208 9.744 16.282 1.00 94.31 545 GLN A N 1
ATOM 4118 C CA . GLN A 1 545 ? -20.364 10.242 15.564 1.00 94.31 545 GLN A CA 1
ATOM 4119 C C . GLN A 1 545 ? -21.486 10.608 16.497 1.00 94.31 545 GLN A C 1
ATOM 4121 O O . GLN A 1 545 ? -21.732 9.938 17.498 1.00 94.31 545 GLN A O 1
ATOM 4126 N N . ARG A 1 546 ? -22.188 11.675 16.125 1.00 95.56 546 ARG A N 1
ATOM 4127 C CA . ARG A 1 546 ? -23.316 12.195 16.882 1.00 95.56 546 ARG A CA 1
ATOM 4128 C C . ARG A 1 546 ? -24.546 12.284 16.009 1.00 95.56 546 ARG A C 1
ATOM 4130 O O . ARG A 1 546 ? -24.472 12.712 14.861 1.00 95.56 546 ARG A O 1
ATOM 4137 N N . VAL A 1 547 ? -25.687 11.964 16.597 1.00 96.62 547 VAL A N 1
ATOM 4138 C CA . VAL A 1 547 ? -26.993 12.240 16.009 1.00 96.62 547 VAL A CA 1
ATOM 4139 C C . VAL A 1 547 ? -27.875 12.925 17.038 1.00 96.62 547 VAL A C 1
ATOM 4141 O O . VAL A 1 547 ? -27.938 12.524 18.199 1.00 96.62 547 VAL A O 1
ATOM 4144 N N . THR A 1 548 ? -28.538 13.995 16.609 1.00 95.69 548 THR A N 1
ATOM 4145 C CA . THR A 1 548 ? -29.549 14.694 17.405 1.00 95.69 548 THR A CA 1
ATOM 4146 C C . THR A 1 548 ? -30.933 14.279 16.926 1.00 95.69 548 THR A C 1
ATOM 4148 O O . THR A 1 548 ? -31.174 14.227 15.722 1.00 95.69 548 THR A O 1
ATOM 4151 N N . PHE A 1 549 ? -31.841 14.016 17.859 1.00 94.31 549 PHE A N 1
ATOM 4152 C CA . PHE A 1 549 ? -33.219 13.613 17.581 1.00 94.31 549 PHE A CA 1
ATOM 4153 C C . PHE A 1 549 ? -34.145 13.996 18.742 1.00 94.31 549 PHE A C 1
ATOM 4155 O O . PHE A 1 549 ? -33.692 14.478 19.782 1.00 94.31 549 PHE A O 1
ATOM 4162 N N . GLY A 1 550 ? -35.447 13.785 18.567 1.00 88.25 550 GLY A N 1
ATOM 4163 C CA . GLY A 1 550 ? -36.455 14.321 19.479 1.00 88.25 550 GLY A CA 1
ATOM 4164 C C . GLY A 1 550 ? -36.755 15.794 19.211 1.00 88.25 550 GLY A C 1
ATOM 4165 O O . GLY A 1 550 ? -36.440 16.293 18.131 1.00 88.25 550 GLY A O 1
ATOM 4166 N N . ALA A 1 551 ? -37.431 16.435 20.164 1.00 76.06 551 ALA A N 1
ATOM 4167 C CA . ALA A 1 551 ? -38.094 17.728 19.970 1.00 76.06 551 ALA A CA 1
ATOM 4168 C C . ALA A 1 551 ? -37.164 18.878 19.543 1.00 76.06 551 ALA A C 1
ATOM 4170 O O . ALA A 1 551 ? -36.045 19.006 20.103 1.00 76.06 551 ALA A O 1
#

Foldseek 3Di:
DDPVVVVVVVVVVVVVVVVVVVVVVVVVVCVVPPADELVVQQPDPFDDAFDKGKHKFFFQAKDWAQKLVGIWIATAGPPDAVLHPLPPRDHAAFTDDRPDDDDGRDMDIDMWGWHWFAELNATEIDTPGGCVPPPSLLQSLQQVQQQVQQVQFWEFFFAHQDPVRWTKTFTAHQAQFWAQQAQKKKFKFWDHDQLVPDVVSVVVSYQGHNVSSVSSSVVVSVCSQAVVLVTDGPWMGNTLVVQAIPVRQKGWDPQVPPNTRGGPTIIIGRDDAPPDQRYWIKMKMKMFDSHNDSFTLHIYMGIFTQYNSGTTHGGPLQHDHQAQWRKYWPDWDDDQKIKTKIFGAFGRDPDFAQQQQKKKWKAKLVDPPTDIDGSVPDFDADPVRKTKGKDPPVPPSGDGGGIMIMIIRHDALIWMKMWMDGPPGTNGIHIAGGPGGHQRGDAFAKDWDWDDQFQIKIFIATPDDYPQQQFQRFKFKWKDKQNHTQGPGFTDDAFWSDAGPFWTKGWHPPVPPRGRHGGTIIGTGGDSQIKMKMKIATSNRPHIDIDIDHD

pLDDT: mean 84.64, std 12.12, range [39.78, 97.62]

Nearest PDB structures (foldseek):
  8k4q-assembly1_A  TM=3.485E-01  e=9.346E-05  Homo sapiens
  3bpl-assembly1_B  TM=2.826E-01  e=3.075E-04  Homo sapiens
  5j67-assembly2_B  TM=5.186E-01  e=1.122E-01  Homo sapiens
  8u18-assembly1_A  TM=1.670E-01  e=8.853E-05  Mus musculus
  8u18-assembly1_B  TM=1.850E-01  e=1.789E-04  Mus musculus

Radius of gyration: 31.67 Å; Cα contacts (8 Å, |Δi|>4): 1318; chains: 1; bounding box: 77×71×110 Å